Protein AF-0000000072567453 (afdb_homodimer)

Structure (mmCIF, N/CA/C/O backbone):
data_AF-0000000072567453-model_v1
#
loop_
_entity.id
_entity.type
_entity.pdbx_description
1 polymer 'Alcohol dehydrogenase, iron-containing'
#
loop_
_atom_site.group_PDB
_atom_site.id
_atom_site.type_symbol
_atom_site.label_atom_id
_atom_site.label_alt_id
_atom_site.label_comp_id
_atom_site.label_asym_id
_atom_site.label_entity_id
_atom_site.label_seq_id
_atom_site.pdbx_PDB_ins_code
_atom_site.Cartn_x
_atom_site.Cartn_y
_atom_site.Cartn_z
_atom_site.occupancy
_atom_site.B_iso_or_equiv
_atom_site.auth_seq_id
_atom_site.auth_comp_id
_atom_site.auth_asym_id
_atom_site.auth_atom_id
_atom_site.pdbx_PDB_model_num
ATOM 1 N N . MET A 1 1 ? -6.734 9.438 -13.266 1 93 1 MET A N 1
ATOM 2 C CA . MET A 1 1 ? -7.594 8.953 -12.195 1 93 1 MET A CA 1
ATOM 3 C C . MET A 1 1 ? -7.246 7.512 -11.836 1 93 1 MET A C 1
ATOM 5 O O . MET A 1 1 ? -6.965 6.695 -12.711 1 93 1 MET A O 1
ATOM 9 N N . TRP A 1 2 ? -7.156 7.246 -10.586 1 96.62 2 TRP A N 1
ATOM 10 C CA . TRP A 1 2 ? -6.906 5.883 -10.133 1 96.62 2 TRP A CA 1
ATOM 11 C C . TRP A 1 2 ? -7.551 5.637 -8.773 1 96.62 2 TRP A C 1
ATOM 13 O O . TRP A 1 2 ? -7.887 6.582 -8.055 1 96.62 2 TRP A O 1
ATOM 23 N N . ASN A 1 3 ? -7.84 4.457 -8.469 1 97.06 3 ASN A N 1
ATOM 24 C CA . ASN A 1 3 ? -8.367 3.992 -7.188 1 97.06 3 ASN A CA 1
ATOM 25 C C . ASN A 1 3 ? -7.418 2.996 -6.523 1 97.06 3 ASN A C 1
ATOM 27 O O . ASN A 1 3 ? -6.613 2.355 -7.199 1 97.06 3 ASN A O 1
ATOM 31 N N . TYR A 1 4 ? -7.492 2.971 -5.246 1 97.81 4 TYR A N 1
ATOM 32 C CA . TYR A 1 4 ? -6.688 2.006 -4.504 1 97.81 4 TYR A CA 1
ATOM 33 C C . TYR A 1 4 ? -7.457 1.465 -3.305 1 97.81 4 TYR A C 1
ATOM 35 O O . TYR A 1 4 ? -8.094 2.227 -2.572 1 97.81 4 TYR A O 1
ATOM 43 N N . GLU A 1 5 ? -7.379 0.162 -3.135 1 96.12 5 GLU A N 1
ATOM 44 C CA . GLU A 1 5 ? -7.93 -0.556 -1.988 1 96.12 5 GLU A CA 1
ATOM 45 C C . GLU A 1 5 ? -7.156 -1.843 -1.72 1 96.12 5 GLU A C 1
ATOM 47 O O . GLU A 1 5 ? -6.812 -2.572 -2.652 1 96.12 5 GLU A O 1
ATOM 52 N N . GLN A 1 6 ? -6.816 -2.102 -0.538 1 95.62 6 GLN A N 1
ATOM 53 C CA . GLN A 1 6 ? -6.145 -3.309 -0.068 1 95.62 6 GLN A CA 1
ATOM 54 C C . GLN A 1 6 ? -6.719 -3.773 1.267 1 95.62 6 GLN A C 1
ATOM 56 O O . GLN A 1 6 ? -6.258 -3.352 2.328 1 95.62 6 GLN A O 1
ATOM 61 N N . PRO A 1 7 ? -7.656 -4.699 1.242 1 95.94 7 PRO A N 1
ATOM 62 C CA . PRO A 1 7 ? -8.445 -5.008 2.436 1 95.94 7 PRO A CA 1
ATOM 63 C C . PRO A 1 7 ? -7.82 -6.113 3.287 1 95.94 7 PRO A C 1
ATOM 65 O O . PRO A 1 7 ? -8.359 -6.469 4.336 1 95.94 7 PRO A O 1
ATOM 68 N N . VAL A 1 8 ? -6.707 -6.684 2.879 1 98.19 8 VAL A N 1
ATOM 69 C CA . VAL A 1 8 ? -6.117 -7.824 3.564 1 98.19 8 VAL A CA 1
ATOM 70 C C . VAL A 1 8 ? -5.125 -7.34 4.617 1 98.19 8 VAL A C 1
ATOM 72 O O . VAL A 1 8 ? -4.227 -6.547 4.32 1 98.19 8 VAL A O 1
ATOM 75 N N . LYS A 1 9 ? -5.312 -7.781 5.883 1 97.94 9 LYS A N 1
ATOM 76 C CA . LYS A 1 9 ? -4.297 -7.555 6.906 1 97.94 9 LYS A CA 1
ATOM 77 C C . LYS A 1 9 ? -3.102 -8.484 6.711 1 97.94 9 LYS A C 1
ATOM 79 O O . LYS A 1 9 ? -3.27 -9.688 6.496 1 97.94 9 LYS A O 1
ATOM 84 N N . ILE A 1 10 ? -1.904 -7.953 6.777 1 98.62 10 ILE A N 1
ATOM 85 C CA . ILE A 1 10 ? -0.703 -8.727 6.492 1 98.62 10 ILE A CA 1
ATOM 86 C C . ILE A 1 10 ? 0.146 -8.852 7.754 1 98.62 10 ILE A C 1
ATOM 88 O O . ILE A 1 10 ? 0.409 -7.855 8.43 1 98.62 10 ILE A O 1
ATOM 92 N N . ILE A 1 11 ? 0.521 -9.992 8.117 1 98.62 11 ILE A N 1
ATOM 93 C CA . ILE A 1 11 ? 1.49 -10.305 9.156 1 98.62 11 ILE A CA 1
ATOM 94 C C . ILE A 1 11 ? 2.699 -11.016 8.547 1 98.62 11 ILE A C 1
ATOM 96 O O . ILE A 1 11 ? 2.564 -12.086 7.949 1 98.62 11 ILE A O 1
ATOM 100 N N . PHE A 1 12 ? 3.867 -10.43 8.68 1 98.56 12 PHE A N 1
ATOM 101 C CA . PHE A 1 12 ? 5.062 -10.938 8.016 1 98.56 12 PHE A CA 1
ATOM 102 C C . PHE A 1 12 ? 6.176 -11.188 9.016 1 98.56 12 PHE A C 1
ATOM 104 O O . PHE A 1 12 ? 6.465 -10.336 9.859 1 98.56 12 PHE A O 1
ATOM 111 N N . GLY A 1 13 ? 6.758 -12.359 8.914 1 97.75 13 GLY A N 1
ATOM 112 C CA . GLY A 1 13 ? 7.961 -12.609 9.688 1 97.75 13 GLY A CA 1
ATOM 113 C C . GLY A 1 13 ? 8.227 -14.086 9.93 1 97.75 13 GLY A C 1
ATOM 114 O O . GLY A 1 13 ? 7.328 -14.914 9.766 1 97.75 13 GLY A O 1
ATOM 115 N N . ASN A 1 14 ? 9.461 -14.398 10.328 1 95.75 14 ASN A N 1
ATOM 116 C CA . ASN A 1 14 ? 9.797 -15.773 10.695 1 95.75 14 ASN A CA 1
ATOM 117 C C . ASN A 1 14 ? 8.945 -16.266 11.859 1 95.75 14 ASN A C 1
ATOM 119 O O . ASN A 1 14 ? 8.734 -15.539 12.836 1 95.75 14 ASN A O 1
ATOM 123 N N . LYS A 1 15 ? 8.328 -17.422 11.688 1 95.81 15 LYS A N 1
ATOM 124 C CA . LYS A 1 15 ? 7.508 -18.094 12.695 1 95.81 15 LYS A CA 1
ATOM 125 C C . LYS A 1 15 ? 6.156 -17.391 12.859 1 95.81 15 LYS A C 1
ATOM 127 O O . LYS A 1 15 ? 5.473 -17.594 13.867 1 95.81 15 LYS A O 1
ATOM 132 N N . SER A 1 16 ? 5.848 -16.594 11.852 1 97.12 16 SER A N 1
ATOM 133 C CA . SER A 1 16 ? 4.586 -15.867 11.945 1 97.12 16 SER A CA 1
ATOM 134 C C . SER A 1 16 ? 3.395 -16.812 11.945 1 97.12 16 SER A C 1
ATOM 136 O O . SER A 1 16 ? 2.287 -16.422 12.32 1 97.12 16 SER A O 1
ATOM 138 N N . ILE A 1 17 ? 3.535 -18.047 11.531 1 96.56 17 ILE A N 1
ATOM 139 C CA . ILE A 1 17 ? 2.461 -19.031 11.562 1 96.56 17 ILE A CA 1
ATOM 140 C C . ILE A 1 17 ? 1.95 -19.203 12.984 1 96.56 17 ILE A C 1
ATOM 142 O O . ILE A 1 17 ? 0.783 -19.531 13.203 1 96.56 17 ILE A O 1
ATOM 146 N N . GLU A 1 18 ? 2.754 -18.984 13.938 1 94.69 18 GLU A N 1
ATOM 147 C CA . GLU A 1 18 ? 2.395 -19.094 15.344 1 94.69 18 GLU A CA 1
ATOM 148 C C . GLU A 1 18 ? 1.365 -18.047 15.742 1 94.69 18 GLU A C 1
ATOM 150 O O . GLU A 1 18 ? 0.733 -18.141 16.797 1 94.69 18 GLU A O 1
ATOM 155 N N . ASN A 1 19 ? 1.173 -17.016 14.914 1 94.62 19 ASN A N 1
ATOM 156 C CA . ASN A 1 19 ? 0.22 -15.945 15.188 1 94.62 19 ASN A CA 1
ATOM 157 C C . ASN A 1 19 ? -1.211 -16.375 14.875 1 94.62 19 ASN A C 1
ATOM 159 O O . ASN A 1 19 ? -2.158 -15.633 15.141 1 94.62 19 ASN A O 1
ATOM 163 N N . ILE A 1 20 ? -1.42 -17.562 14.367 1 97.44 20 ILE A N 1
ATOM 164 C CA . ILE A 1 20 ? -2.75 -18.031 14.008 1 97.44 20 ILE A CA 1
ATOM 165 C C . ILE A 1 20 ? -3.674 -17.969 15.219 1 97.44 20 ILE A C 1
ATOM 167 O O . ILE A 1 20 ? -4.797 -17.469 15.125 1 97.44 20 ILE A O 1
ATOM 171 N N . ARG A 1 21 ? -3.203 -18.438 16.359 1 95.75 21 ARG A N 1
ATOM 172 C CA . ARG A 1 21 ? -4 -18.453 17.594 1 95.75 21 ARG A CA 1
ATOM 173 C C . ARG A 1 21 ? -4.512 -17.047 17.922 1 95.75 21 ARG A C 1
ATOM 175 O O . ARG A 1 21 ? -5.691 -16.875 18.234 1 95.75 21 ARG A O 1
ATOM 182 N N . GLU A 1 22 ? -3.607 -16.125 17.875 1 96.56 22 GLU A N 1
ATOM 183 C CA . GLU A 1 22 ? -3.967 -14.742 18.188 1 96.56 22 GLU A CA 1
ATOM 184 C C . GLU A 1 22 ? -4.984 -14.203 17.188 1 96.56 22 GLU A C 1
ATOM 186 O O . GLU A 1 22 ? -5.93 -13.516 17.562 1 96.56 22 GLU A O 1
ATOM 191 N N . VAL A 1 23 ? -4.754 -14.461 15.906 1 97.25 23 VAL A N 1
ATOM 192 C CA . VAL A 1 23 ? -5.652 -14.008 14.852 1 97.25 23 VAL A CA 1
ATOM 193 C C . VAL A 1 23 ? -7.047 -14.586 15.07 1 97.25 23 VAL A C 1
ATOM 195 O O . VAL A 1 23 ? -8.047 -13.867 15 1 97.25 23 VAL A O 1
ATOM 198 N N . VAL A 1 24 ? -7.109 -15.867 15.359 1 97.94 24 VAL A N 1
ATOM 199 C CA . VAL A 1 24 ? -8.375 -16.562 15.562 1 97.94 24 VAL A CA 1
ATOM 200 C C . VAL A 1 24 ? -9.086 -15.984 16.781 1 97.94 24 VAL A C 1
ATOM 202 O O . VAL A 1 24 ? -10.273 -15.664 16.734 1 97.94 24 VAL A O 1
ATOM 205 N N . THR A 1 25 ? -8.359 -15.789 17.875 1 96.75 25 THR A N 1
ATOM 206 C CA . THR A 1 25 ? -8.914 -15.281 19.125 1 96.75 25 THR A CA 1
ATOM 207 C C . THR A 1 25 ? -9.391 -13.844 18.953 1 96.75 25 THR A C 1
ATOM 209 O O . THR A 1 25 ? -10.516 -13.508 19.328 1 96.75 25 THR A O 1
ATOM 212 N N . ASN A 1 26 ? -8.57 -12.992 18.344 1 94.94 26 ASN A N 1
ATOM 213 C CA . ASN A 1 26 ? -8.867 -11.57 18.203 1 94.94 26 ASN A CA 1
ATOM 214 C C . ASN A 1 26 ? -10.086 -11.336 17.312 1 94.94 26 ASN A C 1
ATOM 216 O O . ASN A 1 26 ? -10.758 -10.312 17.438 1 94.94 26 ASN A O 1
ATOM 220 N N . ASN A 1 27 ? -10.398 -12.297 16.453 1 96.5 27 ASN A N 1
ATOM 221 C CA . ASN A 1 27 ? -11.531 -12.133 15.555 1 96.5 27 ASN A CA 1
ATOM 222 C C . ASN A 1 27 ? -12.711 -12.992 15.977 1 96.5 27 ASN A C 1
ATOM 224 O O . ASN A 1 27 ? -13.727 -13.055 15.281 1 96.5 27 ASN A O 1
ATOM 228 N N . SER A 1 28 ? -12.578 -13.742 17.016 1 97.31 28 SER A N 1
ATOM 229 C CA . SER A 1 28 ? -13.617 -14.609 17.578 1 97.31 28 SER A CA 1
ATOM 230 C C . SER A 1 28 ? -14.078 -15.641 16.547 1 97.31 28 SER A C 1
ATOM 232 O O . SER A 1 28 ? -15.273 -15.875 16.391 1 97.31 28 SER A O 1
ATOM 234 N N . TYR A 1 29 ? -13.148 -16.188 15.797 1 97.62 29 TYR A N 1
ATOM 235 C CA . TYR A 1 29 ? -13.461 -17.219 14.812 1 97.62 29 TYR A CA 1
ATOM 236 C C . TYR A 1 29 ? -13.711 -18.562 15.477 1 97.62 29 TYR A C 1
ATOM 238 O O . TYR A 1 29 ? -13.008 -18.922 16.422 1 97.62 29 TYR A O 1
ATOM 246 N N . VAL A 1 30 ? -14.727 -19.234 15 1 97.44 30 VAL A N 1
ATOM 247 C CA . VAL A 1 30 ? -15.047 -20.578 15.5 1 97.44 30 VAL A CA 1
ATOM 248 C C . VAL A 1 30 ? -15.336 -21.516 14.336 1 97.44 30 VAL A C 1
ATOM 250 O O . VAL A 1 30 ? -15.695 -21.062 13.242 1 97.44 30 VAL A O 1
ATOM 253 N N . ASN A 1 31 ? -15.094 -22.859 14.508 1 98.19 31 ASN A N 1
ATOM 254 C CA . ASN A 1 31 ? -15.43 -23.891 13.523 1 98.19 31 ASN A CA 1
ATOM 255 C C . ASN A 1 31 ? -14.648 -23.703 12.227 1 98.19 31 ASN A C 1
ATOM 257 O O . ASN A 1 31 ? -15.242 -23.531 11.164 1 98.19 31 ASN A O 1
ATOM 261 N N . GLY A 1 32 ? -13.336 -23.891 12.359 1 98.56 32 GLY A N 1
ATOM 262 C CA . GLY A 1 32 ? -12.453 -23.625 11.234 1 98.56 32 GLY A CA 1
ATOM 263 C C . GLY A 1 32 ? -12.141 -24.859 10.414 1 98.56 32 GLY A C 1
ATOM 264 O O . GLY A 1 32 ? -12.188 -25.984 10.93 1 98.56 32 GLY A O 1
ATOM 265 N N . LEU A 1 33 ? -11.883 -24.641 9.164 1 98.81 33 LEU A N 1
ATOM 266 C CA . LEU A 1 33 ? -11.367 -25.656 8.25 1 98.81 33 LEU A CA 1
ATOM 267 C C . LEU A 1 33 ? -9.945 -25.328 7.809 1 98.81 33 LEU A C 1
ATOM 269 O O . LEU A 1 33 ? -9.664 -24.203 7.41 1 98.81 33 LEU A O 1
ATOM 273 N N . LEU A 1 34 ? -9.094 -26.297 7.977 1 98.75 34 LEU A N 1
ATOM 274 C CA . LEU A 1 34 ? -7.762 -26.156 7.398 1 98.75 34 LEU A CA 1
ATOM 275 C C . LEU A 1 34 ? -7.723 -26.75 5.988 1 98.75 34 LEU A C 1
ATOM 277 O O . LEU A 1 34 ? -7.988 -27.938 5.801 1 98.75 34 LEU A O 1
ATOM 281 N N . VAL A 1 35 ? -7.527 -25.906 5.039 1 98.56 35 VAL A N 1
ATOM 282 C CA . VAL A 1 35 ? -7.328 -26.344 3.662 1 98.56 35 VAL A CA 1
ATOM 283 C C . VAL A 1 35 ? -5.836 -26.375 3.336 1 98.56 35 VAL A C 1
ATOM 285 O O . VAL A 1 35 ? -5.137 -25.375 3.506 1 98.56 35 VAL A O 1
ATOM 288 N N . THR A 1 36 ? -5.348 -27.5 2.891 1 97.62 36 THR A N 1
ATOM 289 C CA . THR A 1 36 ? -3.912 -27.641 2.682 1 97.62 36 THR A CA 1
ATOM 290 C C . THR A 1 36 ? -3.615 -28.734 1.658 1 97.62 36 THR A C 1
ATOM 292 O O . THR A 1 36 ? -4.523 -29.219 0.985 1 97.62 36 THR A O 1
ATOM 295 N N . SER A 1 37 ? -2.383 -28.984 1.399 1 93.38 37 SER A N 1
ATOM 296 C CA . SER A 1 37 ? -1.933 -30.047 0.506 1 93.38 37 SER A CA 1
ATOM 297 C C . SER A 1 37 ? -1.51 -31.281 1.29 1 93.38 37 SER A C 1
ATOM 299 O O . SER A 1 37 ? -1.281 -31.203 2.5 1 93.38 37 SER A O 1
ATOM 301 N N . PRO A 1 38 ? -1.403 -32.406 0.598 1 92.38 38 PRO A N 1
ATOM 302 C CA . PRO A 1 38 ? -0.974 -33.625 1.277 1 92.38 38 PRO A CA 1
ATOM 303 C C . PRO A 1 38 ? 0.405 -33.5 1.92 1 92.38 38 PRO A C 1
ATOM 305 O O . PRO A 1 38 ? 0.687 -34.156 2.926 1 92.38 38 PRO A O 1
ATOM 308 N N . PHE A 1 39 ? 1.157 -32.656 1.417 1 88.44 39 PHE A N 1
ATOM 309 C CA . PHE A 1 39 ? 2.514 -32.469 1.917 1 88.44 39 PHE A CA 1
ATOM 310 C C . PHE A 1 39 ? 2.498 -32.094 3.395 1 88.44 39 PHE A C 1
ATOM 312 O O . PHE A 1 39 ? 3.305 -32.594 4.176 1 88.44 39 PHE A O 1
ATOM 319 N N . PHE A 1 40 ? 1.616 -31.25 3.809 1 92.31 40 PHE A N 1
ATOM 320 C CA . PHE A 1 40 ? 1.645 -30.719 5.168 1 92.31 40 PHE A CA 1
ATOM 321 C C . PHE A 1 40 ? 0.935 -31.656 6.133 1 92.31 40 PHE A C 1
ATOM 323 O O . PHE A 1 40 ? 1.016 -31.484 7.348 1 92.31 40 PHE A O 1
ATOM 330 N N . ILE A 1 41 ? 0.257 -32.625 5.57 1 92.88 41 ILE A N 1
ATOM 331 C CA . ILE A 1 41 ? -0.203 -33.719 6.395 1 92.88 41 ILE A CA 1
ATOM 332 C C . ILE A 1 41 ? 0.976 -34.625 6.746 1 92.88 41 ILE A C 1
ATOM 334 O O . ILE A 1 41 ? 1.175 -34.969 7.914 1 92.88 41 ILE A O 1
ATOM 338 N N . LYS A 1 42 ? 1.711 -34.906 5.723 1 92.19 42 LYS A N 1
ATOM 339 C CA . LYS A 1 42 ? 2.852 -35.812 5.875 1 92.19 42 LYS A CA 1
ATOM 340 C C . LYS A 1 42 ? 3.91 -35.219 6.793 1 92.19 42 LYS A C 1
ATOM 342 O O . LYS A 1 42 ? 4.531 -35.906 7.582 1 92.19 42 LYS A O 1
ATOM 347 N N . SER A 1 43 ? 4.148 -33.969 6.746 1 91.75 43 SER A N 1
ATOM 348 C CA . SER A 1 43 ? 5.176 -33.312 7.547 1 91.75 43 SER A CA 1
ATOM 349 C C . SER A 1 43 ? 4.723 -33.156 8.992 1 91.75 43 SER A C 1
ATOM 351 O O . SER A 1 43 ? 5.531 -32.844 9.867 1 91.75 43 SER A O 1
ATOM 353 N N . GLY A 1 44 ? 3.379 -33.25 9.227 1 94.25 44 GLY A N 1
ATOM 354 C CA . GLY A 1 44 ? 2.859 -33.156 10.586 1 94.25 44 GLY A CA 1
ATOM 355 C C . GLY A 1 44 ? 2.385 -31.75 10.945 1 94.25 44 GLY A C 1
ATOM 356 O O . GLY A 1 44 ? 1.742 -31.562 11.984 1 94.25 44 GLY A O 1
ATOM 357 N N . LEU A 1 45 ? 2.668 -30.797 10.109 1 93.81 45 LEU A N 1
ATOM 358 C CA . LEU A 1 45 ? 2.32 -29.422 10.43 1 93.81 45 LEU A CA 1
ATOM 359 C C . LEU A 1 45 ? 0.809 -29.234 10.508 1 93.81 45 LEU A C 1
ATOM 361 O O . LEU A 1 45 ? 0.301 -28.562 11.398 1 93.81 45 LEU A O 1
ATOM 365 N N . ALA A 1 46 ? 0.073 -29.812 9.578 1 95.88 46 ALA A N 1
ATOM 366 C CA . ALA A 1 46 ? -1.384 -29.703 9.562 1 95.88 46 ALA A CA 1
ATOM 367 C C . ALA A 1 46 ? -1.991 -30.266 10.844 1 95.88 46 ALA A C 1
ATOM 369 O O . ALA A 1 46 ? -2.85 -29.625 11.461 1 95.88 46 ALA A O 1
ATOM 370 N N . GLU A 1 47 ? -1.527 -31.391 11.242 1 95.88 47 GLU A N 1
ATOM 371 C CA . GLU A 1 47 ? -2.029 -32.031 12.453 1 95.88 47 GLU A CA 1
ATOM 372 C C . GLU A 1 47 ? -1.684 -31.203 13.695 1 95.88 47 GLU A C 1
ATOM 374 O O . GLU A 1 47 ? -2.506 -31.062 14.602 1 95.88 47 GLU A O 1
ATOM 379 N N . LYS A 1 48 ? -0.519 -30.734 13.664 1 95.81 48 LYS A N 1
ATOM 380 C CA . LYS A 1 48 ? -0.09 -29.891 14.781 1 95.81 48 LYS A CA 1
ATOM 381 C C . LYS A 1 48 ? -0.993 -28.672 14.938 1 95.81 48 LYS A C 1
ATOM 383 O O . LYS A 1 48 ? -1.374 -28.312 16.047 1 95.81 48 LYS A O 1
ATOM 388 N N . LEU A 1 49 ? -1.3 -28.047 13.828 1 96.19 49 LEU A N 1
ATOM 389 C CA . LEU A 1 49 ? -2.17 -26.875 13.852 1 96.19 49 LEU A CA 1
ATOM 390 C C . LEU A 1 49 ? -3.562 -27.234 14.352 1 96.19 49 LEU A C 1
ATOM 392 O O . LEU A 1 49 ? -4.168 -26.484 15.117 1 96.19 49 LEU A O 1
ATOM 396 N N . LYS A 1 50 ? -4.031 -28.344 13.891 1 96.12 50 LYS A N 1
ATOM 397 C CA . LYS A 1 50 ? -5.367 -28.781 14.297 1 96.12 50 LYS A CA 1
ATOM 398 C C . LYS A 1 50 ? -5.398 -29.172 15.773 1 96.12 50 LYS A C 1
ATOM 400 O O . LYS A 1 50 ? -6.391 -28.922 16.469 1 96.12 50 LYS A O 1
ATOM 405 N N . GLU A 1 51 ? -4.379 -29.75 16.297 1 95.69 51 GLU A N 1
ATOM 406 C CA . GLU A 1 51 ? -4.309 -30.234 17.672 1 95.69 51 GLU A CA 1
ATOM 407 C C . GLU A 1 51 ? -4.316 -29.062 18.656 1 95.69 51 GLU A C 1
ATOM 409 O O . GLU A 1 51 ? -4.758 -29.219 19.812 1 95.69 51 GLU A O 1
ATOM 414 N N . ASP A 1 52 ? -3.779 -28.016 18.234 1 95.56 52 ASP A N 1
ATOM 415 C CA . ASP A 1 52 ? -3.859 -26.828 19.062 1 95.56 52 ASP A CA 1
ATOM 416 C C . ASP A 1 52 ? -5.281 -26.281 19.109 1 95.56 52 ASP A C 1
ATOM 418 O O . ASP A 1 52 ? -5.703 -25.562 18.188 1 95.56 52 ASP A O 1
ATOM 422 N N . LYS A 1 53 ? -5.973 -26.406 20.156 1 95.25 53 LYS A N 1
ATOM 423 C CA . LYS A 1 53 ? -7.391 -26.094 20.281 1 95.25 53 LYS A CA 1
ATOM 424 C C . LYS A 1 53 ? -7.633 -24.594 20.156 1 95.25 53 LYS A C 1
ATOM 426 O O . LYS A 1 53 ? -8.734 -24.156 19.812 1 95.25 53 LYS A O 1
ATOM 431 N N . SER A 1 54 ? -6.621 -23.891 20.438 1 94 54 SER A N 1
ATOM 432 C CA . SER A 1 54 ? -6.742 -22.438 20.344 1 94 54 SER A CA 1
ATOM 433 C C . SER A 1 54 ? -6.949 -22 18.906 1 94 54 SER A C 1
ATOM 435 O O . SER A 1 54 ? -7.402 -20.875 18.641 1 94 54 SER A O 1
ATOM 437 N N . ASN A 1 55 ? -6.676 -22.844 17.953 1 96.56 55 ASN A N 1
ATOM 438 C CA . ASN A 1 55 ? -6.824 -22.516 16.531 1 96.56 55 ASN A CA 1
ATOM 439 C C . ASN A 1 55 ? -8.25 -22.766 16.047 1 96.56 55 ASN A C 1
ATOM 441 O O . ASN A 1 55 ? -8.609 -22.344 14.945 1 96.56 55 ASN A O 1
ATOM 445 N N . ASN A 1 56 ? -9.047 -23.484 16.812 1 97.81 56 ASN A N 1
ATOM 446 C CA . ASN A 1 56 ? -10.461 -23.719 16.547 1 97.81 56 ASN A CA 1
ATOM 447 C C . ASN A 1 56 ? -10.68 -24.406 15.203 1 97.81 56 ASN A C 1
ATOM 449 O O . ASN A 1 56 ? -11.625 -24.062 14.484 1 97.81 56 ASN A O 1
ATOM 453 N N . ILE A 1 57 ? -9.711 -25.234 14.766 1 97.94 57 ILE A N 1
ATOM 454 C CA . ILE A 1 57 ? -9.844 -26.047 13.562 1 97.94 57 ILE A CA 1
ATOM 455 C C . ILE A 1 57 ? -10.594 -27.328 13.883 1 97.94 57 ILE A C 1
ATOM 457 O O . ILE A 1 57 ? -10.195 -28.078 14.781 1 97.94 57 ILE A O 1
ATOM 461 N N . ILE A 1 58 ? -11.617 -27.641 13.133 1 97.62 58 ILE A N 1
ATOM 462 C CA . ILE A 1 58 ? -12.398 -28.828 13.484 1 97.62 58 ILE A CA 1
ATOM 463 C C . ILE A 1 58 ? -12.242 -29.891 12.391 1 97.62 58 ILE A C 1
ATOM 465 O O . ILE A 1 58 ? -12.594 -31.047 12.602 1 97.62 58 ILE A O 1
ATOM 469 N N . ASN A 1 59 ? -11.766 -29.5 11.211 1 97.31 59 ASN A N 1
ATOM 470 C CA . ASN A 1 59 ? -11.578 -30.422 10.094 1 97.31 59 ASN A CA 1
ATOM 471 C C . ASN A 1 59 ? -10.43 -29.984 9.188 1 97.31 59 ASN A C 1
ATOM 473 O O . ASN A 1 59 ? -9.969 -28.844 9.281 1 97.31 59 ASN A O 1
ATOM 477 N N . ILE A 1 60 ? -9.93 -30.938 8.391 1 97.81 60 ILE A N 1
ATOM 478 C CA . ILE A 1 60 ? -8.852 -30.688 7.438 1 97.81 60 ILE A CA 1
ATOM 479 C C . ILE A 1 60 ? -9.266 -31.172 6.051 1 97.81 60 ILE A C 1
ATOM 481 O O . ILE A 1 60 ? -9.797 -32.281 5.91 1 97.81 60 ILE A O 1
ATOM 485 N N . PHE A 1 61 ? -9.188 -30.344 5.094 1 98 61 PHE A N 1
ATOM 486 C CA . PHE A 1 61 ? -9.258 -30.719 3.689 1 98 61 PHE A CA 1
ATOM 487 C C . PHE A 1 61 ? -7.879 -30.688 3.045 1 98 61 PHE A C 1
ATOM 489 O O . PHE A 1 61 ? -7.332 -29.594 2.811 1 98 61 PHE A O 1
ATOM 496 N N . SER A 1 62 ? -7.297 -31.812 2.668 1 95.88 62 SER A N 1
ATOM 497 C CA . SER A 1 62 ? -5.906 -31.859 2.232 1 95.88 62 SER A CA 1
ATOM 498 C C . SER A 1 62 ? -5.785 -32.469 0.844 1 95.88 62 SER A C 1
ATOM 500 O O . SER A 1 62 ? -4.746 -33.031 0.494 1 95.88 62 SER A O 1
ATOM 502 N N . GLU A 1 63 ? -6.812 -32.344 0.036 1 92.12 63 GLU A N 1
ATOM 503 C CA . GLU A 1 63 ? -6.832 -33.031 -1.255 1 92.12 63 GLU A CA 1
ATOM 504 C C . GLU A 1 63 ? -6.527 -32.062 -2.395 1 92.12 63 GLU A C 1
ATOM 506 O O . GLU A 1 63 ? -6.77 -32.375 -3.562 1 92.12 63 GLU A O 1
ATOM 511 N N . VAL A 1 64 ? -6.059 -30.953 -2.016 1 90.56 64 VAL A N 1
ATOM 512 C CA . VAL A 1 64 ? -5.824 -29.953 -3.057 1 90.56 64 VAL A CA 1
ATOM 513 C C . VAL A 1 64 ? -4.559 -30.297 -3.832 1 90.56 64 VAL A C 1
ATOM 515 O O . VAL A 1 64 ? -3.494 -30.5 -3.238 1 90.56 64 VAL A O 1
ATOM 518 N N . GLU A 1 65 ? -4.703 -30.438 -5.102 1 80.75 65 GLU A N 1
ATOM 519 C CA . GLU A 1 65 ? -3.59 -30.672 -6.016 1 80.75 65 GLU A CA 1
ATOM 520 C C . GLU A 1 65 ? -3.143 -29.391 -6.688 1 80.75 65 GLU A C 1
ATOM 522 O O . GLU A 1 65 ? -3.844 -28.375 -6.625 1 80.75 65 GLU A O 1
ATOM 527 N N . PRO A 1 66 ? -1.833 -29.469 -7.27 1 82.75 66 PRO A N 1
ATOM 528 C CA . PRO A 1 66 ? -1.434 -28.312 -8.062 1 82.75 66 PRO A CA 1
ATOM 529 C C . PRO A 1 66 ? -2.426 -27.984 -9.172 1 82.75 66 PRO A C 1
ATOM 531 O O . PRO A 1 66 ? -2.975 -28.891 -9.805 1 82.75 66 PRO A O 1
ATOM 534 N N . ASN A 1 67 ? -2.764 -26.812 -9.359 1 85.69 67 ASN A N 1
ATOM 535 C CA . ASN A 1 67 ? -3.76 -26.359 -10.32 1 85.69 67 ASN A CA 1
ATOM 536 C C . ASN A 1 67 ? -5.172 -26.734 -9.883 1 85.69 67 ASN A C 1
ATOM 538 O O . ASN A 1 67 ? -5.758 -27.688 -10.406 1 85.69 67 ASN A O 1
ATOM 542 N N . THR A 1 68 ? -5.781 -25.938 -9.117 1 91.88 68 THR A N 1
ATOM 543 C CA . THR A 1 68 ? -7.098 -26.141 -8.523 1 91.88 68 THR A CA 1
ATOM 544 C C . THR A 1 68 ? -8.141 -26.406 -9.609 1 91.88 68 THR A C 1
ATOM 546 O O . THR A 1 68 ? -8.172 -25.719 -10.633 1 91.88 68 THR A O 1
ATOM 549 N N . THR A 1 69 ? -8.953 -27.406 -9.383 1 94 69 THR A N 1
ATOM 550 C CA . THR A 1 69 ? -9.992 -27.75 -10.344 1 94 69 THR A CA 1
ATOM 551 C C . THR A 1 69 ? -11.375 -27.422 -9.789 1 94 69 THR A C 1
ATOM 553 O O . THR A 1 69 ? -11.523 -27.172 -8.594 1 94 69 THR A O 1
ATOM 556 N N . VAL A 1 70 ? -12.305 -27.469 -10.68 1 95.88 70 VAL A N 1
ATOM 557 C CA . VAL A 1 70 ? -13.703 -27.297 -10.281 1 95.88 70 VAL A CA 1
ATOM 558 C C . VAL A 1 70 ? -14.094 -28.391 -9.281 1 95.88 70 VAL A C 1
ATOM 560 O O . VAL A 1 70 ? -14.734 -28.094 -8.266 1 95.88 70 VAL A O 1
ATOM 563 N N . SER A 1 71 ? -13.633 -29.547 -9.531 1 95.62 71 SER A N 1
ATOM 564 C CA . SER A 1 71 ? -13.953 -30.672 -8.648 1 95.62 71 SER A CA 1
ATOM 565 C C . SER A 1 71 ? -13.367 -30.469 -7.258 1 95.62 71 SER A C 1
ATOM 567 O O . SER A 1 71 ? -14.016 -30.781 -6.254 1 95.62 71 SER A O 1
ATOM 569 N N . ASN A 1 72 ? -12.148 -30 -7.188 1 95.81 72 ASN A N 1
ATOM 570 C CA . ASN A 1 72 ? -11.531 -29.688 -5.902 1 95.81 72 ASN A CA 1
ATOM 571 C C . ASN A 1 72 ? -12.367 -28.688 -5.105 1 95.81 72 ASN A C 1
ATOM 573 O O . ASN A 1 72 ? -12.609 -28.891 -3.916 1 95.81 72 ASN A O 1
ATOM 577 N N . VAL A 1 73 ? -12.789 -27.656 -5.766 1 97.31 73 VAL A N 1
ATOM 578 C CA . VAL A 1 73 ? -13.57 -26.594 -5.137 1 97.31 73 VAL A CA 1
ATOM 579 C C . VAL A 1 73 ? -14.906 -27.141 -4.656 1 97.31 73 VAL A C 1
ATOM 581 O O . VAL A 1 73 ? -15.344 -26.844 -3.543 1 97.31 73 VAL A O 1
ATOM 584 N N . ASP A 1 74 ? -15.516 -27.938 -5.5 1 96.62 74 ASP A N 1
ATOM 585 C CA . ASP A 1 74 ? -16.812 -28.5 -5.152 1 96.62 74 ASP A CA 1
ATOM 586 C C . ASP A 1 74 ? -16.719 -29.422 -3.938 1 96.62 74 ASP A C 1
ATOM 588 O O . ASP A 1 74 ? -17.562 -29.375 -3.043 1 96.62 74 ASP A O 1
ATOM 592 N N . ARG A 1 75 ? -15.727 -30.234 -3.906 1 97.06 75 ARG A N 1
ATOM 593 C CA . ARG A 1 75 ? -15.523 -31.141 -2.771 1 97.06 75 ARG A CA 1
ATOM 594 C C . ARG A 1 75 ? -15.266 -30.344 -1.492 1 97.06 75 ARG A C 1
ATOM 596 O O . ARG A 1 75 ? -15.828 -30.672 -0.439 1 97.06 75 ARG A O 1
ATOM 603 N N . CYS A 1 76 ? -14.391 -29.375 -1.57 1 97.94 76 CYS A N 1
ATOM 604 C CA . CYS A 1 76 ? -14.102 -28.531 -0.416 1 97.94 76 CYS A CA 1
ATOM 605 C C . CYS A 1 76 ? -15.359 -27.812 0.056 1 97.94 76 CYS A C 1
ATOM 607 O O . CYS A 1 76 ? -15.609 -27.719 1.258 1 97.94 76 CYS A O 1
ATOM 609 N N . SER A 1 77 ? -16.156 -27.312 -0.873 1 98 77 SER A N 1
ATOM 610 C CA . SER A 1 77 ? -17.406 -26.625 -0.555 1 98 77 SER A CA 1
ATOM 611 C C . SER A 1 77 ? -18.375 -27.547 0.186 1 98 77 SER A C 1
ATOM 613 O O . SER A 1 77 ? -19.062 -27.109 1.106 1 98 77 SER A O 1
ATOM 615 N N . GLU A 1 78 ? -18.422 -28.734 -0.261 1 97.31 78 GLU A N 1
ATOM 616 C CA . GLU A 1 78 ? -19.281 -29.719 0.385 1 97.31 78 GLU A CA 1
ATOM 617 C C . GLU A 1 78 ? -18.891 -29.922 1.844 1 97.31 78 GLU A C 1
ATOM 619 O O . GLU A 1 78 ? -19.766 -30 2.721 1 97.31 78 GLU A O 1
ATOM 624 N N . ILE A 1 79 ? -17.641 -30.031 2.086 1 97.5 79 ILE A N 1
ATOM 625 C CA . ILE A 1 79 ? -17.141 -30.188 3.445 1 97.5 79 ILE A CA 1
ATOM 626 C C . ILE A 1 79 ? -17.516 -28.969 4.285 1 97.5 79 ILE A C 1
ATOM 628 O O . ILE A 1 79 ? -17.906 -29.109 5.445 1 97.5 79 ILE A O 1
ATOM 632 N N . ILE A 1 80 ? -17.375 -27.812 3.721 1 98.25 80 ILE A N 1
ATOM 633 C CA . ILE A 1 80 ? -17.703 -26.562 4.402 1 98.25 80 ILE A CA 1
ATOM 634 C C . ILE A 1 80 ? -19.172 -26.578 4.809 1 98.25 80 ILE A C 1
ATOM 636 O O . ILE A 1 80 ? -19.516 -26.281 5.961 1 98.25 80 ILE A O 1
ATOM 640 N N . ARG A 1 81 ? -20.031 -27.016 3.906 1 97.5 81 ARG A N 1
ATOM 641 C CA . ARG A 1 81 ? -21.469 -27.062 4.156 1 97.5 81 ARG A CA 1
ATOM 642 C C . ARG A 1 81 ? -21.812 -28.109 5.211 1 97.5 81 ARG A C 1
ATOM 644 O O . ARG A 1 81 ? -22.531 -27.828 6.168 1 97.5 81 ARG A O 1
ATOM 651 N N . ARG A 1 82 ? -21.297 -29.234 4.992 1 97.06 82 ARG A N 1
ATOM 652 C CA . ARG A 1 82 ? -21.625 -30.375 5.84 1 97.06 82 ARG A CA 1
ATOM 653 C C . ARG A 1 82 ? -21.219 -30.109 7.289 1 97.06 82 ARG A C 1
ATOM 655 O O . ARG A 1 82 ? -21.891 -30.562 8.219 1 97.06 82 ARG A O 1
ATOM 662 N N . ASN A 1 83 ? -20.156 -29.391 7.484 1 97.88 83 ASN A N 1
ATOM 663 C CA . ASN A 1 83 ? -19.609 -29.219 8.828 1 97.88 83 ASN A CA 1
ATOM 664 C C . ASN A 1 83 ? -19.875 -27.828 9.367 1 97.88 83 ASN A C 1
ATOM 666 O O . ASN A 1 83 ? -19.359 -27.453 10.422 1 97.88 83 ASN A O 1
ATOM 670 N N . ASN A 1 84 ? -20.562 -27.016 8.641 1 97.75 84 ASN A N 1
ATOM 671 C CA . ASN A 1 84 ? -20.906 -25.656 9.039 1 97.75 84 ASN A CA 1
ATOM 672 C C . ASN A 1 84 ? -19.656 -24.828 9.359 1 97.75 84 ASN A C 1
ATOM 674 O O . ASN A 1 84 ? -19.562 -24.25 10.438 1 97.75 84 ASN A O 1
ATOM 678 N N . ILE A 1 85 ? -18.719 -24.875 8.516 1 98.5 85 ILE A N 1
ATOM 679 C CA . ILE A 1 85 ? -17.469 -24.156 8.664 1 98.5 85 ILE A CA 1
ATOM 680 C C . ILE A 1 85 ? -17.719 -22.656 8.617 1 98.5 85 ILE A C 1
ATOM 682 O O . ILE A 1 85 ? -18.5 -22.172 7.793 1 98.5 85 ILE A O 1
ATOM 686 N N . LYS A 1 86 ? -16.984 -21.906 9.508 1 98.5 86 LYS A N 1
ATOM 687 C CA . LYS A 1 86 ? -17.234 -20.469 9.625 1 98.5 86 LYS A CA 1
ATOM 688 C C . LYS A 1 86 ? -15.984 -19.672 9.258 1 98.5 86 LYS A C 1
ATOM 690 O O . LYS A 1 86 ? -16.078 -18.453 9.016 1 98.5 86 LYS A O 1
ATOM 695 N N . PHE A 1 87 ? -14.852 -20.234 9.234 1 98.75 87 PHE A N 1
ATOM 696 C CA . PHE A 1 87 ? -13.648 -19.609 8.711 1 98.75 87 PHE A CA 1
ATOM 697 C C . PHE A 1 87 ? -12.688 -20.656 8.164 1 98.75 87 PHE A C 1
ATOM 699 O O . PHE A 1 87 ? -12.789 -21.828 8.5 1 98.75 87 PHE A O 1
ATOM 706 N N . ILE A 1 88 ? -11.766 -20.25 7.285 1 98.88 88 ILE A N 1
ATOM 707 C CA . ILE A 1 88 ? -10.836 -21.156 6.617 1 98.88 88 ILE A CA 1
ATOM 708 C C . ILE A 1 88 ? -9.398 -20.703 6.848 1 98.88 88 ILE A C 1
ATOM 710 O O . ILE A 1 88 ? -9.109 -19.5 6.777 1 98.88 88 ILE A O 1
ATOM 714 N N . ILE A 1 89 ? -8.539 -21.562 7.242 1 98.81 89 ILE A N 1
ATOM 715 C CA . ILE A 1 89 ? -7.098 -21.375 7.152 1 98.81 89 ILE A CA 1
ATOM 716 C C . ILE A 1 89 ? -6.559 -22.078 5.91 1 98.81 89 ILE A C 1
ATOM 718 O O . ILE A 1 89 ? -6.691 -23.297 5.777 1 98.81 89 ILE A O 1
ATOM 722 N N . ALA A 1 90 ? -6.066 -21.312 4.98 1 98.69 90 ALA A N 1
ATOM 723 C CA . ALA A 1 90 ? -5.48 -21.875 3.762 1 98.69 90 ALA A CA 1
ATOM 724 C C . ALA A 1 90 ? -3.959 -21.922 3.855 1 98.69 90 ALA A C 1
ATOM 726 O O . ALA A 1 90 ? -3.285 -20.906 3.66 1 98.69 90 ALA A O 1
ATOM 727 N N . LEU A 1 91 ? -3.439 -23.078 4.105 1 97.88 91 LEU A N 1
ATOM 728 C CA . LEU A 1 91 ? -2.01 -23.312 4.266 1 97.88 91 LEU A CA 1
ATOM 729 C C . LEU A 1 91 ? -1.435 -24.031 3.043 1 97.88 91 LEU A C 1
ATOM 731 O O . LEU A 1 91 ? -1.623 -25.234 2.875 1 97.88 91 LEU A O 1
ATOM 735 N N . GLY A 1 92 ? -0.789 -23.328 2.191 1 96 92 GLY A N 1
ATOM 736 C CA . GLY A 1 92 ? -0.236 -23.922 0.985 1 96 92 GLY A CA 1
ATOM 737 C C . GLY A 1 92 ? 0.127 -22.891 -0.073 1 96 92 GLY A C 1
ATOM 738 O O . GLY A 1 92 ? 0.256 -21.703 0.225 1 96 92 GLY A O 1
ATOM 739 N N . GLY A 1 93 ? 0.396 -23.359 -1.259 1 93.94 93 GLY A N 1
ATOM 740 C CA . GLY A 1 93 ? 0.696 -22.469 -2.367 1 93.94 93 GLY A CA 1
ATOM 741 C C . GLY A 1 93 ? -0.542 -21.844 -2.982 1 93.94 93 GLY A C 1
ATOM 742 O O . GLY A 1 93 ? -1.6 -21.797 -2.35 1 93.94 93 GLY A O 1
ATOM 743 N N . GLY A 1 94 ? -0.402 -21.359 -4.148 1 94.62 94 GLY A N 1
ATOM 744 C CA . GLY A 1 94 ? -1.476 -20.672 -4.852 1 94.62 94 GLY A CA 1
ATOM 745 C C . GLY A 1 94 ? -2.691 -21.547 -5.082 1 94.62 94 GLY A C 1
ATOM 746 O O . GLY A 1 94 ? -3.828 -21.094 -4.953 1 94.62 94 GLY A O 1
ATOM 747 N N . SER A 1 95 ? -2.457 -22.797 -5.426 1 94.69 95 SER A N 1
ATOM 748 C CA . SER A 1 95 ? -3.559 -23.703 -5.707 1 94.69 95 SER A CA 1
ATOM 749 C C . SER A 1 95 ? -4.43 -23.922 -4.477 1 94.69 95 SER A C 1
ATOM 751 O O . SER A 1 95 ? -5.66 -23.953 -4.578 1 94.69 95 SER A O 1
ATOM 753 N N . VAL A 1 96 ? -3.785 -24.078 -3.35 1 97.25 96 VAL A N 1
ATOM 754 C CA . VAL A 1 96 ? -4.5 -24.281 -2.094 1 97.25 96 VAL A CA 1
ATOM 755 C C . VAL A 1 96 ? -5.309 -23.031 -1.753 1 97.25 96 VAL A C 1
ATOM 757 O O . VAL A 1 96 ? -6.492 -23.125 -1.413 1 97.25 96 VAL A O 1
ATOM 760 N N . ILE A 1 97 ? -4.703 -21.875 -1.872 1 98.19 97 ILE A N 1
ATOM 761 C CA . ILE A 1 97 ? -5.355 -20.625 -1.523 1 98.19 97 ILE A CA 1
ATOM 762 C C . ILE A 1 97 ? -6.492 -20.344 -2.506 1 98.19 97 ILE A C 1
ATOM 764 O O . ILE A 1 97 ? -7.578 -19.922 -2.105 1 98.19 97 ILE A O 1
ATOM 768 N N . ASP A 1 98 ? -6.297 -20.625 -3.758 1 97.25 98 ASP A N 1
ATOM 769 C CA . ASP A 1 98 ? -7.348 -20.438 -4.754 1 97.25 98 ASP A CA 1
ATOM 770 C C . ASP A 1 98 ? -8.539 -21.344 -4.461 1 97.25 98 ASP A C 1
ATOM 772 O O . ASP A 1 98 ? -9.695 -20.938 -4.594 1 97.25 98 ASP A O 1
ATOM 776 N N . CYS A 1 99 ? -8.211 -22.578 -4.117 1 97.88 99 CYS A N 1
ATOM 777 C CA . CYS A 1 99 ? -9.273 -23.5 -3.748 1 97.88 99 CYS A CA 1
ATOM 778 C C . CYS A 1 99 ? -10.078 -22.969 -2.566 1 97.88 99 CYS A C 1
ATOM 780 O O . CYS A 1 99 ? -11.312 -23 -2.584 1 97.88 99 CYS A O 1
ATOM 782 N N . ALA A 1 100 ? -9.375 -22.516 -1.578 1 98.56 100 ALA A N 1
ATOM 783 C CA . ALA A 1 100 ? -10.023 -21.953 -0.39 1 98.56 100 ALA A CA 1
ATOM 784 C C . ALA A 1 100 ? -10.898 -20.766 -0.75 1 98.56 100 ALA A C 1
ATOM 786 O O . ALA A 1 100 ? -12.039 -20.656 -0.29 1 98.56 100 ALA A O 1
ATOM 787 N N . LYS A 1 101 ? -10.391 -19.875 -1.568 1 98.31 101 LYS A N 1
ATOM 788 C CA . LYS A 1 101 ? -11.133 -18.688 -1.986 1 98.31 101 LYS A CA 1
ATOM 789 C C . LYS A 1 101 ? -12.43 -19.062 -2.707 1 98.31 101 LYS A C 1
ATOM 791 O O . LYS A 1 101 ? -13.516 -18.625 -2.324 1 98.31 101 LYS A O 1
ATOM 796 N N . ALA A 1 102 ? -12.297 -19.859 -3.691 1 97.62 102 ALA A N 1
ATOM 797 C CA . ALA A 1 102 ? -13.453 -20.25 -4.492 1 97.62 102 ALA A CA 1
ATOM 798 C C . ALA A 1 102 ? -14.477 -21.016 -3.646 1 97.62 102 ALA A C 1
ATOM 800 O O . ALA A 1 102 ? -15.68 -20.766 -3.754 1 97.62 102 ALA A O 1
ATOM 801 N N . SER A 1 103 ? -14.008 -21.875 -2.801 1 98.12 103 SER A N 1
ATOM 802 C CA . SER A 1 103 ? -14.906 -22.672 -1.978 1 98.12 103 SER A CA 1
ATOM 803 C C . SER A 1 103 ? -15.602 -21.828 -0.921 1 98.12 103 SER A C 1
ATOM 805 O O . SER A 1 103 ? -16.75 -22.094 -0.554 1 98.12 103 SER A O 1
ATOM 807 N N . SER A 1 104 ? -14.891 -20.797 -0.432 1 98.31 104 SER A N 1
ATOM 808 C CA . SER A 1 104 ? -15.438 -19.922 0.6 1 98.31 104 SER A CA 1
ATOM 809 C C . SER A 1 104 ? -16.703 -19.219 0.114 1 98.31 104 SER A C 1
ATOM 811 O O . SER A 1 104 ? -17.562 -18.844 0.917 1 98.31 104 SER A O 1
ATOM 813 N N . VAL A 1 105 ? -16.812 -19 -1.179 1 97.62 105 VAL A N 1
ATOM 814 C CA . VAL A 1 105 ? -17.953 -18.328 -1.774 1 97.62 105 VAL A CA 1
ATOM 815 C C . VAL A 1 105 ? -18.969 -19.375 -2.25 1 97.62 105 VAL A C 1
ATOM 817 O O . VAL A 1 105 ? -20.156 -19.281 -1.926 1 97.62 105 VAL A O 1
ATOM 820 N N . ALA A 1 106 ? -18.469 -20.375 -2.957 1 97.06 106 ALA A N 1
ATOM 821 C CA . ALA A 1 106 ? -19.344 -21.391 -3.535 1 97.06 106 ALA A CA 1
ATOM 822 C C . ALA A 1 106 ? -20.141 -22.109 -2.453 1 97.06 106 ALA A C 1
ATOM 824 O O . ALA A 1 106 ? -21.297 -22.484 -2.668 1 97.06 106 ALA A O 1
ATOM 825 N N . ALA A 1 107 ? -19.578 -22.297 -1.336 1 97.5 107 ALA A N 1
ATOM 826 C CA . ALA A 1 107 ? -20.219 -23.031 -0.244 1 97.5 107 ALA A CA 1
ATOM 827 C C . ALA A 1 107 ? -21.469 -22.297 0.25 1 97.5 107 ALA A C 1
ATOM 829 O O . ALA A 1 107 ? -22.344 -22.906 0.869 1 97.5 107 ALA A O 1
ATOM 830 N N . LEU A 1 108 ? -21.5 -21.031 0.059 1 96.56 108 LEU A N 1
ATOM 831 C CA . LEU A 1 108 ? -22.625 -20.234 0.528 1 96.56 108 LEU A CA 1
ATOM 832 C C . LEU A 1 108 ? -23.719 -20.172 -0.52 1 96.56 108 LEU A C 1
ATOM 834 O O . LEU A 1 108 ? -24.781 -19.594 -0.279 1 96.56 108 LEU A O 1
ATOM 838 N N . THR A 1 109 ? -23.406 -20.781 -1.596 1 93.19 109 THR A N 1
ATOM 839 C CA . THR A 1 109 ? -24.391 -20.859 -2.662 1 93.19 109 THR A CA 1
ATOM 840 C C . THR A 1 109 ? -24.844 -22.312 -2.871 1 93.19 109 THR A C 1
ATOM 842 O O . THR A 1 109 ? -24.344 -23.219 -2.203 1 93.19 109 THR A O 1
ATOM 845 N N . ASN A 1 110 ? -25.812 -22.578 -3.705 1 88.62 110 ASN A N 1
ATOM 846 C CA . ASN A 1 110 ? -26.234 -23.922 -4.094 1 88.62 110 ASN A CA 1
ATOM 847 C C . ASN A 1 110 ? -25.656 -24.312 -5.453 1 88.62 110 ASN A C 1
ATOM 849 O O . ASN A 1 110 ? -26.141 -25.25 -6.082 1 88.62 110 ASN A O 1
ATOM 853 N N . ASN A 1 111 ? -24.578 -23.609 -5.766 1 93.38 111 ASN A N 1
ATOM 854 C CA . ASN A 1 111 ? -24.047 -23.828 -7.105 1 93.38 111 ASN A CA 1
ATOM 855 C C . ASN A 1 111 ? -22.578 -24.266 -7.07 1 93.38 111 ASN A C 1
ATOM 857 O O . ASN A 1 111 ? -21.875 -23.984 -6.102 1 93.38 111 ASN A O 1
ATOM 861 N N . SER A 1 112 ? -22.25 -25 -8.141 1 96.25 112 SER A N 1
ATOM 862 C CA . SER A 1 112 ? -20.844 -25.234 -8.43 1 96.25 112 SER A CA 1
ATOM 863 C C . SER A 1 112 ? -20.141 -23.953 -8.852 1 96.25 112 SER A C 1
ATOM 865 O O . SER A 1 112 ? -20.766 -23.062 -9.445 1 96.25 112 SER A O 1
ATOM 867 N N . ILE A 1 113 ? -18.859 -23.875 -8.562 1 96 113 ILE A N 1
ATOM 868 C CA . ILE A 1 113 ? -18.062 -22.719 -8.977 1 96 113 ILE A CA 1
ATOM 869 C C . ILE A 1 113 ? -18.078 -22.594 -10.5 1 96 113 ILE A C 1
ATOM 871 O O . ILE A 1 113 ? -17.812 -21.531 -11.047 1 96 113 ILE A O 1
ATOM 875 N N . LYS A 1 114 ? -18.391 -23.641 -11.172 1 95.25 114 LYS A N 1
ATOM 876 C CA . LYS A 1 114 ? -18.453 -23.688 -12.625 1 95.25 114 LYS A CA 1
ATOM 877 C C . LYS A 1 114 ? -19.438 -22.656 -13.172 1 95.25 114 LYS A C 1
ATOM 879 O O . LYS A 1 114 ? -19.219 -22.109 -14.258 1 95.25 114 LYS A O 1
ATOM 884 N N . LYS A 1 115 ? -20.406 -22.406 -12.414 1 94.62 115 LYS A N 1
ATOM 885 C CA . LYS A 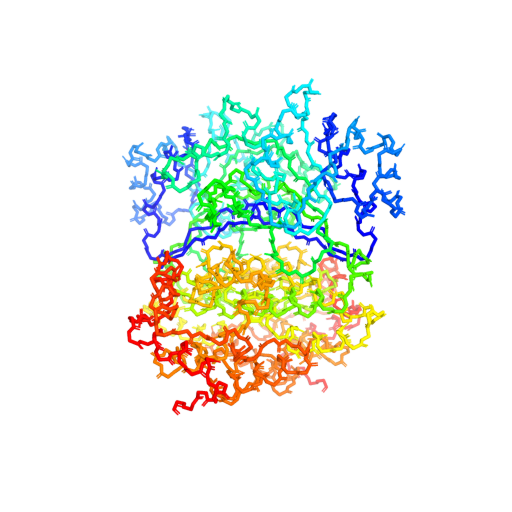1 115 ? -21.406 -21.422 -12.82 1 94.62 115 LYS A CA 1
ATOM 886 C C . LYS A 1 115 ? -20.781 -20.062 -13.094 1 94.62 115 LYS A C 1
ATOM 888 O O . LYS A 1 115 ? -21.297 -19.297 -13.914 1 94.62 115 LYS A O 1
ATOM 893 N N . TYR A 1 116 ? -19.719 -19.812 -12.484 1 92.31 116 TYR A N 1
ATOM 894 C CA . TYR A 1 116 ? -19.125 -18.484 -12.523 1 92.31 116 TYR A CA 1
ATOM 895 C C . TYR A 1 116 ? -17.828 -18.5 -13.328 1 92.31 116 TYR A C 1
ATOM 897 O O . TYR A 1 116 ? -17.156 -17.469 -13.461 1 92.31 116 TYR A O 1
ATOM 905 N N . HIS A 1 11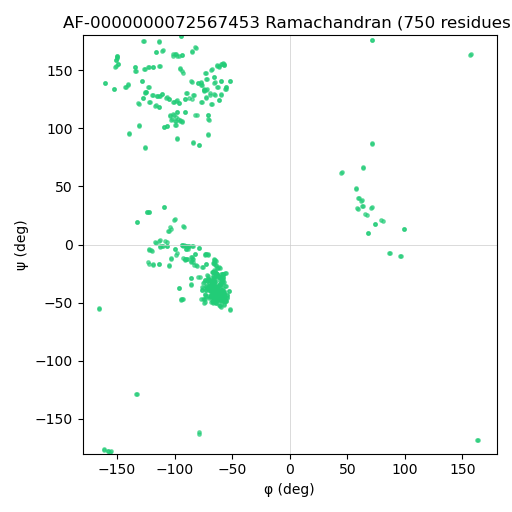7 ? -17.438 -19.578 -13.812 1 91.5 117 HIS A N 1
ATOM 906 C CA . HIS A 1 117 ? -16.172 -19.812 -14.492 1 91.5 117 HIS A CA 1
ATOM 907 C C . HIS A 1 117 ? -16.266 -19.422 -15.961 1 91.5 117 HIS A C 1
ATOM 909 O O . HIS A 1 117 ? -16.453 -20.281 -16.828 1 91.5 117 HIS A O 1
ATOM 915 N N . GLY A 1 118 ? -15.992 -18.156 -16.25 1 84.75 118 GLY A N 1
ATOM 916 C CA . GLY A 1 118 ? -15.992 -17.688 -17.641 1 84.75 118 GLY A CA 1
ATOM 917 C C . GLY A 1 118 ? -17.375 -17.422 -18.172 1 84.75 118 GLY A C 1
ATOM 918 O O . GLY A 1 118 ? -17.609 -17.469 -19.391 1 84.75 118 GLY A O 1
ATOM 919 N N . THR A 1 119 ? -18.312 -17.219 -17.375 1 87.12 119 THR A N 1
ATOM 920 C CA . THR A 1 119 ? -19.688 -17.078 -17.797 1 87.12 119 THR A CA 1
ATOM 921 C C . THR A 1 119 ? -20.125 -15.609 -17.75 1 87.12 119 THR A C 1
ATOM 923 O O . THR A 1 119 ? -21.156 -15.242 -18.312 1 87.12 119 THR A O 1
ATOM 926 N N . GLY A 1 120 ? -19.359 -14.828 -17 1 85.81 120 GLY A N 1
ATOM 927 C CA . GLY A 1 120 ? -19.734 -13.43 -16.844 1 85.81 120 GLY A CA 1
ATOM 928 C C . GLY A 1 120 ? -20.703 -13.203 -15.695 1 85.81 120 GLY A C 1
ATOM 929 O O . GLY A 1 120 ? -21 -12.062 -15.344 1 85.81 120 GLY A O 1
ATOM 930 N N . ILE A 1 121 ? -21.141 -14.305 -15.156 1 90.12 121 ILE A N 1
ATOM 931 C CA . ILE A 1 121 ? -22.016 -14.188 -13.992 1 90.12 121 ILE A CA 1
ATOM 932 C C . ILE A 1 121 ? -21.203 -13.758 -12.781 1 90.12 121 ILE A C 1
ATOM 934 O O . ILE A 1 121 ? -20.141 -14.32 -12.508 1 90.12 121 ILE A O 1
ATOM 938 N N . ASN A 1 122 ? -21.703 -12.789 -12.062 1 89.44 122 ASN A N 1
ATOM 939 C CA . ASN A 1 122 ? -20.984 -12.273 -10.898 1 89.44 122 ASN A CA 1
ATOM 940 C C . ASN A 1 122 ? -21.125 -13.211 -9.703 1 89.44 122 ASN A C 1
ATOM 942 O O . ASN A 1 122 ? -22.203 -13.773 -9.469 1 89.44 122 ASN A O 1
ATOM 946 N N . LEU A 1 123 ? -20.031 -13.383 -8.992 1 92.25 123 LEU A N 1
ATOM 947 C CA . LEU A 1 123 ? -20.047 -14.102 -7.727 1 92.25 123 LEU A CA 1
ATOM 948 C C . LEU A 1 123 ? -20.719 -13.273 -6.637 1 92.25 123 LEU A C 1
ATOM 950 O O . LEU A 1 123 ? -20.672 -12.039 -6.672 1 92.25 123 LEU A O 1
ATOM 954 N N . PRO A 1 124 ? -21.375 -13.969 -5.738 1 90.19 124 PRO A N 1
ATOM 955 C CA . PRO A 1 124 ? -21.891 -13.242 -4.574 1 90.19 124 PRO A CA 1
ATOM 956 C C . PRO A 1 124 ? -20.781 -12.523 -3.805 1 90.19 124 PRO A C 1
ATOM 958 O O . PRO A 1 124 ? -19.625 -12.961 -3.83 1 90.19 124 PRO A O 1
ATOM 961 N N . ASN A 1 125 ? -21.125 -11.492 -3.068 1 90.25 125 ASN A N 1
ATOM 962 C CA . ASN A 1 125 ? -20.156 -10.688 -2.324 1 90.25 125 ASN A CA 1
ATOM 963 C C . ASN A 1 125 ? -19.828 -11.32 -0.973 1 90.25 125 ASN A C 1
ATOM 965 O O . ASN A 1 125 ? -18.828 -10.977 -0.352 1 90.25 125 ASN A O 1
ATOM 969 N N . GLU A 1 126 ? -20.641 -12.234 -0.576 1 94.31 126 GLU A N 1
ATOM 970 C CA . GLU A 1 126 ? -20.438 -12.867 0.724 1 94.31 126 GLU A CA 1
ATOM 971 C C . GLU A 1 126 ? -19.469 -14.039 0.623 1 94.31 126 GLU A C 1
ATOM 973 O O . GLU A 1 126 ? -19.484 -14.781 -0.364 1 94.31 126 GLU A O 1
ATOM 978 N N . SER A 1 127 ? -18.609 -14.219 1.587 1 97.56 127 SER A N 1
ATOM 979 C CA . SER A 1 127 ? -17.656 -15.32 1.656 1 97.56 127 SER A CA 1
ATOM 980 C C . SER A 1 127 ? -17.312 -15.664 3.102 1 97.56 127 SER A C 1
ATOM 982 O O . SER A 1 127 ? -17.531 -14.859 4.008 1 97.56 127 SER A O 1
ATOM 984 N N . ILE A 1 128 ? -16.938 -16.891 3.35 1 98.12 128 ILE A N 1
ATOM 985 C CA . ILE A 1 128 ? -16.344 -17.297 4.617 1 98.12 128 ILE A CA 1
ATOM 986 C C . ILE A 1 128 ? -14.945 -16.688 4.758 1 98.12 128 ILE A C 1
ATOM 988 O O . ILE A 1 128 ? -14.141 -16.75 3.822 1 98.12 128 ILE A O 1
ATOM 992 N N . PRO A 1 129 ? -14.656 -16.031 5.926 1 98.62 129 PRO A N 1
ATOM 993 C CA . PRO A 1 129 ? -13.344 -15.391 6.07 1 98.62 129 PRO A CA 1
ATOM 994 C C . PRO A 1 129 ? -12.195 -16.391 5.941 1 98.62 129 PRO A C 1
ATOM 996 O O . PRO A 1 129 ? -12.289 -17.516 6.438 1 98.62 129 PRO A O 1
ATOM 999 N N . ILE A 1 130 ? -11.125 -15.977 5.273 1 98.81 130 ILE A N 1
ATOM 1000 C CA . ILE A 1 130 ? -9.961 -16.828 5.012 1 98.81 130 ILE A CA 1
ATOM 1001 C C . ILE A 1 130 ? -8.719 -16.203 5.656 1 98.81 130 ILE A C 1
ATOM 1003 O O . ILE A 1 130 ? -8.484 -15.008 5.539 1 98.81 130 ILE A O 1
ATOM 1007 N N . ILE A 1 131 ? -8 -16.953 6.418 1 98.81 131 ILE A N 1
ATOM 1008 C CA . ILE A 1 131 ? -6.621 -16.688 6.812 1 98.81 131 ILE A CA 1
ATOM 1009 C C . ILE A 1 131 ? -5.664 -17.422 5.871 1 98.81 131 ILE A C 1
ATOM 1011 O O . ILE A 1 131 ? -5.547 -18.641 5.922 1 98.81 131 ILE A O 1
ATOM 1015 N N . ALA A 1 132 ? -5.023 -16.672 5.02 1 98.81 132 ALA A N 1
ATOM 1016 C CA . ALA A 1 132 ? -4.117 -17.281 4.047 1 98.81 132 ALA A CA 1
ATOM 1017 C C . ALA A 1 132 ? -2.701 -17.375 4.609 1 98.81 132 ALA A C 1
ATOM 1019 O O . ALA A 1 132 ? -2.174 -16.422 5.164 1 98.81 132 ALA A O 1
ATOM 1020 N N . VAL A 1 133 ? -2.1 -18.531 4.516 1 98.56 133 VAL A N 1
ATOM 1021 C CA . VAL A 1 133 ? -0.734 -18.812 4.949 1 98.56 133 VAL A CA 1
ATOM 1022 C C . VAL A 1 133 ? 0.061 -19.422 3.791 1 98.56 133 VAL A C 1
ATOM 1024 O O . VAL A 1 133 ? 0.236 -20.641 3.719 1 98.56 133 VAL A O 1
ATOM 1027 N N . PRO A 1 134 ? 0.569 -18.547 2.957 1 98.12 134 PRO A N 1
ATOM 1028 C CA . PRO A 1 134 ? 1.284 -19.078 1.79 1 98.12 134 PRO A CA 1
ATOM 1029 C C . PRO A 1 134 ? 2.557 -19.828 2.168 1 98.12 134 PRO A C 1
ATOM 1031 O O . PRO A 1 134 ? 3.26 -19.438 3.1 1 98.12 134 PRO A O 1
ATOM 1034 N N . THR A 1 135 ? 2.805 -20.859 1.413 1 96.38 135 THR A N 1
ATOM 1035 C CA . THR A 1 135 ? 3.979 -21.672 1.69 1 96.38 135 THR A CA 1
ATOM 1036 C C . THR A 1 135 ? 4.965 -21.625 0.529 1 96.38 135 THR A C 1
ATOM 1038 O O . THR A 1 135 ? 5.969 -22.328 0.523 1 96.38 135 THR A O 1
ATOM 1041 N N . THR A 1 136 ? 4.648 -20.859 -0.474 1 95.25 136 THR A N 1
ATOM 1042 C CA . THR A 1 136 ? 5.559 -20.484 -1.551 1 95.25 136 THR A CA 1
ATOM 1043 C C . THR A 1 136 ? 5.613 -18.969 -1.712 1 95.25 136 THR A C 1
ATOM 1045 O O . THR A 1 136 ? 4.695 -18.25 -1.294 1 95.25 136 THR A O 1
ATOM 1048 N N . SER A 1 137 ? 6.727 -18.484 -2.164 1 96.06 137 SER A N 1
ATOM 1049 C CA . SER A 1 137 ? 6.863 -17.078 -2.539 1 96.06 137 SER A CA 1
ATOM 1050 C C . SER A 1 137 ? 6.699 -16.891 -4.043 1 96.06 137 SER A C 1
ATOM 1052 O O . SER A 1 137 ? 7.672 -16.984 -4.797 1 96.06 137 SER A O 1
ATOM 1054 N N . GLY A 1 138 ? 5.391 -16.625 -4.461 1 95.56 138 GLY A N 1
ATOM 1055 C CA . GLY A 1 138 ? 5.258 -16.562 -5.91 1 95.56 138 GLY A CA 1
ATOM 1056 C C . GLY A 1 138 ? 3.953 -15.938 -6.363 1 95.56 138 GLY A C 1
ATOM 1057 O O . GLY A 1 138 ? 3.947 -14.859 -6.957 1 95.56 138 GLY A O 1
ATOM 1058 N N . THR A 1 139 ? 2.842 -16.422 -5.934 1 92.38 139 THR A N 1
ATOM 1059 C CA . THR A 1 139 ? 1.562 -16.141 -6.574 1 92.38 139 THR A CA 1
ATOM 1060 C C . THR A 1 139 ? 0.958 -14.844 -6.051 1 92.38 139 THR A C 1
ATOM 1062 O O . THR A 1 139 ? 0.17 -14.195 -6.746 1 92.38 139 THR A O 1
ATOM 1065 N N . GLY A 1 140 ? 1.271 -14.531 -4.836 1 96.75 140 GLY A N 1
ATOM 1066 C CA . GLY A 1 140 ? 0.615 -13.383 -4.238 1 96.75 140 GLY A CA 1
ATOM 1067 C C . GLY A 1 140 ? -0.866 -13.602 -3.99 1 96.75 140 GLY A C 1
ATOM 1068 O O . GLY A 1 140 ? -1.586 -12.664 -3.63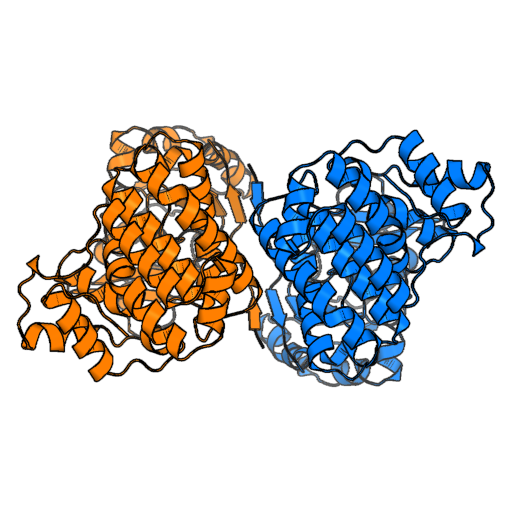7 1 96.75 140 GLY A O 1
ATOM 1069 N N . SER A 1 141 ? -1.352 -14.773 -4.125 1 97.19 141 SER A N 1
ATOM 1070 C CA . SER A 1 141 ? -2.771 -15.094 -4.035 1 97.19 141 SER A CA 1
ATOM 1071 C C . SER A 1 141 ? -3.35 -14.68 -2.688 1 97.19 141 SER A C 1
ATOM 1073 O O . SER A 1 141 ? -4.539 -14.367 -2.586 1 97.19 141 SER A O 1
ATOM 1075 N N . GLU A 1 142 ? -2.547 -14.594 -1.688 1 98.5 142 GLU A N 1
ATOM 1076 C CA . GLU A 1 142 ? -2.965 -14.289 -0.324 1 98.5 142 GLU A CA 1
ATOM 1077 C C . GLU A 1 142 ? -3.395 -12.828 -0.199 1 98.5 142 GLU A C 1
ATOM 1079 O O . GLU A 1 142 ? -3.992 -12.438 0.807 1 98.5 142 GLU A O 1
ATOM 1084 N N . VAL A 1 143 ? -3.168 -12 -1.278 1 98.31 143 VAL A N 1
ATOM 1085 C CA . VAL A 1 143 ? -3.602 -10.609 -1.188 1 98.31 143 VAL A CA 1
ATOM 1086 C C . VAL A 1 143 ? -4.352 -10.219 -2.457 1 98.31 143 VAL A C 1
ATOM 1088 O O . VAL A 1 143 ? -4.441 -9.031 -2.795 1 98.31 143 VAL A O 1
ATOM 1091 N N . THR A 1 144 ? -4.832 -11.141 -3.217 1 97.31 144 THR A N 1
ATOM 1092 C CA . THR A 1 144 ? -5.543 -10.828 -4.453 1 97.31 144 THR A CA 1
ATOM 1093 C C . THR A 1 144 ? -6.996 -11.289 -4.371 1 97.31 144 THR A C 1
ATOM 1095 O O . THR A 1 144 ? -7.355 -12.07 -3.486 1 97.31 144 THR A O 1
ATOM 1098 N N . CYS A 1 145 ? -7.801 -10.812 -5.285 1 96.62 145 CYS A N 1
ATOM 1099 C CA . CYS A 1 145 ? -9.211 -11.172 -5.371 1 96.62 145 CYS A CA 1
ATOM 1100 C C . CYS A 1 145 ? -9.477 -12.062 -6.582 1 96.62 145 CYS A C 1
ATOM 1102 O O . CYS A 1 145 ? -10.516 -11.938 -7.227 1 96.62 145 CYS A O 1
ATOM 1104 N N . VAL A 1 146 ? -8.484 -12.859 -6.906 1 94.44 146 VAL A N 1
ATOM 1105 C CA . VAL A 1 146 ? -8.562 -13.719 -8.086 1 94.44 146 VAL A CA 1
ATOM 1106 C C . VAL A 1 146 ? -8.375 -15.18 -7.672 1 94.44 146 VAL A C 1
ATOM 1108 O O . VAL A 1 146 ? -7.539 -15.484 -6.816 1 94.44 146 VAL A O 1
ATOM 1111 N N . SER A 1 147 ? -9.141 -16.016 -8.156 1 94.94 147 SER A N 1
ATOM 1112 C CA . SER A 1 147 ? -8.953 -17.469 -8.062 1 94.94 147 SER A CA 1
ATOM 1113 C C . SER A 1 147 ? -8.875 -18.094 -9.445 1 94.94 147 SER A C 1
ATOM 1115 O O . SER A 1 147 ? -9.773 -17.938 -10.266 1 94.94 147 SER A O 1
ATOM 1117 N N . VAL A 1 148 ? -7.781 -18.781 -9.695 1 91.38 148 VAL A N 1
ATOM 1118 C CA . VAL A 1 148 ? -7.613 -19.453 -10.977 1 91.38 148 VAL A CA 1
ATOM 1119 C C . VAL A 1 148 ? -8.031 -20.922 -10.844 1 91.38 148 VAL A C 1
ATOM 1121 O O . VAL A 1 148 ? -7.469 -21.672 -10.039 1 91.38 148 VAL A O 1
ATOM 1124 N N . VAL A 1 149 ? -8.984 -21.312 -11.641 1 92.75 149 VAL A N 1
ATOM 1125 C CA . VAL A 1 149 ? -9.57 -22.641 -11.539 1 92.75 149 VAL A CA 1
ATOM 1126 C C . VAL A 1 149 ? -9.555 -23.312 -12.914 1 92.75 149 VAL A C 1
ATOM 1128 O O . VAL A 1 149 ? -9.758 -22.656 -13.938 1 92.75 149 VAL A O 1
ATOM 1131 N N . THR A 1 150 ? -9.273 -24.531 -12.898 1 90.88 150 THR A N 1
ATOM 1132 C CA . THR A 1 150 ? -9.305 -25.344 -14.117 1 90.88 150 THR A CA 1
ATOM 1133 C C . THR A 1 150 ? -10.594 -26.156 -14.195 1 90.88 150 THR A C 1
ATOM 1135 O O . THR A 1 150 ? -10.938 -26.891 -13.258 1 90.88 150 THR A O 1
ATOM 1138 N N . ASP A 1 151 ? -11.305 -25.953 -15.266 1 92.25 151 ASP A N 1
ATOM 1139 C CA . ASP A 1 151 ? -12.422 -26.844 -15.555 1 92.25 151 ASP A CA 1
ATOM 1140 C C . ASP A 1 151 ? -11.938 -28.125 -16.234 1 92.25 151 ASP A C 1
ATOM 1142 O O . ASP A 1 151 ? -11.57 -28.109 -17.406 1 92.25 151 ASP A O 1
ATOM 1146 N N . GLU A 1 152 ? -12.023 -29.188 -15.586 1 89.69 152 GLU A N 1
ATOM 1147 C CA . GLU A 1 152 ? -11.469 -30.453 -16.062 1 89.69 152 GLU A CA 1
ATOM 1148 C C . GLU A 1 152 ? -12.172 -30.922 -17.328 1 89.69 152 GLU A C 1
ATOM 1150 O O . GLU A 1 152 ? -11.555 -31.562 -18.172 1 89.69 152 GLU A O 1
ATOM 1155 N N . LYS A 1 153 ? -13.422 -30.609 -17.547 1 90.56 153 LYS A N 1
ATOM 1156 C CA . LYS A 1 153 ? -14.203 -31.047 -18.703 1 90.56 153 LYS A CA 1
ATOM 1157 C C . LYS A 1 153 ? -13.805 -30.281 -19.953 1 90.56 153 LYS A C 1
ATOM 1159 O O . LYS A 1 153 ? -13.531 -30.891 -21 1 90.56 153 LYS A O 1
ATOM 1164 N N . SER A 1 154 ? -13.695 -28.984 -19.844 1 86.81 154 SER A N 1
ATOM 1165 C CA . SER A 1 154 ? -13.367 -28.172 -21 1 86.81 154 SER A CA 1
ATOM 1166 C C . SER A 1 154 ? -11.867 -27.938 -21.109 1 86.81 154 SER A C 1
ATOM 1168 O O . SER A 1 154 ? -11.383 -27.453 -22.141 1 86.81 154 SER A O 1
ATOM 1170 N N . LYS A 1 155 ? -11.125 -28.266 -20.094 1 83.56 155 LYS A N 1
ATOM 1171 C CA . LYS A 1 155 ? -9.68 -28.109 -20.016 1 83.56 155 LYS A CA 1
ATOM 1172 C C . LYS A 1 155 ? -9.289 -26.641 -20.094 1 83.56 155 LYS A C 1
ATOM 1174 O O . LYS A 1 155 ? -8.242 -26.297 -20.656 1 83.56 155 LYS A O 1
ATOM 1179 N N . LYS A 1 156 ? -10.062 -25.797 -19.594 1 84.88 156 LYS A N 1
ATOM 1180 C CA . LYS A 1 156 ? -9.781 -24.375 -19.562 1 84.88 156 LYS A CA 1
ATOM 1181 C C . LYS A 1 156 ? -9.367 -23.906 -18.172 1 84.88 156 LYS A C 1
ATOM 1183 O O . LYS A 1 156 ? -10.039 -24.219 -17.188 1 84.88 156 LYS A O 1
ATOM 1188 N N . LYS A 1 157 ? -8.297 -23.312 -18.078 1 86.94 157 LYS A N 1
ATOM 1189 C CA . LYS A 1 157 ? -7.832 -22.656 -16.859 1 86.94 157 LYS A CA 1
ATOM 1190 C C . LYS A 1 157 ? -8.055 -21.141 -16.938 1 86.94 157 LYS A C 1
ATOM 1192 O O . LYS A 1 157 ? -7.453 -20.469 -17.766 1 86.94 157 LYS A O 1
ATOM 1197 N N . LEU A 1 158 ? -8.938 -20.625 -16.141 1 86.12 158 LEU A N 1
ATOM 1198 C CA . LEU A 1 158 ? -9.312 -19.219 -16.219 1 86.12 158 LEU A CA 1
ATOM 1199 C C . LEU A 1 158 ? -9.359 -18.609 -14.82 1 86.12 158 LEU A C 1
ATOM 1201 O O . LEU A 1 158 ? -9.68 -19.281 -13.844 1 86.12 158 LEU A O 1
ATOM 1205 N N . PRO A 1 159 ? -9.07 -17.375 -14.812 1 89.19 159 PRO A N 1
ATOM 1206 C CA . PRO A 1 159 ? -9.25 -16.656 -13.547 1 89.19 159 PRO A CA 1
ATOM 1207 C C . PRO A 1 159 ? -10.703 -16.266 -13.297 1 89.19 159 PRO A C 1
ATOM 1209 O O . PRO A 1 159 ? -11.43 -15.938 -14.234 1 89.19 159 PRO A O 1
ATOM 1212 N N . ILE A 1 160 ? -11.156 -16.406 -12.102 1 92.25 160 ILE A N 1
ATOM 1213 C CA . ILE A 1 160 ? -12.406 -15.836 -11.602 1 92.25 160 ILE A CA 1
ATOM 1214 C C . ILE A 1 160 ? -12.102 -14.672 -10.664 1 92.25 160 ILE A C 1
ATOM 1216 O O . ILE A 1 160 ? -11.297 -14.812 -9.734 1 92.25 160 ILE A O 1
ATOM 1220 N N . VAL A 1 161 ? -12.695 -13.516 -10.93 1 92.81 161 VAL A N 1
ATOM 1221 C CA . VAL A 1 161 ? -12.391 -12.32 -10.148 1 92.81 161 VAL A CA 1
ATOM 1222 C C . VAL A 1 161 ? -13.594 -11.93 -9.305 1 92.81 161 VAL A C 1
ATOM 1224 O O . VAL A 1 161 ? -14.727 -11.875 -9.797 1 92.81 161 VAL A O 1
ATOM 1227 N N . SER A 1 162 ? -13.375 -11.719 -8.039 1 95.06 162 SER A N 1
ATOM 1228 C CA . SER A 1 162 ? -14.414 -11.25 -7.133 1 95.06 162 SER A CA 1
ATOM 1229 C C . SER A 1 162 ? -13.812 -10.641 -5.867 1 95.06 162 SER A C 1
ATOM 1231 O O . SER A 1 162 ? -12.852 -11.172 -5.316 1 95.06 162 SER A O 1
ATOM 1233 N N . ASP A 1 163 ? -14.391 -9.562 -5.434 1 94.25 163 ASP A N 1
ATOM 1234 C CA . ASP A 1 163 ? -13.914 -8.945 -4.195 1 94.25 163 ASP A CA 1
ATOM 1235 C C . ASP A 1 163 ? -14.102 -9.883 -3.008 1 94.25 163 ASP A C 1
ATOM 1237 O O . ASP A 1 163 ? -13.422 -9.742 -1.988 1 94.25 163 ASP A O 1
ATOM 1241 N N . SER A 1 164 ? -14.969 -10.844 -3.131 1 96.5 164 SER A N 1
ATOM 1242 C CA . SER A 1 164 ? -15.227 -11.797 -2.057 1 96.5 164 SER A CA 1
ATOM 1243 C C . SER A 1 164 ? -14.062 -12.773 -1.895 1 96.5 164 SER A C 1
ATOM 1245 O O . SER A 1 164 ? -14 -13.508 -0.907 1 96.5 164 SER A O 1
ATOM 1247 N N . PHE A 1 165 ? -13.125 -12.703 -2.824 1 97.56 165 PHE A N 1
ATOM 1248 C CA . PHE A 1 165 ? -12.016 -13.648 -2.799 1 97.56 165 PHE A CA 1
ATOM 1249 C C . PHE A 1 165 ? -10.867 -13.117 -1.95 1 97.56 165 PHE A C 1
ATOM 1251 O O . PHE A 1 165 ? -9.938 -13.859 -1.616 1 97.56 165 PHE A O 1
ATOM 1258 N N . TYR A 1 166 ? -10.898 -11.828 -1.574 1 98 166 TYR A N 1
ATOM 1259 C CA . TYR A 1 166 ? -9.828 -11.328 -0.716 1 98 166 TYR A CA 1
ATOM 1260 C C . TYR A 1 166 ? -9.805 -12.078 0.612 1 98 166 TYR A C 1
ATOM 1262 O O . TYR A 1 166 ? -10.805 -12.125 1.327 1 98 166 TYR A O 1
ATOM 1270 N N . PRO A 1 167 ? -8.648 -12.68 0.994 1 98.56 167 PRO A N 1
ATOM 1271 C CA . PRO A 1 167 ? -8.531 -13.141 2.379 1 98.56 167 PRO A CA 1
ATOM 1272 C C . PRO A 1 167 ? -8.688 -12.008 3.393 1 98.56 167 PRO A C 1
ATOM 1274 O O . PRO A 1 167 ? -8.547 -10.836 3.039 1 98.56 167 PRO A O 1
ATOM 1277 N N . LYS A 1 168 ? -9.094 -12.406 4.578 1 98.12 168 LYS A N 1
ATOM 1278 C CA . LYS A 1 168 ? -9.148 -11.406 5.641 1 98.12 168 LYS A CA 1
ATOM 1279 C C . LYS A 1 168 ? -7.758 -11.094 6.18 1 98.12 168 LYS A C 1
ATOM 1281 O O . LYS A 1 168 ? -7.469 -9.945 6.523 1 98.12 168 LYS A O 1
ATOM 1286 N N . ILE A 1 169 ? -6.945 -12.094 6.301 1 98.56 169 ILE A N 1
ATOM 1287 C CA . ILE A 1 169 ? -5.602 -11.969 6.855 1 98.56 169 ILE A CA 1
ATOM 1288 C C . ILE A 1 169 ? -4.629 -12.836 6.059 1 98.56 169 ILE A C 1
ATOM 1290 O O . ILE A 1 169 ? -4.973 -13.945 5.652 1 98.56 169 ILE A O 1
ATOM 1294 N N . ALA A 1 170 ? -3.51 -12.336 5.789 1 98.81 170 ALA A N 1
ATOM 1295 C CA . ALA A 1 170 ? -2.393 -13.094 5.227 1 98.81 170 ALA A CA 1
ATOM 1296 C C . ALA A 1 170 ? -1.236 -13.18 6.219 1 98.81 170 ALA A C 1
ATOM 1298 O O . ALA A 1 170 ? -0.725 -12.156 6.676 1 98.81 170 ALA A O 1
ATOM 1299 N N . ILE A 1 171 ? -0.878 -14.344 6.625 1 98.75 171 ILE A N 1
ATOM 1300 C CA . ILE A 1 171 ? 0.273 -14.594 7.484 1 98.75 171 ILE A CA 1
ATOM 1301 C C . ILE A 1 171 ? 1.432 -15.141 6.656 1 98.75 171 ILE A C 1
ATOM 1303 O O . ILE A 1 171 ? 1.39 -16.281 6.195 1 98.75 171 ILE A O 1
ATOM 1307 N N . ILE A 1 172 ? 2.424 -14.344 6.445 1 98.69 172 ILE A N 1
ATOM 1308 C CA . ILE A 1 172 ? 3.58 -14.719 5.641 1 98.69 172 ILE A CA 1
ATOM 1309 C C . ILE A 1 172 ? 4.727 -15.148 6.555 1 98.69 172 ILE A C 1
ATOM 1311 O O . ILE A 1 172 ? 5.348 -14.305 7.211 1 98.69 172 ILE A O 1
ATOM 1315 N N . ASP A 1 173 ? 4.977 -16.406 6.602 1 98.06 173 ASP A N 1
ATOM 1316 C CA . ASP A 1 173 ? 6.09 -16.984 7.344 1 98.06 173 ASP A CA 1
ATOM 1317 C C . ASP A 1 173 ? 7.164 -17.516 6.391 1 98.06 173 ASP A C 1
ATOM 1319 O O . ASP A 1 173 ? 7.066 -18.641 5.906 1 98.06 173 ASP A O 1
ATOM 1323 N N . PRO A 1 174 ? 8.258 -16.75 6.211 1 96.62 174 PRO A N 1
ATOM 1324 C CA . PRO A 1 174 ? 9.305 -17.172 5.273 1 96.62 174 PRO A CA 1
ATOM 1325 C C . PRO A 1 174 ? 9.852 -18.562 5.582 1 96.62 174 PRO A C 1
ATOM 1327 O O . PRO A 1 174 ? 10.289 -19.266 4.676 1 96.62 174 PRO A O 1
ATOM 1330 N N . GLU A 1 175 ? 9.773 -19.016 6.777 1 94.69 175 GLU A N 1
ATOM 1331 C CA . GLU A 1 175 ? 10.32 -20.328 7.156 1 94.69 175 GLU A CA 1
ATOM 1332 C C . GLU A 1 175 ? 9.562 -21.453 6.48 1 94.69 175 GLU A C 1
ATOM 1334 O O . GLU A 1 175 ? 10.094 -22.547 6.301 1 94.69 175 GLU A O 1
ATOM 1339 N N . LEU A 1 176 ? 8.367 -21.203 6.109 1 94.56 176 LEU A N 1
ATOM 1340 C CA . LEU A 1 176 ? 7.555 -22.219 5.449 1 94.56 176 LEU A CA 1
ATOM 1341 C C . LEU A 1 176 ? 8.023 -22.438 4.016 1 94.56 176 LEU A C 1
ATOM 1343 O O . LEU A 1 176 ? 7.621 -23.406 3.375 1 94.56 176 LEU A O 1
ATOM 1347 N N . THR A 1 177 ? 8.945 -21.594 3.516 1 93.25 177 THR A N 1
ATOM 1348 C CA . THR A 1 177 ? 9.422 -21.703 2.143 1 93.25 177 THR A CA 1
ATOM 1349 C C . THR A 1 177 ? 10.766 -22.422 2.096 1 93.25 177 THR A C 1
ATOM 1351 O O . THR A 1 177 ? 11.273 -22.734 1.015 1 93.25 177 THR A O 1
ATOM 1354 N N . TYR A 1 178 ? 11.328 -22.75 3.227 1 88.38 178 TYR A N 1
ATOM 1355 C CA . TYR A 1 178 ? 12.688 -23.266 3.289 1 88.38 178 TYR A CA 1
ATOM 1356 C C . TYR A 1 178 ? 12.758 -24.656 2.684 1 88.38 178 TYR A C 1
ATOM 1358 O O . TYR A 1 178 ? 13.789 -25.047 2.119 1 88.38 178 TYR A O 1
ATOM 1366 N N . SER A 1 179 ? 11.688 -25.391 2.779 1 85.19 179 SER A N 1
ATOM 1367 C CA . SER A 1 179 ? 11.695 -26.781 2.303 1 85.19 179 SER A CA 1
ATOM 1368 C C . SER A 1 179 ? 11.281 -26.859 0.838 1 85.19 179 SER A C 1
ATOM 1370 O O . SER A 1 179 ? 11.289 -27.938 0.244 1 85.19 179 SER A O 1
ATOM 1372 N N . VAL A 1 180 ? 10.93 -25.766 0.296 1 91.25 180 VAL A N 1
ATOM 1373 C CA . VAL A 1 180 ? 10.469 -25.75 -1.088 1 91.25 180 VAL A CA 1
ATOM 1374 C C . VAL A 1 180 ? 11.609 -26.156 -2.016 1 91.25 180 VAL A C 1
ATOM 1376 O O . VAL A 1 180 ? 12.727 -25.656 -1.904 1 91.25 180 VAL A O 1
ATOM 1379 N N . PRO A 1 181 ? 11.352 -27.125 -2.9 1 92.62 181 PRO A N 1
ATOM 1380 C CA . PRO A 1 181 ? 12.383 -27.531 -3.852 1 92.62 181 PRO A CA 1
ATOM 1381 C C . PRO A 1 181 ? 12.898 -26.375 -4.711 1 92.62 181 PRO A C 1
ATOM 1383 O O . PRO A 1 181 ? 12.164 -25.422 -4.953 1 92.62 181 PRO A O 1
ATOM 1386 N N . LYS A 1 182 ? 14.102 -26.547 -5.16 1 94.81 182 LYS A N 1
ATOM 1387 C CA . LYS A 1 182 ? 14.797 -25.5 -5.895 1 94.81 182 LYS A CA 1
ATOM 1388 C C . LYS A 1 182 ? 14.016 -25.094 -7.141 1 94.81 182 LYS A C 1
ATOM 1390 O O . LYS A 1 182 ? 13.945 -23.906 -7.473 1 94.81 182 LYS A O 1
ATOM 1395 N N . HIS A 1 183 ? 13.492 -26.094 -7.836 1 94.81 183 HIS A N 1
ATOM 1396 C CA . HIS A 1 183 ? 12.789 -25.797 -9.078 1 94.81 183 HIS A CA 1
ATOM 1397 C C . HIS A 1 183 ? 11.523 -25 -8.812 1 94.81 183 HIS A C 1
ATOM 1399 O O . HIS A 1 183 ? 11.125 -24.156 -9.625 1 94.81 183 HIS A O 1
ATOM 1405 N N . ILE A 1 184 ? 10.883 -25.203 -7.715 1 94.38 184 ILE A N 1
ATOM 1406 C CA . ILE A 1 184 ? 9.688 -24.453 -7.344 1 94.38 184 ILE A CA 1
ATOM 1407 C C . ILE A 1 184 ? 10.078 -23.031 -6.945 1 94.38 184 ILE A C 1
ATOM 1409 O O . ILE A 1 184 ? 9.391 -22.062 -7.305 1 94.38 184 ILE A O 1
ATOM 1413 N N . THR A 1 185 ? 11.234 -22.906 -6.215 1 96.69 185 THR A N 1
ATOM 1414 C CA . THR A 1 185 ? 11.758 -21.594 -5.875 1 96.69 185 THR A CA 1
ATOM 1415 C C . THR A 1 185 ? 12.023 -20.781 -7.137 1 96.69 185 THR A C 1
ATOM 1417 O O . THR A 1 185 ? 11.656 -19.594 -7.207 1 96.69 185 THR A O 1
ATOM 1420 N N . ALA A 1 186 ? 12.562 -21.438 -8.117 1 97.81 186 ALA A N 1
ATOM 1421 C CA . ALA A 1 186 ? 12.867 -20.781 -9.383 1 97.81 186 ALA A CA 1
ATOM 1422 C C . ALA A 1 186 ? 11.586 -20.359 -10.102 1 97.81 186 ALA A C 1
ATOM 1424 O O . ALA A 1 186 ? 11.453 -19.203 -10.523 1 97.81 186 ALA A O 1
ATOM 1425 N N . SER A 1 187 ? 10.656 -21.281 -10.188 1 97.12 187 SER A N 1
ATOM 1426 C CA . SER A 1 187 ? 9.414 -21.047 -10.914 1 97.12 187 SER A CA 1
ATOM 1427 C C . SER A 1 187 ? 8.578 -19.969 -10.242 1 97.12 187 SER A C 1
ATOM 1429 O O . SER A 1 187 ? 8.094 -19.047 -10.898 1 97.12 187 SER A O 1
ATOM 1431 N N . THR A 1 188 ? 8.422 -20.047 -8.961 1 97.06 188 THR A N 1
ATOM 1432 C CA . THR A 1 188 ? 7.605 -19.062 -8.25 1 97.06 188 THR A CA 1
ATOM 1433 C C . THR A 1 188 ? 8.32 -17.719 -8.164 1 97.06 188 THR A C 1
ATOM 1435 O O . THR A 1 188 ? 7.68 -16.672 -8.242 1 97.06 188 THR A O 1
ATOM 1438 N N . GLY A 1 189 ? 9.672 -17.75 -8.016 1 98.38 189 GLY A N 1
ATOM 1439 C CA . GLY A 1 189 ? 10.445 -16.516 -7.965 1 98.38 189 GLY A CA 1
ATOM 1440 C C . GLY A 1 189 ? 10.367 -15.711 -9.242 1 98.38 189 GLY A C 1
ATOM 1441 O O . GLY A 1 189 ? 10.188 -14.492 -9.203 1 98.38 189 GLY A O 1
ATOM 1442 N N . ILE A 1 190 ? 10.477 -16.391 -10.398 1 98.69 190 ILE A N 1
ATOM 1443 C CA . ILE A 1 190 ? 10.383 -15.688 -11.672 1 98.69 190 ILE A CA 1
ATOM 1444 C C . ILE A 1 190 ? 8.969 -15.148 -11.859 1 98.69 190 ILE A C 1
ATOM 1446 O O . ILE A 1 190 ? 8.773 -14.086 -12.461 1 98.69 190 ILE A O 1
ATOM 1450 N N . ASP A 1 191 ? 7.988 -15.836 -11.32 1 98.5 191 ASP A N 1
ATOM 1451 C CA . ASP A 1 191 ? 6.605 -15.375 -11.367 1 98.5 191 ASP A CA 1
ATOM 1452 C C . ASP A 1 191 ? 6.441 -14.047 -10.633 1 98.5 191 ASP A C 1
ATOM 1454 O O . ASP A 1 191 ? 5.691 -13.172 -11.07 1 98.5 191 ASP A O 1
ATOM 1458 N N . VAL A 1 192 ? 7.129 -13.93 -9.492 1 98.81 192 VAL A N 1
ATOM 1459 C CA . VAL A 1 192 ? 7.117 -12.672 -8.75 1 98.81 192 VAL A CA 1
ATOM 1460 C C . VAL A 1 192 ? 7.621 -11.539 -9.641 1 98.81 192 VAL A C 1
ATOM 1462 O O . VAL A 1 192 ? 7.035 -10.453 -9.664 1 98.81 192 VAL A O 1
ATOM 1465 N N . LEU A 1 193 ? 8.672 -11.789 -10.344 1 98.94 193 LEU A N 1
ATOM 1466 C CA . LEU A 1 193 ? 9.219 -10.789 -11.25 1 98.94 193 LEU A CA 1
ATOM 1467 C C . LEU A 1 193 ? 8.203 -10.414 -12.328 1 98.94 193 LEU A C 1
ATOM 1469 O O . LEU A 1 193 ? 8.031 -9.242 -12.648 1 98.94 193 LEU A O 1
ATOM 1473 N N . CYS A 1 194 ? 7.555 -11.43 -12.891 1 98.81 194 CYS A N 1
ATOM 1474 C CA . CYS A 1 194 ? 6.527 -11.188 -13.898 1 98.81 194 CYS A CA 1
ATOM 1475 C C . CYS A 1 194 ? 5.414 -10.305 -13.336 1 98.81 194 CYS A C 1
ATOM 1477 O O . CYS A 1 194 ? 5.004 -9.336 -13.977 1 98.81 194 CYS A O 1
ATOM 1479 N N . HIS A 1 195 ? 4.961 -10.656 -12.141 1 98.81 195 HIS A N 1
ATOM 1480 C CA . HIS A 1 195 ? 3.922 -9.867 -11.492 1 98.81 195 HIS A CA 1
ATOM 1481 C C . HIS A 1 195 ? 4.344 -8.414 -11.344 1 98.81 195 HIS A C 1
ATOM 1483 O O . HIS A 1 195 ? 3.588 -7.504 -11.695 1 98.81 195 HIS A O 1
ATOM 1489 N N . ALA A 1 196 ? 5.523 -8.18 -10.852 1 98.88 196 ALA A N 1
ATOM 1490 C CA . ALA A 1 196 ? 6.02 -6.836 -10.578 1 98.88 196 ALA A CA 1
ATOM 1491 C C . ALA A 1 196 ? 6.18 -6.035 -11.867 1 98.88 196 ALA A C 1
ATOM 1493 O O . ALA A 1 196 ? 5.664 -4.922 -11.984 1 98.88 196 ALA A O 1
ATOM 1494 N N . VAL A 1 197 ? 6.82 -6.617 -12.859 1 98.88 197 VAL A N 1
ATOM 1495 C CA . VAL A 1 197 ? 7.133 -5.938 -14.117 1 98.88 197 VAL A CA 1
ATOM 1496 C C . VAL A 1 197 ? 5.848 -5.66 -14.891 1 98.88 197 VAL A C 1
ATOM 1498 O O . VAL A 1 197 ? 5.645 -4.551 -15.391 1 98.88 197 VAL A O 1
ATOM 1501 N N . GLU A 1 198 ? 4.984 -6.637 -14.953 1 98.81 198 GLU A N 1
ATOM 1502 C CA . GLU A 1 198 ? 3.738 -6.473 -15.695 1 98.81 198 GLU A CA 1
ATOM 1503 C C . GLU A 1 198 ? 2.812 -5.473 -15 1 98.81 198 GLU A C 1
ATOM 1505 O O . GLU A 1 198 ? 2.104 -4.715 -15.664 1 98.81 198 GLU A O 1
ATOM 1510 N N . ALA A 1 199 ? 2.801 -5.508 -13.703 1 98.69 199 ALA A N 1
ATOM 1511 C CA . ALA A 1 199 ? 1.996 -4.527 -12.977 1 98.69 199 ALA A CA 1
ATOM 1512 C C . ALA A 1 199 ? 2.43 -3.104 -13.312 1 98.69 199 ALA A C 1
ATOM 1514 O O . ALA A 1 199 ? 1.59 -2.217 -13.484 1 98.69 199 ALA A O 1
ATOM 1515 N N . TYR A 1 200 ? 3.68 -2.887 -13.414 1 98.81 200 TYR A N 1
ATOM 1516 C CA . TYR A 1 200 ? 4.234 -1.562 -13.664 1 98.81 200 TYR A CA 1
ATOM 1517 C C . TYR A 1 200 ? 3.855 -1.064 -15.055 1 98.81 200 TYR A C 1
ATOM 1519 O O . TYR A 1 200 ? 3.451 0.089 -15.219 1 98.81 200 TYR A O 1
ATOM 1527 N N . TRP A 1 201 ? 3.986 -1.951 -16.078 1 98.69 201 TRP A N 1
ATOM 1528 C CA . TRP A 1 201 ? 3.812 -1.44 -17.438 1 98.69 201 TRP A CA 1
ATOM 1529 C C . TRP A 1 201 ? 2.373 -1.621 -17.906 1 98.69 201 TRP A C 1
ATOM 1531 O O . TRP A 1 201 ? 2.01 -1.179 -19 1 98.69 201 TRP A O 1
ATOM 1541 N N . SER A 1 202 ? 1.468 -2.197 -17.078 1 98.12 202 SER A N 1
ATOM 1542 C CA . SER A 1 202 ? 0.075 -2.439 -17.453 1 98.12 202 SER A CA 1
ATOM 1543 C C . SER A 1 202 ? -0.651 -1.137 -17.766 1 98.12 202 SER A C 1
ATOM 1545 O O . SER A 1 202 ? -0.294 -0.079 -17.234 1 98.12 202 SER A O 1
ATOM 1547 N N . ASN A 1 203 ? -1.666 -1.239 -18.594 1 97.38 203 ASN A N 1
ATOM 1548 C CA . ASN A 1 203 ? -2.52 -0.087 -18.859 1 97.38 203 ASN A CA 1
ATOM 1549 C C . ASN A 1 203 ? -3.271 0.358 -17.609 1 97.38 203 ASN A C 1
ATOM 1551 O O . ASN A 1 203 ? -3.629 1.53 -17.484 1 97.38 203 ASN A O 1
ATOM 1555 N N . GLY A 1 204 ? -3.469 -0.531 -16.672 1 97 204 GLY A N 1
ATOM 1556 C CA . GLY A 1 204 ? -4.199 -0.236 -15.453 1 97 204 GLY A CA 1
ATOM 1557 C C . GLY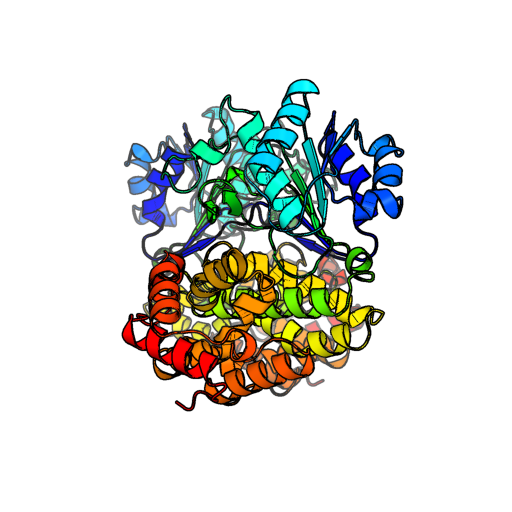 A 1 204 ? -3.301 0.215 -14.312 1 97 204 GLY A C 1
ATOM 1558 O O . GLY A 1 204 ? -3.734 0.279 -13.164 1 97 204 GLY A O 1
ATOM 1559 N N . HIS A 1 205 ? -2.072 0.586 -14.648 1 97.81 205 HIS A N 1
ATOM 1560 C CA . HIS A 1 205 ? -1.098 0.941 -13.625 1 97.81 205 HIS A CA 1
ATOM 1561 C C . HIS A 1 205 ? -1.55 2.166 -12.836 1 97.81 205 HIS A C 1
ATOM 1563 O O . HIS A 1 205 ? -2.354 2.963 -13.32 1 97.81 205 HIS A O 1
ATOM 1569 N N . GLN A 1 206 ? -1.106 2.299 -11.617 1 98.25 206 GLN A N 1
ATOM 1570 C CA . GLN A 1 206 ? -1.286 3.467 -10.766 1 98.25 206 GLN A CA 1
ATOM 1571 C C . GLN A 1 206 ? -0.116 3.627 -9.797 1 98.25 206 GLN A C 1
ATOM 1573 O O . GLN A 1 206 ? 0.642 2.682 -9.57 1 98.25 206 GLN A O 1
ATOM 1578 N N . PRO A 1 207 ? 0.093 4.746 -9.211 1 98.44 207 PRO A N 1
ATOM 1579 C CA . PRO A 1 207 ? 1.359 5.129 -8.586 1 98.44 207 PRO A CA 1
ATOM 1580 C C . PRO A 1 207 ? 1.697 4.27 -7.367 1 98.44 207 PRO A C 1
ATOM 1582 O O . PRO A 1 207 ? 2.867 3.957 -7.133 1 98.44 207 PRO A O 1
ATOM 1585 N N . ILE A 1 208 ? 0.744 3.943 -6.527 1 98.75 208 ILE A N 1
ATOM 1586 C CA . ILE A 1 208 ? 1.011 3.117 -5.355 1 98.75 208 ILE A CA 1
ATOM 1587 C C . ILE A 1 208 ? 1.531 1.751 -5.793 1 98.75 208 ILE A C 1
ATOM 1589 O O . ILE A 1 208 ? 2.574 1.295 -5.316 1 98.75 208 ILE A O 1
ATOM 1593 N N . CYS A 1 209 ? 0.843 1.155 -6.75 1 98.69 209 CYS A N 1
ATOM 1594 C CA . CYS A 1 209 ? 1.234 -0.144 -7.285 1 98.69 209 CYS A CA 1
ATOM 1595 C C . CYS A 1 209 ? 2.58 -0.059 -7.996 1 98.69 209 CYS A C 1
ATOM 1597 O O . CYS A 1 209 ? 3.387 -0.987 -7.918 1 98.69 209 CYS A O 1
ATOM 1599 N N . ASP A 1 210 ? 2.812 1.068 -8.695 1 98.75 210 ASP A N 1
ATOM 1600 C CA . ASP A 1 210 ? 4.094 1.27 -9.367 1 98.75 210 ASP A CA 1
ATOM 1601 C C . ASP A 1 210 ? 5.246 1.224 -8.367 1 98.75 210 ASP A C 1
ATOM 1603 O O . ASP A 1 210 ? 6.262 0.565 -8.617 1 98.75 210 ASP A O 1
ATOM 1607 N N . ALA A 1 211 ? 5.094 1.931 -7.25 1 98.75 211 ALA A N 1
ATOM 1608 C CA . ALA A 1 211 ? 6.141 1.976 -6.234 1 98.75 211 ALA A CA 1
ATOM 1609 C C . ALA A 1 211 ? 6.418 0.585 -5.672 1 98.75 211 ALA A C 1
ATOM 1611 O O . ALA A 1 211 ? 7.578 0.205 -5.48 1 98.75 211 ALA A O 1
ATOM 1612 N N . LEU A 1 212 ? 5.406 -0.144 -5.449 1 98.88 212 LEU A N 1
ATOM 1613 C CA . LEU A 1 212 ? 5.523 -1.489 -4.898 1 98.88 212 LEU A CA 1
ATOM 1614 C C . LEU A 1 212 ? 6.148 -2.439 -5.914 1 98.88 212 LEU A C 1
ATOM 1616 O O . LEU A 1 212 ? 6.957 -3.297 -5.555 1 98.88 212 LEU A O 1
ATOM 1620 N N . ALA A 1 213 ? 5.758 -2.287 -7.176 1 98.88 213 ALA A N 1
ATOM 1621 C CA . ALA A 1 213 ? 6.305 -3.107 -8.258 1 98.88 213 ALA A CA 1
ATOM 1622 C C . ALA A 1 213 ? 7.82 -2.947 -8.352 1 98.88 213 ALA A C 1
ATOM 1624 O O . ALA A 1 213 ? 8.547 -3.936 -8.469 1 98.88 213 ALA A O 1
ATOM 1625 N N . VAL A 1 214 ? 8.289 -1.727 -8.281 1 98.81 214 VAL A N 1
ATOM 1626 C CA . VAL A 1 214 ? 9.719 -1.44 -8.383 1 98.81 214 VAL A CA 1
ATOM 1627 C C . VAL A 1 214 ? 10.461 -2.098 -7.219 1 98.81 214 VAL A C 1
ATOM 1629 O O . VAL A 1 214 ? 11.492 -2.738 -7.418 1 98.81 214 VAL A O 1
ATOM 1632 N N . HIS A 1 215 ? 9.914 -1.954 -6.02 1 98.69 215 HIS A N 1
ATOM 1633 C CA . HIS A 1 215 ? 10.523 -2.555 -4.836 1 98.69 215 HIS A CA 1
ATOM 1634 C C . HIS A 1 215 ? 10.641 -4.066 -4.988 1 98.69 215 HIS A C 1
ATOM 1636 O O . HIS A 1 215 ? 11.711 -4.637 -4.758 1 98.69 215 HIS A O 1
ATOM 1642 N N . SER A 1 216 ? 9.609 -4.684 -5.379 1 98.81 216 SER A N 1
ATOM 1643 C CA . SER A 1 216 ? 9.555 -6.137 -5.508 1 98.81 216 SER A CA 1
ATOM 1644 C C . SER A 1 216 ? 10.523 -6.637 -6.57 1 98.81 216 SER A C 1
ATOM 1646 O O . SER A 1 216 ? 11.297 -7.566 -6.328 1 98.81 216 SER A O 1
ATOM 1648 N N . ALA A 1 217 ? 10.508 -6.004 -7.75 1 98.88 217 ALA A N 1
ATOM 1649 C CA . ALA A 1 217 ? 11.375 -6.426 -8.852 1 98.88 217 ALA A CA 1
ATOM 1650 C C . ALA A 1 217 ? 12.844 -6.344 -8.453 1 98.88 217 ALA A C 1
ATOM 1652 O O . ALA A 1 217 ? 13.633 -7.238 -8.773 1 98.88 217 ALA A O 1
ATOM 1653 N N . LYS A 1 218 ? 13.211 -5.305 -7.742 1 98.69 218 LYS A N 1
ATOM 1654 C CA . LYS A 1 218 ? 14.594 -5.152 -7.289 1 98.69 218 LYS A CA 1
ATOM 1655 C C . LYS A 1 218 ? 15.016 -6.328 -6.414 1 98.69 218 LYS A C 1
ATOM 1657 O O . LYS A 1 218 ? 16.125 -6.859 -6.566 1 98.69 218 LYS A O 1
ATOM 1662 N N . LEU A 1 219 ? 14.156 -6.695 -5.484 1 98.75 219 LEU A N 1
ATOM 1663 C CA . LEU A 1 219 ? 14.469 -7.789 -4.57 1 98.75 219 LEU A CA 1
ATOM 1664 C C . LEU A 1 219 ? 14.656 -9.102 -5.336 1 98.75 219 LEU A C 1
ATOM 1666 O O . LEU A 1 219 ? 15.531 -9.891 -5.004 1 98.75 219 LEU A O 1
ATOM 1670 N N . VAL A 1 220 ? 13.828 -9.336 -6.363 1 98.88 220 VAL A N 1
ATOM 1671 C CA . VAL A 1 220 ? 13.93 -10.578 -7.117 1 98.88 220 VAL A CA 1
ATOM 1672 C C . VAL A 1 220 ? 15.281 -10.633 -7.836 1 98.88 220 VAL A C 1
ATOM 1674 O O . VAL A 1 220 ? 15.992 -11.641 -7.758 1 98.88 220 VAL A O 1
ATOM 1677 N N . PHE A 1 221 ? 15.641 -9.578 -8.531 1 98.81 221 PHE A N 1
ATOM 1678 C CA . PHE A 1 221 ? 16.906 -9.547 -9.242 1 98.81 221 PHE A CA 1
ATOM 1679 C C . PHE A 1 221 ? 18.078 -9.75 -8.273 1 98.81 221 PHE A C 1
ATOM 1681 O O . PHE A 1 221 ? 19.094 -10.359 -8.633 1 98.81 221 PHE A O 1
ATOM 1688 N N . GLN A 1 222 ? 17.906 -9.328 -7.07 1 98.38 222 GLN A N 1
ATOM 1689 C CA . GLN A 1 222 ? 19 -9.344 -6.102 1 98.38 222 GLN A CA 1
ATOM 1690 C C . GLN A 1 222 ? 19.094 -10.703 -5.402 1 98.38 222 GLN A C 1
ATOM 1692 O O . GLN A 1 222 ? 20.188 -11.18 -5.098 1 98.38 222 GLN A O 1
ATOM 1697 N N . TYR A 1 223 ? 17.938 -11.367 -5.176 1 98.31 223 TYR A N 1
ATOM 1698 C CA . TYR A 1 223 ? 18 -12.43 -4.176 1 98.31 223 TYR A CA 1
ATOM 1699 C C . TYR A 1 223 ? 17.547 -13.758 -4.773 1 98.31 223 TYR A C 1
ATOM 1701 O O . TYR A 1 223 ? 17.781 -14.82 -4.18 1 98.31 223 TYR A O 1
ATOM 1709 N N . LEU A 1 224 ? 16.906 -13.789 -5.895 1 98.56 224 LEU A N 1
ATOM 1710 C CA . LEU A 1 224 ? 16.328 -15.031 -6.395 1 98.56 224 LEU A CA 1
ATOM 1711 C C . LEU A 1 224 ? 17.406 -16.047 -6.707 1 98.56 224 LEU A C 1
ATOM 1713 O O . LEU A 1 224 ? 17.297 -17.219 -6.344 1 98.56 224 LEU A O 1
ATOM 1717 N N . GLU A 1 225 ? 18.484 -15.617 -7.402 1 97.88 225 GLU A N 1
ATOM 1718 C CA . GLU A 1 225 ? 19.562 -16.547 -7.734 1 97.88 225 GLU A CA 1
ATOM 1719 C C . GLU A 1 225 ? 20.156 -17.172 -6.48 1 97.88 225 GLU A C 1
ATOM 1721 O O . GLU A 1 225 ? 20.391 -18.375 -6.434 1 97.88 225 GLU A O 1
ATOM 1726 N N . GLY A 1 226 ? 20.375 -16.328 -5.453 1 96.75 226 GLY A N 1
ATOM 1727 C CA . GLY A 1 226 ? 20.906 -16.828 -4.199 1 96.75 226 GLY A CA 1
ATOM 1728 C C . GLY A 1 226 ? 20 -17.844 -3.531 1 96.75 226 GLY A C 1
ATOM 1729 O O . GLY A 1 226 ? 20.469 -18.875 -3.037 1 96.75 226 GLY A O 1
ATOM 1730 N N . ALA A 1 227 ? 18.703 -17.594 -3.502 1 96.62 227 ALA A N 1
ATOM 1731 C CA . ALA A 1 227 ? 17.734 -18.5 -2.9 1 96.62 227 ALA A CA 1
ATOM 1732 C C . ALA A 1 227 ? 17.672 -19.828 -3.662 1 96.62 227 ALA A C 1
ATOM 1734 O O . ALA A 1 227 ? 17.469 -20.891 -3.064 1 96.62 227 ALA A O 1
ATOM 1735 N N . TYR A 1 228 ? 17.812 -19.766 -4.941 1 96.56 228 TYR A N 1
ATOM 1736 C CA . TYR A 1 228 ? 17.812 -20.953 -5.797 1 96.56 228 TYR A CA 1
ATOM 1737 C C . TYR A 1 228 ? 19.047 -21.797 -5.551 1 96.56 228 TYR A C 1
ATOM 1739 O O . TYR A 1 228 ? 18.969 -23.016 -5.453 1 96.56 228 TYR A O 1
ATOM 1747 N N . MET A 1 229 ? 20.141 -21.156 -5.379 1 95.06 229 MET A N 1
ATOM 1748 C CA . MET A 1 229 ? 21.422 -21.844 -5.223 1 95.06 229 MET A CA 1
ATOM 1749 C C . MET A 1 229 ? 21.547 -22.453 -3.826 1 95.06 229 MET A C 1
ATOM 1751 O O . MET A 1 229 ? 22.156 -23.5 -3.65 1 95.06 229 MET A O 1
ATOM 1755 N N . ASN A 1 230 ? 21.047 -21.766 -2.854 1 91.81 230 ASN A N 1
ATOM 1756 C CA . ASN A 1 230 ? 21.094 -22.219 -1.469 1 91.81 230 ASN A CA 1
ATOM 1757 C C . ASN A 1 230 ? 19.719 -22.125 -0.799 1 91.81 230 ASN A C 1
ATOM 1759 O O . ASN A 1 230 ? 19.375 -21.078 -0.235 1 91.81 230 ASN A O 1
ATOM 1763 N N . PRO A 1 231 ? 19.078 -23.219 -0.674 1 80.56 231 PRO A N 1
ATOM 1764 C CA . PRO A 1 231 ? 17.734 -23.188 -0.107 1 80.56 231 PRO A CA 1
ATOM 1765 C C . PRO A 1 231 ? 17.719 -22.766 1.363 1 80.56 231 PRO A C 1
ATOM 1767 O O . PRO A 1 231 ? 16.672 -22.406 1.897 1 80.56 231 PRO A O 1
ATOM 1770 N N . TYR A 1 232 ? 18.891 -22.766 1.937 1 85.94 232 TYR A N 1
ATOM 1771 C CA . TYR A 1 232 ? 18.906 -22.453 3.359 1 85.94 232 TYR A CA 1
ATOM 1772 C C . TYR A 1 232 ? 19.438 -21.031 3.586 1 85.94 232 TYR A C 1
ATOM 1774 O O . TYR A 1 232 ? 19.719 -20.641 4.723 1 85.94 232 TYR A O 1
ATOM 1782 N N . ASP A 1 233 ? 19.516 -20.344 2.486 1 93.38 233 ASP A N 1
ATOM 1783 C CA . ASP A 1 233 ? 19.812 -18.922 2.629 1 93.38 233 ASP A CA 1
ATOM 1784 C C . ASP A 1 233 ? 18.625 -18.156 3.215 1 93.38 233 ASP A C 1
ATOM 1786 O O . ASP A 1 233 ? 17.766 -17.672 2.475 1 93.38 233 ASP A O 1
ATOM 1790 N N . LYS A 1 234 ? 18.656 -18 4.488 1 94.31 234 LYS A N 1
ATOM 1791 C CA . LYS A 1 234 ? 17.516 -17.453 5.223 1 94.31 234 LYS A CA 1
ATOM 1792 C C . LYS A 1 234 ? 17.203 -16.031 4.75 1 94.31 234 LYS A C 1
ATOM 1794 O O . LYS A 1 234 ? 16.031 -15.672 4.586 1 94.31 234 LYS A O 1
ATOM 1799 N N . THR A 1 235 ? 18.234 -15.242 4.523 1 96.31 235 THR A N 1
ATOM 1800 C CA . THR A 1 235 ? 18.047 -13.867 4.09 1 96.31 235 THR A CA 1
ATOM 1801 C C . THR A 1 235 ? 17.391 -13.812 2.713 1 96.31 235 THR A C 1
ATOM 1803 O O . THR A 1 235 ? 16.438 -13.07 2.506 1 96.31 235 THR A O 1
ATOM 1806 N N . ALA A 1 236 ? 17.875 -14.586 1.793 1 97.19 236 ALA A N 1
ATOM 1807 C CA . ALA A 1 236 ? 17.328 -14.594 0.439 1 97.19 236 ALA A CA 1
ATOM 1808 C C . ALA A 1 236 ? 15.875 -15.055 0.441 1 97.19 236 ALA A C 1
ATOM 1810 O O . ALA A 1 236 ? 15.039 -14.469 -0.246 1 97.19 236 ALA A O 1
ATOM 1811 N N . LYS A 1 237 ? 15.625 -16.078 1.248 1 96.38 237 LYS A N 1
ATOM 1812 C CA . LYS A 1 237 ? 14.266 -16.594 1.307 1 96.38 237 LYS A CA 1
ATOM 1813 C C . LYS A 1 237 ? 13.312 -15.586 1.92 1 96.38 237 LYS A C 1
ATOM 1815 O O . LYS A 1 237 ? 12.188 -15.414 1.443 1 96.38 237 LYS A O 1
ATOM 1820 N N . GLU A 1 238 ? 13.75 -14.961 2.93 1 97.25 238 GLU A N 1
ATOM 1821 C CA . GLU A 1 238 ? 12.938 -13.922 3.551 1 97.25 238 GLU A CA 1
ATOM 1822 C C . GLU A 1 238 ? 12.664 -12.773 2.578 1 97.25 238 GLU A C 1
ATOM 1824 O O . GLU A 1 238 ? 11.531 -12.289 2.486 1 97.25 238 GLU A O 1
ATOM 1829 N N . LYS A 1 239 ? 13.664 -12.359 1.877 1 98.12 239 LYS A N 1
ATOM 1830 C CA . LYS A 1 239 ? 13.531 -11.25 0.938 1 98.12 239 LYS A CA 1
ATOM 1831 C C . LYS A 1 239 ? 12.656 -11.641 -0.25 1 98.12 239 LYS A C 1
ATOM 1833 O O . LYS A 1 239 ? 11.93 -10.805 -0.795 1 98.12 239 LYS A O 1
ATOM 1838 N N . LEU A 1 240 ? 12.703 -12.883 -0.624 1 98.19 240 LEU A N 1
ATOM 1839 C CA . LEU A 1 240 ? 11.828 -13.328 -1.701 1 98.19 240 LEU A CA 1
ATOM 1840 C C . LEU A 1 240 ? 10.375 -13.398 -1.23 1 98.19 240 LEU A C 1
ATOM 1842 O O . LEU A 1 240 ? 9.453 -13.117 -2 1 98.19 240 LEU A O 1
ATOM 1846 N N . ALA A 1 241 ? 10.172 -13.828 0.024 1 98.38 241 ALA A N 1
ATOM 1847 C CA . ALA A 1 241 ? 8.828 -13.781 0.584 1 98.38 241 ALA A CA 1
ATOM 1848 C C . ALA A 1 241 ? 8.289 -12.352 0.61 1 98.38 241 ALA A C 1
ATOM 1850 O O . ALA A 1 241 ? 7.129 -12.117 0.259 1 98.38 241 ALA A O 1
ATOM 1851 N N . GLU A 1 242 ? 9.141 -11.43 0.985 1 98.69 242 GLU A N 1
ATOM 1852 C CA . GLU A 1 242 ? 8.805 -10.008 0.955 1 98.69 242 GLU A CA 1
ATOM 1853 C C . GLU A 1 242 ? 8.461 -9.547 -0.461 1 98.69 242 GLU A C 1
ATOM 1855 O O . GLU A 1 242 ? 7.449 -8.883 -0.674 1 98.69 242 GLU A O 1
ATOM 1860 N N . ALA A 1 243 ? 9.305 -9.953 -1.399 1 98.88 243 ALA A N 1
ATOM 1861 C CA . ALA A 1 243 ? 9.07 -9.602 -2.797 1 98.88 243 ALA A CA 1
ATOM 1862 C C . ALA A 1 243 ? 7.723 -10.133 -3.275 1 98.88 243 ALA A C 1
ATOM 1864 O O . ALA A 1 243 ? 6.98 -9.43 -3.965 1 98.88 243 ALA A O 1
ATOM 1865 N N . SER A 1 244 ? 7.438 -11.328 -2.891 1 98.75 244 SER A N 1
ATOM 1866 C CA . SER A 1 244 ? 6.23 -12 -3.35 1 98.75 244 SER A CA 1
ATOM 1867 C C . SER A 1 244 ? 4.973 -11.289 -2.855 1 98.75 244 SER A C 1
ATOM 1869 O O . SER A 1 244 ? 4.082 -10.969 -3.645 1 98.75 244 SER A O 1
ATOM 1871 N N . ILE A 1 245 ? 4.895 -11.008 -1.579 1 98.75 245 ILE A N 1
ATOM 1872 C CA . ILE A 1 245 ? 3.703 -10.383 -1.017 1 98.75 245 ILE A CA 1
ATOM 1873 C C . ILE A 1 245 ? 3.543 -8.969 -1.581 1 98.75 245 ILE A C 1
ATOM 1875 O O . ILE A 1 245 ? 2.428 -8.539 -1.883 1 98.75 245 ILE A O 1
ATOM 1879 N N . ILE A 1 246 ? 4.621 -8.266 -1.762 1 98.81 246 ILE A N 1
ATOM 1880 C CA . ILE A 1 246 ? 4.562 -6.887 -2.24 1 98.81 246 ILE A CA 1
ATOM 1881 C C . ILE A 1 246 ? 4.242 -6.871 -3.732 1 98.81 246 ILE A C 1
ATOM 1883 O O . ILE A 1 246 ? 3.529 -5.988 -4.211 1 98.81 246 ILE A O 1
ATOM 1887 N N . ALA A 1 247 ? 4.699 -7.879 -4.496 1 98.81 247 ALA A N 1
ATOM 1888 C CA . ALA A 1 247 ? 4.266 -8.031 -5.883 1 98.81 247 ALA A CA 1
ATOM 1889 C C . ALA A 1 247 ? 2.762 -8.273 -5.961 1 98.81 247 ALA A C 1
ATOM 1891 O O . ALA A 1 247 ? 2.098 -7.793 -6.883 1 98.81 247 ALA A O 1
ATOM 1892 N N . GLY A 1 248 ? 2.271 -9.094 -5.043 1 98.5 248 GLY A N 1
ATOM 1893 C CA . GLY A 1 248 ? 0.833 -9.297 -4.977 1 98.5 248 GLY A CA 1
ATOM 1894 C C . GLY A 1 248 ? 0.057 -8 -4.836 1 98.5 248 GLY A C 1
ATOM 1895 O O . GLY A 1 248 ? -0.949 -7.797 -5.52 1 98.5 248 GLY A O 1
ATOM 1896 N N . LEU A 1 249 ? 0.546 -7.133 -3.992 1 98.62 249 LEU A N 1
ATOM 1897 C CA . LEU A 1 249 ? -0.066 -5.82 -3.809 1 98.62 249 LEU A CA 1
ATOM 1898 C C . LEU A 1 249 ? 0.077 -4.973 -5.07 1 98.62 249 LEU A C 1
ATOM 1900 O O . LEU A 1 249 ? -0.799 -4.164 -5.379 1 98.62 249 LEU A O 1
ATOM 1904 N N . ALA A 1 250 ? 1.153 -5.148 -5.758 1 98.62 250 ALA A N 1
ATOM 1905 C CA . ALA A 1 250 ? 1.465 -4.336 -6.934 1 98.62 250 ALA A CA 1
ATOM 1906 C C . ALA A 1 250 ? 0.557 -4.699 -8.109 1 98.62 250 ALA A C 1
ATOM 1908 O O . ALA A 1 250 ? 0.123 -3.82 -8.859 1 98.62 250 ALA A O 1
ATOM 1909 N N . PHE A 1 251 ? 0.241 -5.969 -8.258 1 97.88 251 PHE A N 1
ATOM 1910 C CA . PHE A 1 251 ? -0.394 -6.344 -9.516 1 97.88 251 PHE A CA 1
ATOM 1911 C C . PHE A 1 251 ? -1.891 -6.555 -9.328 1 97.88 251 PHE A C 1
ATOM 1913 O O . PHE A 1 251 ? -2.643 -6.629 -10.297 1 97.88 251 PHE A O 1
ATOM 1920 N N . THR A 1 252 ? -2.393 -6.637 -8.078 1 96.62 252 THR A N 1
ATOM 1921 C CA . THR A 1 252 ? -3.779 -7.02 -7.828 1 96.62 252 THR A CA 1
ATOM 1922 C C . THR A 1 252 ? -4.738 -6.066 -8.539 1 96.62 252 THR A C 1
ATOM 1924 O O . THR A 1 252 ? -5.742 -6.5 -9.109 1 96.62 252 THR A O 1
ATOM 1927 N N . LEU A 1 253 ? -4.414 -4.809 -8.57 1 96.5 253 LEU A N 1
ATOM 1928 C CA . LEU A 1 253 ? -5.312 -3.816 -9.156 1 96.5 253 LEU A CA 1
ATOM 1929 C C . LEU A 1 253 ? -4.98 -3.576 -10.625 1 96.5 253 LEU A C 1
ATOM 1931 O O . LEU A 1 253 ? -5.848 -3.705 -11.484 1 96.5 253 LEU A O 1
ATOM 1935 N N . PRO A 1 254 ? -3.713 -3.393 -10.945 1 97.38 254 PRO A N 1
ATOM 1936 C CA . PRO A 1 254 ? -3.371 -3.184 -12.359 1 97.38 254 PRO A CA 1
ATOM 1937 C C . PRO A 1 254 ? -3.516 -4.453 -13.195 1 97.38 254 PRO A C 1
ATOM 1939 O O . PRO A 1 254 ? -3.611 -4.379 -14.422 1 97.38 254 PRO A O 1
ATOM 1942 N N . LYS A 1 255 ? -3.385 -5.609 -12.555 1 96 255 LYS A N 1
ATOM 1943 C CA . LYS A 1 255 ? -3.463 -6.918 -13.195 1 96 255 LYS A CA 1
ATOM 1944 C C . LYS A 1 255 ? -2.236 -7.176 -14.062 1 96 255 LYS A C 1
ATOM 1946 O O . LYS A 1 255 ? -1.323 -6.352 -14.125 1 96 255 LYS A O 1
ATOM 1951 N N . THR A 1 256 ? -2.201 -8.336 -14.586 1 96.81 256 THR A N 1
ATOM 1952 C CA . THR A 1 256 ? -1.07 -8.734 -15.414 1 96.81 256 THR A CA 1
ATOM 1953 C C . THR A 1 256 ? -1.368 -8.484 -16.891 1 96.81 256 THR A C 1
ATOM 1955 O O . THR A 1 256 ? -2.426 -7.953 -17.234 1 96.81 256 THR A O 1
ATOM 1958 N N . THR A 1 257 ? -0.405 -8.797 -17.781 1 98.06 257 THR A N 1
ATOM 1959 C CA . THR A 1 257 ? -0.506 -8.414 -19.188 1 98.06 257 THR A CA 1
ATOM 1960 C C . THR A 1 257 ? -0.169 -9.594 -20.094 1 98.06 257 THR A C 1
ATOM 1962 O O . THR A 1 257 ? -0.746 -10.672 -19.953 1 98.06 257 THR A O 1
ATOM 1965 N N . ALA A 1 258 ? 0.736 -9.391 -21.031 1 98.19 258 ALA A N 1
ATOM 1966 C CA . ALA A 1 258 ? 0.929 -10.297 -22.156 1 98.19 258 ALA A CA 1
ATOM 1967 C C . ALA A 1 258 ? 1.618 -11.586 -21.703 1 98.19 258 ALA A C 1
ATOM 1969 O O . ALA A 1 258 ? 1.271 -12.68 -22.172 1 98.19 258 ALA A O 1
ATOM 1970 N N . SER A 1 259 ? 2.66 -11.516 -20.844 1 98.19 259 SER A N 1
ATOM 1971 C CA . SER A 1 259 ? 3.367 -12.727 -20.422 1 98.19 259 SER A CA 1
ATOM 1972 C C . SER A 1 259 ? 2.426 -13.711 -19.734 1 98.19 259 SER A C 1
ATOM 1974 O O . SER A 1 259 ? 2.443 -14.906 -20.031 1 98.19 259 SER A O 1
ATOM 1976 N N . HIS A 1 260 ? 1.604 -13.203 -18.859 1 96.56 260 HIS A N 1
ATOM 1977 C CA . HIS A 1 260 ? 0.636 -14.062 -18.188 1 96.56 260 HIS A CA 1
ATOM 1978 C C . HIS A 1 260 ? -0.409 -14.586 -19.172 1 96.56 260 HIS A C 1
ATOM 1980 O O . HIS A 1 260 ? -0.785 -15.758 -19.125 1 96.56 260 HIS A O 1
ATOM 1986 N N . ALA A 1 261 ? -0.886 -13.695 -20.031 1 95.81 261 ALA A N 1
ATOM 1987 C CA . ALA A 1 261 ? -1.87 -14.117 -21.031 1 95.81 261 ALA A CA 1
ATOM 1988 C C . ALA A 1 261 ? -1.372 -15.32 -21.812 1 95.81 261 ALA A C 1
ATOM 1990 O O . ALA A 1 261 ? -2.127 -16.266 -22.062 1 95.81 261 ALA A O 1
ATOM 1991 N N . CYS A 1 262 ? -0.118 -15.352 -22.156 1 96.94 262 CYS A N 1
ATOM 1992 C CA . CYS A 1 262 ? 0.471 -16.391 -22.984 1 96.94 262 CYS A CA 1
ATOM 1993 C C . CYS A 1 262 ? 0.796 -17.625 -22.172 1 96.94 262 CYS A C 1
ATOM 1995 O O . CYS A 1 262 ? 1.018 -18.703 -22.719 1 96.94 262 CYS A O 1
ATOM 1997 N N . SER A 1 263 ? 0.854 -17.484 -20.859 1 95.56 263 SER A N 1
ATOM 1998 C CA . SER A 1 263 ? 1.323 -18.562 -20 1 95.56 263 SER A CA 1
ATOM 1999 C C . SER A 1 263 ? 0.229 -19.609 -19.766 1 95.56 263 SER A C 1
ATOM 2001 O O . SER A 1 263 ? 0.52 -20.781 -19.547 1 95.56 263 SER A O 1
ATOM 2003 N N . PHE A 1 264 ? -1.058 -19.203 -19.828 1 90.56 264 PHE A N 1
ATOM 2004 C CA . PHE A 1 264 ? -2.152 -20.078 -19.422 1 90.56 264 PHE A CA 1
ATOM 2005 C C . PHE A 1 264 ? -2.209 -21.328 -20.312 1 90.56 264 PHE A C 1
ATOM 2007 O O . PHE A 1 264 ? -2.281 -22.438 -19.797 1 90.56 264 PHE A O 1
ATOM 2014 N N . ILE A 1 265 ? -2.088 -21.141 -21.609 1 92.44 265 ILE A N 1
ATOM 2015 C CA . ILE A 1 265 ? -2.188 -22.25 -22.531 1 92.44 265 ILE A CA 1
ATOM 2016 C C . ILE A 1 265 ? -0.938 -23.125 -22.422 1 92.44 265 ILE A C 1
ATOM 2018 O O . ILE A 1 265 ? -1.011 -24.344 -22.578 1 92.44 265 ILE A O 1
ATOM 2022 N N . LEU A 1 266 ? 0.203 -22.578 -22.109 1 94.62 266 LEU A N 1
ATOM 2023 C CA . LEU A 1 266 ? 1.437 -23.344 -21.922 1 94.62 266 LEU A CA 1
ATOM 2024 C C . LEU A 1 266 ? 1.342 -24.266 -20.719 1 94.62 266 LEU A C 1
ATOM 2026 O O . LEU A 1 266 ? 1.838 -25.391 -20.734 1 94.62 266 LEU A O 1
ATOM 2030 N N . THR A 1 267 ? 0.711 -23.75 -19.703 1 91 267 THR A N 1
ATOM 2031 C CA . THR A 1 267 ? 0.534 -24.531 -18.484 1 91 267 THR A CA 1
ATOM 2032 C C . THR A 1 267 ? -0.533 -25.609 -18.688 1 91 267 THR A C 1
ATOM 2034 O O . THR A 1 267 ? -0.292 -26.781 -18.438 1 91 267 THR A O 1
ATOM 2037 N N . SER A 1 268 ? -1.692 -25.234 -19.203 1 88.06 268 SER A N 1
ATOM 2038 C CA . SER A 1 268 ? -2.832 -26.141 -19.281 1 88.06 268 SER A CA 1
ATOM 2039 C C . SER A 1 268 ? -2.59 -27.25 -20.297 1 88.06 268 SER A C 1
ATOM 2041 O O . SER A 1 268 ? -2.965 -28.406 -20.062 1 88.06 268 SER A O 1
ATOM 2043 N N . LYS A 1 269 ? -1.91 -26.984 -21.406 1 91.06 269 LYS A N 1
ATOM 2044 C CA . LYS A 1 269 ? -1.755 -27.953 -22.484 1 91.06 269 LYS A CA 1
ATOM 2045 C C . LYS A 1 269 ? -0.43 -28.703 -22.375 1 91.06 269 LYS A C 1
ATOM 2047 O O . LYS A 1 269 ? -0.361 -29.906 -22.656 1 91.06 269 LYS A O 1
ATOM 2052 N N . TYR A 1 270 ? 0.603 -28.031 -21.969 1 93.94 270 TYR A N 1
ATOM 2053 C CA . TYR A 1 270 ? 1.927 -28.641 -22.031 1 93.94 270 TYR A CA 1
ATOM 2054 C C . TYR A 1 270 ? 2.475 -28.891 -20.625 1 93.94 270 TYR A C 1
ATOM 2056 O O . TYR A 1 270 ? 3.627 -29.297 -20.469 1 93.94 270 TYR A O 1
ATOM 2064 N N . ASN A 1 271 ? 1.754 -28.531 -19.625 1 90.81 271 ASN A N 1
ATOM 2065 C CA . ASN A 1 271 ? 2.066 -28.812 -18.219 1 90.81 271 ASN A CA 1
ATOM 2066 C C . ASN A 1 271 ? 3.324 -28.094 -17.766 1 90.81 271 ASN A C 1
ATOM 2068 O O . ASN A 1 271 ? 4.086 -28.594 -16.953 1 90.81 271 ASN A O 1
ATOM 2072 N N . ILE A 1 272 ? 3.615 -27 -18.406 1 94.25 272 ILE A N 1
ATOM 2073 C CA . ILE A 1 272 ? 4.695 -26.125 -17.938 1 94.25 272 ILE A CA 1
ATOM 2074 C C . ILE A 1 272 ? 4.25 -25.391 -16.672 1 94.25 272 ILE A C 1
ATOM 2076 O O . ILE A 1 272 ? 3.182 -24.781 -16.656 1 94.25 272 ILE A O 1
ATOM 2080 N N . PRO A 1 273 ? 5.055 -25.484 -15.586 1 93.06 273 PRO A N 1
ATOM 2081 C CA . PRO A 1 273 ? 4.652 -24.781 -14.367 1 93.06 273 PRO A CA 1
ATOM 2082 C C . PRO A 1 273 ? 4.344 -23.312 -14.617 1 93.06 273 PRO A C 1
ATOM 2084 O O . PRO A 1 273 ? 5.027 -22.656 -15.406 1 93.06 273 PRO A O 1
ATOM 2087 N N . HIS A 1 274 ? 3.361 -22.828 -13.992 1 91.69 274 HIS A N 1
ATOM 2088 C CA . HIS A 1 274 ? 2.781 -21.516 -14.266 1 91.69 274 HIS A CA 1
ATOM 2089 C C . HIS A 1 274 ? 3.854 -20.438 -14.273 1 91.69 274 HIS A C 1
ATOM 2091 O O . HIS A 1 274 ? 3.98 -19.688 -15.242 1 91.69 274 HIS A O 1
ATOM 2097 N N . GLY A 1 275 ? 4.633 -20.328 -13.133 1 95.56 275 GLY A N 1
ATOM 2098 C CA . GLY A 1 275 ? 5.664 -19.312 -13.055 1 95.56 275 GLY A CA 1
ATOM 2099 C C . GLY A 1 275 ? 6.688 -19.406 -14.172 1 95.56 275 GLY A C 1
ATOM 2100 O O . GLY A 1 275 ? 7.113 -18.375 -14.711 1 95.56 275 GLY A O 1
ATOM 2101 N N . GLU A 1 276 ? 7.062 -20.625 -14.484 1 97 276 GLU A N 1
ATOM 2102 C CA . GLU A 1 276 ? 7.996 -20.859 -15.578 1 97 276 GLU A CA 1
ATOM 2103 C C . GLU A 1 276 ? 7.395 -20.469 -16.922 1 97 276 GLU A C 1
ATOM 2105 O O . GLU A 1 276 ? 8.078 -19.875 -17.766 1 97 276 GLU A O 1
ATOM 2110 N N . ALA A 1 277 ? 6.156 -20.734 -17.094 1 97 277 ALA A N 1
ATOM 2111 C CA . ALA A 1 277 ? 5.445 -20.344 -18.312 1 97 277 ALA A CA 1
ATOM 2112 C C . ALA A 1 277 ? 5.375 -18.828 -18.438 1 97 277 ALA A C 1
ATOM 2114 O O . ALA A 1 277 ? 5.559 -18.281 -19.531 1 97 277 ALA A O 1
ATOM 2115 N N . CYS A 1 278 ? 5.117 -18.125 -17.406 1 97.44 278 CYS A N 1
ATOM 2116 C CA . CYS A 1 278 ? 5.07 -16.656 -17.422 1 97.44 278 CYS A CA 1
ATOM 2117 C C . CYS A 1 278 ? 6.441 -16.078 -17.734 1 97.44 278 CYS A C 1
ATOM 2119 O O . CYS A 1 278 ? 6.559 -15.188 -18.594 1 97.44 278 CYS A O 1
ATOM 2121 N N . GLY A 1 279 ? 7.434 -16.594 -17.047 1 98.25 279 GLY A N 1
ATOM 2122 C CA . GLY A 1 279 ? 8.789 -16.094 -17.219 1 98.25 279 GLY A CA 1
ATOM 2123 C C . GLY A 1 279 ? 9.328 -16.312 -18.625 1 98.25 279 GLY A C 1
ATOM 2124 O O . GLY A 1 279 ? 10.188 -15.555 -19.078 1 98.25 279 GLY A O 1
ATOM 2125 N N . LEU A 1 280 ? 8.797 -17.312 -19.297 1 98.06 280 LEU A N 1
ATOM 2126 C CA . LEU A 1 280 ? 9.312 -17.734 -20.594 1 98.06 280 LEU A CA 1
ATOM 2127 C C . LEU A 1 280 ? 9.344 -16.578 -21.578 1 98.06 280 LEU A C 1
ATOM 2129 O O . LEU A 1 280 ? 10.273 -16.453 -22.375 1 98.06 280 LEU A O 1
ATOM 2133 N N . THR A 1 281 ? 8.359 -15.695 -21.5 1 98 281 THR A N 1
ATOM 2134 C CA . THR A 1 281 ? 8.219 -14.672 -22.531 1 98 281 THR A CA 1
ATOM 2135 C C . THR A 1 281 ? 8.492 -13.289 -21.969 1 98 281 THR A C 1
ATOM 2137 O O . THR A 1 281 ? 8.359 -12.281 -22.656 1 98 281 THR A O 1
ATOM 2140 N N . LEU A 1 282 ? 8.867 -13.18 -20.734 1 98.44 282 LEU A N 1
ATOM 2141 C CA . LEU A 1 282 ? 8.984 -11.883 -20.078 1 98.44 282 LEU A CA 1
ATOM 2142 C C . LEU A 1 282 ? 10.062 -11.031 -20.734 1 98.44 282 LEU A C 1
ATOM 2144 O O . LEU A 1 282 ? 9.875 -9.828 -20.922 1 98.44 282 LEU A O 1
ATOM 2148 N N . ASP A 1 283 ? 11.242 -11.625 -21.062 1 97.75 283 ASP A N 1
ATOM 2149 C CA . ASP A 1 283 ? 12.305 -10.867 -21.703 1 97.75 283 ASP A CA 1
ATOM 2150 C C . ASP A 1 283 ? 11.883 -10.383 -23.078 1 97.75 283 ASP A C 1
ATOM 2152 O O . ASP A 1 283 ? 12.195 -9.258 -23.484 1 97.75 283 ASP A O 1
ATOM 2156 N N . TYR A 1 284 ? 11.117 -11.227 -23.812 1 96.81 284 TYR A N 1
ATOM 2157 C CA . TYR A 1 284 ? 10.609 -10.836 -25.125 1 96.81 284 TYR A CA 1
ATOM 2158 C C . TYR A 1 284 ? 9.711 -9.609 -25.016 1 96.81 284 TYR A C 1
ATOM 2160 O O . TYR A 1 284 ? 9.914 -8.617 -25.719 1 96.81 284 TYR A O 1
ATOM 2168 N N . PHE A 1 285 ? 8.734 -9.656 -24.141 1 97.94 285 PHE A N 1
ATOM 2169 C CA . PHE A 1 285 ? 7.773 -8.57 -24.031 1 97.94 285 PHE A CA 1
ATOM 2170 C C . PHE A 1 285 ? 8.43 -7.332 -23.422 1 97.94 285 PHE A C 1
ATOM 2172 O O . PHE A 1 285 ? 8.023 -6.203 -23.719 1 97.94 285 PHE A O 1
ATOM 2179 N N . THR A 1 286 ? 9.461 -7.496 -22.578 1 98.25 286 THR A N 1
ATOM 2180 C CA . THR A 1 286 ? 10.219 -6.355 -22.078 1 98.25 286 THR A CA 1
ATOM 2181 C C . THR A 1 286 ? 10.844 -5.57 -23.234 1 98.25 286 THR A C 1
ATOM 2183 O O . THR A 1 286 ? 10.773 -4.34 -23.266 1 98.25 286 THR A O 1
ATOM 2186 N N . ARG A 1 287 ? 11.375 -6.305 -24.219 1 96.94 287 ARG A N 1
ATOM 2187 C CA . ARG A 1 287 ? 12 -5.66 -25.375 1 96.94 287 ARG A CA 1
ATOM 2188 C C . ARG A 1 287 ? 10.961 -4.934 -26.219 1 96.94 287 ARG A C 1
ATOM 2190 O O . ARG A 1 287 ? 11.133 -3.762 -26.562 1 96.94 287 ARG A O 1
ATOM 2197 N N . ILE A 1 288 ? 9.891 -5.609 -26.531 1 96.06 288 ILE A N 1
ATOM 2198 C CA . ILE A 1 288 ? 8.898 -5.078 -27.469 1 96.06 288 ILE A CA 1
ATOM 2199 C C . ILE A 1 288 ? 8.156 -3.914 -26.812 1 96.06 288 ILE A C 1
ATOM 2201 O O . ILE A 1 288 ? 7.902 -2.895 -27.469 1 96.06 288 ILE A O 1
ATOM 2205 N N . ASN A 1 289 ? 7.734 -4.066 -25.578 1 97.94 289 ASN A N 1
ATOM 2206 C CA . ASN A 1 289 ? 7.059 -2.988 -24.859 1 97.94 289 ASN A CA 1
ATOM 2207 C C . ASN A 1 289 ? 7.973 -1.78 -24.672 1 97.94 289 ASN A C 1
ATOM 2209 O O . ASN A 1 289 ? 7.543 -0.639 -24.844 1 97.94 289 ASN A O 1
ATOM 2213 N N . GLY A 1 290 ? 9.25 -2.047 -24.312 1 97.44 290 GLY A N 1
ATOM 2214 C CA . GLY A 1 290 ? 10.195 -0.976 -24.047 1 97.44 290 GLY A CA 1
ATOM 2215 C C . GLY A 1 290 ? 10.508 -0.129 -25.266 1 97.44 290 GLY A C 1
ATOM 2216 O O . GLY A 1 290 ? 10.773 1.068 -25.141 1 97.44 290 GLY A O 1
ATOM 2217 N N . LYS A 1 291 ? 10.492 -0.714 -26.406 1 95.56 291 LYS A N 1
ATOM 2218 C CA . LYS A 1 291 ? 10.734 0.003 -27.656 1 95.56 291 LYS A CA 1
ATOM 2219 C C . LYS A 1 291 ? 9.664 1.065 -27.891 1 95.56 291 LYS A C 1
ATOM 2221 O O . LYS A 1 291 ? 9.938 2.107 -28.5 1 95.56 291 LYS A O 1
ATOM 2226 N N . ASN A 1 292 ? 8.477 0.8 -27.328 1 95.19 292 ASN A N 1
ATOM 2227 C CA . ASN A 1 292 ? 7.359 1.646 -27.719 1 95.19 292 ASN A CA 1
ATOM 2228 C C . ASN A 1 292 ? 6.727 2.342 -26.516 1 95.19 292 ASN A C 1
ATOM 2230 O O . ASN A 1 292 ? 5.797 3.135 -26.672 1 95.19 292 ASN A O 1
ATOM 2234 N N . ASP A 1 293 ? 7.137 2.078 -25.359 1 97.06 293 ASP A N 1
ATOM 2235 C CA . ASP A 1 293 ? 6.523 2.656 -24.172 1 97.06 293 ASP A CA 1
ATOM 2236 C C . ASP A 1 293 ? 7.582 3.236 -23.234 1 97.06 293 ASP A C 1
ATOM 2238 O O . ASP A 1 293 ? 8.453 2.512 -22.75 1 97.06 293 ASP A O 1
ATOM 2242 N N . PHE A 1 294 ? 7.5 4.473 -22.953 1 97.38 294 PHE A N 1
ATOM 2243 C CA . PHE A 1 294 ? 8.492 5.18 -22.156 1 97.38 294 PHE A CA 1
ATOM 2244 C C . PHE A 1 294 ? 8.508 4.668 -20.719 1 97.38 294 PHE A C 1
ATOM 2246 O O . PHE A 1 294 ? 9.555 4.668 -20.062 1 97.38 294 PHE A O 1
ATOM 2253 N N . ARG A 1 295 ? 7.43 4.203 -20.203 1 97.69 295 ARG A N 1
ATOM 2254 C CA . ARG A 1 295 ? 7.367 3.73 -18.812 1 97.69 295 ARG A CA 1
ATOM 2255 C C . ARG A 1 295 ? 8.195 2.463 -18.641 1 97.69 295 ARG A C 1
ATOM 2257 O O . ARG A 1 295 ? 8.781 2.246 -17.578 1 97.69 295 ARG A O 1
ATOM 2264 N N . VAL A 1 296 ? 8.18 1.653 -19.656 1 98.56 296 VAL A N 1
ATOM 2265 C CA . VAL A 1 296 ? 8.984 0.437 -19.578 1 98.56 296 VAL A CA 1
ATOM 2266 C C . VAL A 1 296 ? 10.469 0.797 -19.562 1 98.56 296 VAL A C 1
ATOM 2268 O O . VAL A 1 296 ? 11.242 0.187 -18.812 1 98.56 296 VAL A O 1
ATOM 2271 N N . ARG A 1 297 ? 10.852 1.756 -20.328 1 98.44 297 ARG A N 1
ATOM 2272 C CA . ARG A 1 297 ? 12.227 2.238 -20.312 1 98.44 297 ARG A CA 1
ATOM 2273 C C . ARG A 1 297 ? 12.57 2.836 -18.953 1 98.44 297 ARG A C 1
ATOM 2275 O O . ARG A 1 297 ? 13.672 2.617 -18.422 1 98.44 297 ARG A O 1
ATOM 2282 N N . GLU A 1 298 ? 11.664 3.539 -18.406 1 97.69 298 GLU A N 1
ATOM 2283 C CA . GLU A 1 298 ? 11.852 4.113 -17.078 1 97.69 298 GLU A CA 1
ATOM 2284 C C . GLU A 1 298 ? 12.047 3.021 -16.016 1 97.69 298 GLU A C 1
ATOM 2286 O O . GLU A 1 298 ? 12.891 3.148 -15.133 1 97.69 298 GLU A O 1
ATOM 2291 N N . LEU A 1 299 ? 11.242 2.016 -16.109 1 98.5 299 LEU A N 1
ATOM 2292 C CA . LEU A 1 299 ? 11.367 0.899 -15.172 1 98.5 299 LEU A CA 1
ATOM 2293 C C . LEU A 1 299 ? 12.766 0.297 -15.227 1 98.5 299 LEU A C 1
ATOM 2295 O O . LEU A 1 299 ? 13.352 -0.016 -14.188 1 98.5 299 LEU A O 1
ATOM 2299 N N . ALA A 1 300 ? 13.242 0.102 -16.438 1 98.62 300 ALA A N 1
ATOM 2300 C CA . ALA A 1 300 ? 14.586 -0.453 -16.609 1 98.62 300 ALA A CA 1
ATOM 2301 C C . ALA A 1 300 ? 15.617 0.375 -15.844 1 98.62 300 ALA A C 1
ATOM 2303 O O . ALA A 1 300 ? 16.438 -0.173 -15.109 1 98.62 300 ALA A O 1
ATOM 2304 N N . VAL A 1 301 ? 15.539 1.642 -15.969 1 97.5 301 VAL A N 1
ATOM 2305 C CA . VAL A 1 301 ? 16.484 2.547 -15.32 1 97.5 301 VAL A CA 1
ATOM 2306 C C . VAL A 1 301 ? 16.297 2.492 -13.812 1 97.5 301 VAL A C 1
ATOM 2308 O O . VAL A 1 301 ? 17.281 2.439 -13.062 1 97.5 301 VAL A O 1
ATOM 2311 N N . LEU A 1 302 ? 15.102 2.514 -13.359 1 96.62 302 LEU A N 1
ATOM 2312 C CA . LEU A 1 302 ? 14.797 2.449 -11.93 1 96.62 302 LEU A CA 1
ATOM 2313 C C . LEU A 1 302 ? 15.375 1.178 -11.312 1 96.62 302 LEU A C 1
ATOM 2315 O O . LEU A 1 302 ? 15.766 1.175 -10.141 1 96.62 302 LEU A O 1
ATOM 2319 N N . LEU A 1 303 ? 15.414 0.133 -12.078 1 98.06 303 LEU A N 1
ATOM 2320 C CA . LEU A 1 303 ? 15.875 -1.154 -11.578 1 98.06 303 LEU A CA 1
ATOM 2321 C C . LEU A 1 303 ? 17.391 -1.281 -11.727 1 98.06 303 LEU A C 1
ATOM 2323 O O . LEU A 1 303 ? 17.969 -2.307 -11.359 1 98.06 303 LEU A O 1
ATOM 2327 N N . GLY A 1 304 ? 18 -0.3 -12.273 1 96.88 304 GLY A N 1
ATOM 2328 C CA . GLY A 1 304 ? 19.453 -0.252 -12.32 1 96.88 304 GLY A CA 1
ATOM 2329 C C . GLY A 1 304 ? 20.016 -0.69 -13.656 1 96.88 304 GLY A C 1
ATOM 2330 O O . GLY A 1 304 ? 21.219 -0.918 -13.781 1 96.88 304 GLY A O 1
ATOM 2331 N N . PHE A 1 305 ? 19.156 -0.783 -14.641 1 98.44 305 PHE A N 1
ATOM 2332 C CA . PHE A 1 305 ? 19.609 -1.199 -15.961 1 98.44 305 PHE A CA 1
ATOM 2333 C C . PHE A 1 305 ? 19.766 0.003 -16.891 1 98.44 305 PHE A C 1
ATOM 2335 O O . PHE A 1 305 ? 19.234 1.077 -16.609 1 98.44 305 PHE A O 1
ATOM 2342 N N . LYS A 1 306 ? 20.516 -0.203 -18 1 97.81 306 LYS A N 1
ATOM 2343 C CA . LYS A 1 306 ? 20.781 0.88 -18.953 1 97.81 306 LYS A CA 1
ATOM 2344 C C . LYS A 1 306 ? 19.516 1.235 -19.734 1 97.81 306 LYS A C 1
ATOM 2346 O O . LYS A 1 306 ? 19.266 2.41 -20.016 1 97.81 306 LYS A O 1
ATOM 2351 N N . ASN A 1 307 ? 18.812 0.302 -20.188 1 97.75 307 ASN A N 1
ATOM 2352 C CA . ASN A 1 307 ? 17.594 0.419 -20.969 1 97.75 307 ASN A CA 1
ATOM 2353 C C . ASN A 1 307 ? 16.781 -0.875 -20.953 1 97.75 307 ASN A C 1
ATOM 2355 O O . ASN A 1 307 ? 17.125 -1.813 -20.234 1 97.75 307 ASN A O 1
ATOM 2359 N N . GLU A 1 308 ? 15.688 -0.868 -21.719 1 97.75 308 GLU A N 1
ATOM 2360 C CA . GLU A 1 308 ? 14.781 -2.014 -21.734 1 97.75 308 GLU A CA 1
ATOM 2361 C C . GLU A 1 308 ? 15.484 -3.262 -22.266 1 97.75 308 GLU A C 1
ATOM 2363 O O . GLU A 1 308 ? 15.219 -4.375 -21.797 1 97.75 308 GLU A O 1
ATOM 2368 N N . ASN A 1 309 ? 16.375 -3.199 -23.219 1 97.62 309 ASN A N 1
ATOM 2369 C CA . ASN A 1 309 ? 17.109 -4.344 -23.75 1 97.62 309 ASN A CA 1
ATOM 2370 C C . ASN A 1 309 ? 18.047 -4.949 -22.719 1 97.62 309 ASN A C 1
ATOM 2372 O O . ASN A 1 309 ? 18.172 -6.172 -22.625 1 97.62 309 ASN A O 1
ATOM 2376 N N . ASP A 1 310 ? 18.719 -4.051 -22.016 1 98.38 310 ASP A N 1
ATOM 2377 C CA . ASP A 1 310 ? 19.594 -4.516 -20.938 1 98.38 310 ASP A CA 1
ATOM 2378 C C . ASP A 1 310 ? 18.797 -5.262 -19.859 1 98.38 310 ASP A C 1
ATOM 2380 O O . ASP A 1 310 ? 19.234 -6.305 -19.375 1 98.38 310 ASP A O 1
ATOM 2384 N N . MET A 1 311 ? 17.656 -4.727 -19.469 1 98.5 311 MET A N 1
ATOM 2385 C CA . MET A 1 311 ? 16.781 -5.406 -18.516 1 98.5 311 MET A CA 1
ATOM 2386 C C . MET A 1 311 ? 16.344 -6.766 -19.062 1 98.5 311 MET A C 1
ATOM 2388 O O . MET A 1 311 ? 16.391 -7.766 -18.344 1 98.5 311 MET A O 1
ATOM 2392 N N . ALA A 1 312 ? 15.953 -6.824 -20.312 1 98 312 ALA A N 1
ATOM 2393 C CA . ALA A 1 312 ? 15.516 -8.062 -20.953 1 98 312 ALA A CA 1
ATOM 2394 C C . ALA A 1 312 ? 16.641 -9.102 -20.953 1 98 312 ALA A C 1
ATOM 2396 O O . ALA A 1 312 ? 16.406 -10.273 -20.656 1 98 312 ALA A O 1
ATOM 2397 N N . ASP A 1 313 ? 17.844 -8.664 -21.266 1 97.94 313 ASP A N 1
ATOM 2398 C CA . ASP A 1 313 ? 19 -9.555 -21.266 1 97.94 313 ASP A CA 1
ATOM 2399 C C . ASP A 1 313 ? 19.234 -10.156 -19.875 1 97.94 313 ASP A C 1
ATOM 2401 O O . ASP A 1 313 ? 19.594 -11.328 -19.75 1 97.94 313 ASP A O 1
ATOM 2405 N N . ASN A 1 314 ? 19.078 -9.352 -18.922 1 98.5 314 ASN A N 1
ATOM 2406 C CA . ASN A 1 314 ? 19.312 -9.82 -17.562 1 98.5 314 ASN A CA 1
ATOM 2407 C C . ASN A 1 314 ? 18.188 -10.742 -17.078 1 98.5 314 ASN A C 1
ATOM 2409 O O . ASN A 1 314 ? 18.422 -11.648 -16.281 1 98.5 314 ASN A O 1
ATOM 2413 N N . ILE A 1 315 ? 16.969 -10.539 -17.562 1 98.5 315 ILE A N 1
ATOM 2414 C CA . ILE A 1 315 ? 15.898 -11.492 -17.297 1 98.5 315 ILE A CA 1
ATOM 2415 C C . ILE A 1 315 ? 16.234 -12.836 -17.938 1 98.5 315 ILE A C 1
ATOM 2417 O O . ILE A 1 315 ? 16.094 -13.883 -17.297 1 98.5 315 ILE A O 1
ATOM 2421 N N . TYR A 1 316 ? 16.688 -12.789 -19.141 1 97.62 316 TYR A N 1
ATOM 2422 C CA . 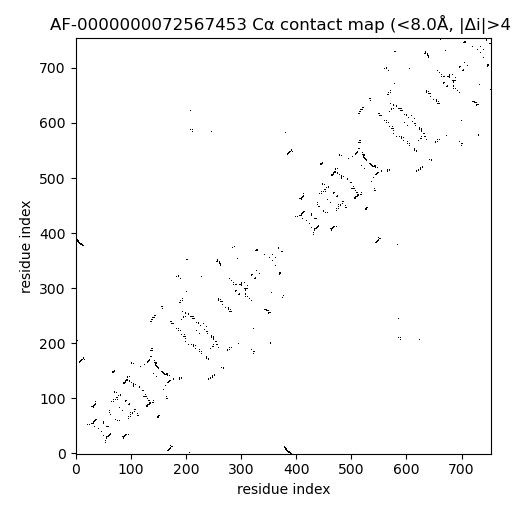TYR A 1 316 ? 17.078 -14 -19.859 1 97.62 316 TYR A CA 1
ATOM 2423 C C . TYR A 1 316 ? 18.188 -14.742 -19.125 1 97.62 316 TYR A C 1
ATOM 2425 O O . TYR A 1 316 ? 18.109 -15.953 -18.938 1 97.62 316 TYR A O 1
ATOM 2433 N N . LYS A 1 317 ? 19.203 -14.016 -18.734 1 98.12 317 LYS A N 1
ATOM 2434 C CA . LYS A 1 317 ? 20.328 -14.602 -18.016 1 98.12 317 LYS A CA 1
ATOM 2435 C C . LYS A 1 317 ? 19.859 -15.219 -16.688 1 98.12 317 LYS A C 1
ATOM 2437 O O . LYS A 1 317 ? 20.344 -16.281 -16.297 1 98.12 317 LYS A O 1
ATOM 2442 N N . LEU A 1 318 ? 19 -14.531 -16.047 1 98.5 318 LEU A N 1
ATOM 2443 C CA . LEU A 1 318 ? 18.469 -15.031 -14.789 1 98.5 318 LEU A CA 1
ATOM 2444 C C . LEU A 1 318 ? 17.75 -16.359 -14.992 1 98.5 318 LEU A C 1
ATOM 2446 O O . LEU A 1 318 ? 17.953 -17.312 -14.234 1 98.5 318 LEU A O 1
ATOM 2450 N N . LYS A 1 319 ? 16.906 -16.453 -16 1 98.12 319 LYS A N 1
ATOM 2451 C CA . LYS A 1 319 ? 16.203 -17.688 -16.312 1 98.12 319 LYS A CA 1
ATOM 2452 C C . LYS A 1 319 ? 17.172 -18.828 -16.547 1 98.12 319 LYS A C 1
ATOM 2454 O O . LYS A 1 319 ? 16.984 -19.938 -16.047 1 98.12 319 LYS A O 1
ATOM 2459 N N . LYS A 1 320 ? 18.188 -18.562 -17.234 1 97.38 320 LYS A N 1
ATOM 2460 C CA . LYS A 1 320 ? 19.203 -19.578 -17.516 1 97.38 320 LYS A CA 1
ATOM 2461 C C . LYS A 1 320 ? 19.891 -20.047 -16.234 1 97.38 320 LYS A C 1
ATOM 2463 O O . LYS A 1 320 ? 20.062 -21.25 -16.031 1 97.38 320 LYS A O 1
ATOM 2468 N N . LYS A 1 321 ? 20.234 -19.094 -15.469 1 97.62 321 LYS A N 1
ATOM 2469 C CA . LYS A 1 321 ? 20.906 -19.406 -14.211 1 97.62 321 LYS A CA 1
ATOM 2470 C C . LYS A 1 321 ? 20.016 -20.25 -13.305 1 97.62 321 LYS A C 1
ATOM 2472 O O . LYS A 1 321 ? 20.5 -21.062 -12.523 1 97.62 321 LYS A O 1
ATOM 2477 N N . LEU A 1 322 ? 18.75 -20.109 -13.445 1 98.06 322 LEU A N 1
ATOM 2478 C CA . LEU A 1 322 ? 17.781 -20.812 -12.609 1 98.06 322 LEU A CA 1
ATOM 2479 C C . LEU A 1 322 ? 17.359 -22.125 -13.25 1 98.06 322 LEU A C 1
ATOM 2481 O O . LEU A 1 322 ? 16.5 -22.828 -12.719 1 98.06 322 LEU A O 1
ATOM 2485 N N . ASN A 1 323 ? 17.859 -22.438 -14.398 1 97.62 323 ASN A N 1
ATOM 2486 C CA . ASN A 1 323 ? 17.547 -23.641 -15.164 1 97.62 323 ASN A CA 1
ATOM 2487 C C . ASN A 1 323 ? 16.062 -23.656 -15.562 1 97.62 323 ASN A C 1
ATOM 2489 O O . ASN A 1 323 ? 15.43 -24.719 -15.516 1 97.62 323 ASN A O 1
ATOM 2493 N N . LEU A 1 324 ? 15.586 -22.516 -15.891 1 98.06 324 LEU A N 1
ATOM 2494 C CA . LEU A 1 324 ? 14.219 -22.391 -16.406 1 98.06 324 LEU A CA 1
ATOM 2495 C C . LEU A 1 324 ? 14.211 -22.438 -17.938 1 98.06 324 LEU A C 1
ATOM 2497 O O . LEU A 1 324 ? 15.25 -22.25 -18.578 1 98.06 324 LEU A O 1
ATOM 2501 N N . LEU A 1 325 ? 13.047 -22.688 -18.453 1 97.12 325 LEU A N 1
ATOM 2502 C CA . LEU A 1 325 ? 12.891 -22.703 -19.891 1 97.12 325 LEU A CA 1
ATOM 2503 C C . LEU A 1 325 ? 13.188 -21.328 -20.484 1 97.12 325 LEU A C 1
ATOM 2505 O O . LEU A 1 325 ? 12.742 -20.312 -19.953 1 97.12 325 LEU A O 1
ATOM 2509 N N . VAL A 1 326 ? 13.953 -21.359 -21.594 1 96.94 326 VAL A N 1
ATOM 2510 C CA . VAL A 1 326 ? 14.219 -20.109 -22.281 1 96.94 326 VAL A CA 1
ATOM 2511 C C . VAL A 1 326 ? 13.695 -20.203 -23.719 1 96.94 326 VAL A C 1
ATOM 2513 O O . VAL A 1 326 ? 13.75 -19.219 -24.469 1 96.94 326 VAL A O 1
ATOM 2516 N N . ASN A 1 327 ? 13.211 -21.344 -24.109 1 96.62 327 ASN A N 1
ATOM 2517 C CA . ASN A 1 327 ? 12.57 -21.594 -25.406 1 96.62 327 ASN A CA 1
ATOM 2518 C C . ASN A 1 327 ? 11.664 -22.812 -25.359 1 96.62 327 ASN A C 1
ATOM 2520 O O . ASN A 1 327 ? 11.438 -23.391 -24.297 1 96.62 327 ASN A O 1
ATOM 2524 N N . LEU A 1 328 ? 11.055 -23.172 -26.484 1 97.62 328 LEU A N 1
ATOM 2525 C CA . LEU A 1 328 ? 10.086 -24.266 -26.531 1 97.62 328 LEU A CA 1
ATOM 2526 C C . LEU A 1 328 ? 10.531 -25.328 -27.531 1 97.62 328 LEU A C 1
ATOM 2528 O O . LEU A 1 328 ? 9.695 -26.031 -28.109 1 97.62 328 LEU A O 1
ATOM 2532 N N . LYS A 1 329 ? 11.82 -25.438 -27.734 1 96.31 329 LYS A N 1
ATOM 2533 C CA . LYS A 1 329 ? 12.344 -26.375 -28.734 1 96.31 329 LYS A CA 1
ATOM 2534 C C . LYS A 1 329 ? 11.922 -27.797 -28.422 1 96.31 329 LYS A C 1
ATOM 2536 O O . LYS A 1 329 ? 11.625 -28.578 -29.328 1 96.31 329 LYS A O 1
ATOM 2541 N N . HIS A 1 330 ? 11.922 -28.125 -27.203 1 95.38 330 HIS A N 1
ATOM 2542 C CA . HIS A 1 330 ? 11.672 -29.5 -26.75 1 95.38 330 HIS A CA 1
ATOM 2543 C C . HIS A 1 330 ? 10.258 -29.938 -27.109 1 95.38 330 HIS A C 1
ATOM 2545 O O . HIS A 1 330 ? 9.953 -31.141 -27.109 1 95.38 330 HIS A O 1
ATOM 2551 N N . LEU A 1 331 ? 9.367 -29 -27.484 1 96.81 331 LEU A N 1
ATOM 2552 C CA . LEU A 1 331 ? 7.969 -29.328 -27.766 1 96.81 331 LEU A CA 1
ATOM 2553 C C . LEU A 1 331 ? 7.773 -29.656 -29.234 1 96.81 331 LEU A C 1
ATOM 2555 O O . LEU A 1 331 ? 6.734 -30.203 -29.625 1 96.81 331 LEU A O 1
ATOM 2559 N N . ASN A 1 332 ? 8.773 -29.359 -30.094 1 96.25 332 ASN A N 1
ATOM 2560 C CA . ASN A 1 332 ? 8.664 -29.594 -31.531 1 96.25 332 ASN A CA 1
ATOM 2561 C C . ASN A 1 332 ? 7.32 -29.125 -32.062 1 96.25 332 ASN A C 1
ATOM 2563 O O . ASN A 1 332 ? 6.594 -29.891 -32.719 1 96.25 332 ASN A O 1
ATOM 2567 N N . LEU A 1 333 ? 7.031 -27.906 -31.969 1 97.06 333 LEU A N 1
ATOM 2568 C CA . LEU A 1 333 ? 5.746 -27.312 -32.312 1 97.06 333 LEU A CA 1
ATOM 2569 C C . LEU A 1 333 ? 5.57 -27.234 -33.844 1 97.06 333 LEU A C 1
ATOM 2571 O O . LEU A 1 333 ? 6.492 -26.812 -34.531 1 97.06 333 LEU A O 1
ATOM 2575 N N . SER A 1 334 ? 4.418 -27.656 -34.312 1 96.69 334 SER A N 1
ATOM 2576 C CA . SER A 1 334 ? 4.027 -27.438 -35.719 1 96.69 334 SER A CA 1
ATOM 2577 C C . SER A 1 334 ? 3.451 -26.047 -35.906 1 96.69 334 SER A C 1
ATOM 2579 O O . SER A 1 334 ? 3.236 -25.312 -34.938 1 96.69 334 SER A O 1
ATOM 2581 N N . HIS A 1 335 ? 3.271 -25.703 -37.156 1 96.12 335 HIS A N 1
ATOM 2582 C CA . HIS A 1 335 ? 2.617 -24.438 -37.469 1 96.12 335 HIS A CA 1
ATOM 2583 C C . HIS A 1 335 ? 1.218 -24.375 -36.875 1 96.12 335 HIS A C 1
ATOM 2585 O O . HIS A 1 335 ? 0.793 -23.328 -36.375 1 96.12 335 HIS A O 1
ATOM 2591 N N . GLU A 1 336 ? 0.538 -25.438 -36.906 1 97.25 336 GLU A N 1
ATOM 2592 C CA . GLU A 1 336 ? -0.805 -25.516 -36.344 1 97.25 336 GLU A CA 1
ATOM 2593 C C . GLU A 1 336 ? -0.777 -25.328 -34.812 1 97.25 336 GLU A C 1
ATOM 2595 O O . GLU A 1 336 ? -1.671 -24.703 -34.25 1 97.25 336 GLU A O 1
ATOM 2600 N N . ASP A 1 337 ? 0.188 -25.891 -34.188 1 97.12 337 ASP A N 1
ATOM 2601 C CA . ASP A 1 337 ? 0.356 -25.703 -32.75 1 97.12 337 ASP A CA 1
ATOM 2602 C C . ASP A 1 337 ? 0.537 -24.219 -32.438 1 97.12 337 ASP A C 1
ATOM 2604 O O . ASP A 1 337 ? -0.041 -23.734 -31.453 1 97.12 337 ASP A O 1
ATOM 2608 N N . ILE A 1 338 ? 1.338 -23.562 -33.219 1 97.81 338 ILE A N 1
ATOM 2609 C CA . ILE A 1 338 ? 1.643 -22.156 -32.969 1 97.81 338 ILE A CA 1
ATOM 2610 C C . ILE A 1 338 ? 0.376 -21.312 -33.156 1 97.81 338 ILE A C 1
ATOM 2612 O O . ILE A 1 338 ? 0.109 -20.422 -32.344 1 97.81 338 ILE A O 1
ATOM 2616 N N . ILE A 1 339 ? -0.432 -21.578 -34.156 1 97.62 339 ILE A N 1
ATOM 2617 C CA . ILE A 1 339 ? -1.68 -20.859 -34.375 1 97.62 339 ILE A CA 1
ATOM 2618 C C . ILE A 1 339 ? -2.619 -21.062 -33.188 1 97.62 339 ILE A C 1
ATOM 2620 O O . ILE A 1 339 ? -3.287 -20.125 -32.75 1 97.62 339 ILE A O 1
ATOM 2624 N N . GLU A 1 340 ? -2.674 -22.25 -32.688 1 96.75 340 GLU A N 1
ATOM 2625 C CA . GLU A 1 340 ? -3.5 -22.516 -31.531 1 96.75 340 GLU A CA 1
ATOM 2626 C C . GLU A 1 340 ? -3.016 -21.734 -30.312 1 96.75 340 GLU A C 1
ATOM 2628 O O . GLU A 1 340 ? -3.822 -21.172 -29.578 1 96.75 340 GLU A O 1
ATOM 2633 N N . LEU A 1 341 ? -1.675 -21.766 -30.141 1 97.31 341 LEU A N 1
ATOM 2634 C CA . LEU A 1 341 ? -1.099 -21 -29.031 1 97.31 341 LEU A CA 1
ATOM 2635 C C . LEU A 1 341 ? -1.478 -19.531 -29.125 1 97.31 341 LEU A C 1
ATOM 2637 O O . LEU A 1 341 ? -1.844 -18.906 -28.125 1 97.31 341 LEU A O 1
ATOM 2641 N N . VAL A 1 342 ? -1.4 -18.969 -30.312 1 97.75 342 VAL A N 1
ATOM 2642 C CA . VAL A 1 342 ? -1.745 -17.578 -30.547 1 97.75 342 VAL A CA 1
ATOM 2643 C C . VAL A 1 342 ? -3.207 -17.328 -30.172 1 97.75 342 VAL A C 1
ATOM 2645 O O . VAL A 1 342 ? -3.52 -16.406 -29.422 1 97.75 342 VAL A O 1
ATOM 2648 N N . GLU A 1 343 ? -4.109 -18.172 -30.594 1 96 343 GLU A N 1
ATOM 2649 C CA . GLU A 1 343 ? -5.543 -18.016 -30.359 1 96 343 GLU A CA 1
ATOM 2650 C C . GLU A 1 343 ? -5.871 -18.094 -28.875 1 96 343 GLU A C 1
ATOM 2652 O O . GLU A 1 343 ? -6.73 -17.359 -28.391 1 96 343 GLU A O 1
ATOM 2657 N N . LYS A 1 344 ? -5.238 -18.953 -28.234 1 93.19 344 LYS A N 1
ATOM 2658 C CA . LYS A 1 344 ? -5.547 -19.203 -26.828 1 93.19 344 LYS A CA 1
ATOM 2659 C C . LYS A 1 344 ? -4.855 -18.188 -25.938 1 93.19 344 LYS A C 1
ATOM 2661 O O . LYS A 1 344 ? -5.141 -18.109 -24.734 1 93.19 344 LYS A O 1
ATOM 2666 N N . SER A 1 345 ? -3.986 -17.375 -26.469 1 94.5 345 SER A N 1
ATOM 2667 C CA . SER A 1 345 ? -3.324 -16.328 -25.703 1 94.5 345 SER A CA 1
ATOM 2668 C C . SER A 1 345 ? -4.176 -15.062 -25.641 1 94.5 345 SER A C 1
ATOM 2670 O O . SER A 1 345 ? -3.898 -14.156 -24.859 1 94.5 345 SER A O 1
ATOM 2672 N N . LYS A 1 346 ? -5.211 -15.078 -26.5 1 92.25 346 LYS A N 1
ATOM 2673 C CA . LYS A 1 346 ? -6.047 -13.883 -26.594 1 92.25 346 LYS A CA 1
ATOM 2674 C C . LYS A 1 346 ? -7.039 -13.812 -25.438 1 92.25 346 LYS A C 1
ATOM 2676 O O . LYS A 1 346 ? -8.18 -14.266 -25.562 1 92.25 346 LYS A O 1
ATOM 2681 N N . ASN A 1 347 ? -6.727 -13.328 -24.375 1 85.88 347 ASN A N 1
ATOM 2682 C CA . ASN A 1 347 ? -7.574 -13.07 -23.203 1 85.88 347 ASN A CA 1
ATOM 2683 C C . ASN A 1 347 ? -7.461 -11.625 -22.75 1 85.88 347 ASN A C 1
ATOM 2685 O O . ASN A 1 347 ? -6.656 -10.852 -23.281 1 85.88 347 ASN A O 1
ATOM 2689 N N . PRO A 1 348 ? -8.234 -11.234 -21.781 1 86.38 348 PRO A N 1
ATOM 2690 C CA . PRO A 1 348 ? -8.289 -9.828 -21.375 1 86.38 348 PRO A CA 1
ATOM 2691 C C . PRO A 1 348 ? -6.941 -9.305 -20.875 1 86.38 348 PRO A C 1
ATOM 2693 O O . PRO A 1 348 ? -6.641 -8.117 -21.047 1 86.38 348 PRO A O 1
ATOM 2696 N N . ASN A 1 349 ? -6.129 -10.125 -20.297 1 92.56 349 ASN A N 1
ATOM 2697 C CA . ASN A 1 349 ? -4.809 -9.703 -19.828 1 92.56 349 ASN A CA 1
ATOM 2698 C C . ASN A 1 349 ? -3.941 -9.203 -20.984 1 92.56 349 ASN A C 1
ATOM 2700 O O . ASN A 1 349 ? -3.104 -8.32 -20.797 1 92.56 349 ASN A O 1
ATOM 2704 N N . LEU A 1 350 ? -4.113 -9.828 -22.125 1 95.88 350 LEU A N 1
ATOM 2705 C CA . LEU A 1 350 ? -3.338 -9.422 -23.297 1 95.88 350 LEU A CA 1
ATOM 2706 C C . LEU A 1 350 ? -3.637 -7.977 -23.672 1 95.88 350 LEU A C 1
ATOM 2708 O O . LEU A 1 350 ? -2.73 -7.23 -24.047 1 95.88 350 LEU A O 1
ATOM 2712 N N . LYS A 1 351 ? -4.887 -7.586 -23.516 1 95.5 351 LYS A N 1
ATOM 2713 C CA . LYS A 1 351 ? -5.328 -6.242 -23.875 1 95.5 351 LYS A CA 1
ATOM 2714 C C . LYS A 1 351 ? -4.809 -5.215 -22.875 1 95.5 351 LYS A C 1
ATOM 2716 O O . LYS A 1 351 ? -4.809 -4.012 -23.141 1 95.5 351 LYS A O 1
ATOM 2721 N N . ASN A 1 352 ? -4.391 -5.703 -21.734 1 97.25 352 ASN A N 1
ATOM 2722 C CA . ASN A 1 352 ? -3.889 -4.832 -20.688 1 97.25 352 ASN A CA 1
ATOM 2723 C C . ASN A 1 352 ? -2.416 -4.488 -20.891 1 97.25 352 ASN A C 1
ATOM 2725 O O . ASN A 1 352 ? -1.829 -3.744 -20.094 1 97.25 352 ASN A O 1
ATOM 2729 N N . ASN A 1 353 ? -1.803 -5.035 -21.953 1 98.44 353 ASN A N 1
ATOM 2730 C CA . ASN A 1 353 ? -0.408 -4.773 -22.297 1 98.44 353 ASN A CA 1
ATOM 2731 C C . ASN A 1 353 ? -0.219 -3.361 -22.844 1 98.44 353 ASN A C 1
ATOM 2733 O O . ASN A 1 353 ? -1.096 -2.836 -23.531 1 98.44 353 ASN A O 1
ATOM 2737 N N . PRO A 1 354 ? 0.853 -2.682 -22.531 1 97.81 354 PRO A N 1
ATOM 2738 C CA . PRO A 1 354 ? 1.006 -1.265 -22.875 1 97.81 354 PRO A CA 1
ATOM 2739 C C . PRO A 1 354 ? 1.04 -1.017 -24.375 1 97.81 354 PRO A C 1
ATOM 2741 O O . PRO A 1 354 ? 0.737 0.089 -24.828 1 97.81 354 PRO A O 1
ATOM 2744 N N . ILE A 1 355 ? 1.46 -1.992 -25.156 1 96.94 355 ILE A N 1
ATOM 2745 C CA . ILE A 1 355 ? 1.356 -1.91 -26.609 1 96.94 355 ILE A CA 1
ATOM 2746 C C . ILE A 1 355 ? 0.36 -2.951 -27.109 1 96.94 355 ILE A C 1
ATOM 2748 O O . ILE A 1 355 ? 0.14 -3.977 -26.453 1 96.94 355 ILE A O 1
ATOM 2752 N N . ASN A 1 356 ? -0.239 -2.689 -28.234 1 96.31 356 ASN A N 1
ATOM 2753 C CA . ASN A 1 356 ? -1.147 -3.66 -28.828 1 96.31 356 ASN A CA 1
ATOM 2754 C C . ASN A 1 356 ? -0.403 -4.902 -29.312 1 96.31 356 ASN A C 1
ATOM 2756 O O . ASN A 1 356 ? 0.506 -4.801 -30.141 1 96.31 356 ASN A O 1
ATOM 2760 N N . VAL A 1 357 ? -0.748 -6.012 -28.812 1 97.25 357 VAL A N 1
ATOM 2761 C CA . VAL A 1 357 ? -0.118 -7.273 -29.188 1 97.25 357 VAL A CA 1
ATOM 2762 C C . VAL A 1 357 ? -0.916 -7.93 -30.312 1 97.25 357 VAL A C 1
ATOM 2764 O O . VAL A 1 357 ? -1.923 -8.594 -30.062 1 97.25 357 VAL A O 1
ATOM 2767 N N . THR A 1 358 ? -0.392 -7.883 -31.5 1 96.44 358 THR A N 1
ATOM 2768 C CA . THR A 1 358 ? -1.079 -8.422 -32.688 1 96.44 358 THR A CA 1
ATOM 2769 C C . THR A 1 358 ? -0.812 -9.922 -32.812 1 96.44 358 THR A C 1
ATOM 2771 O O . THR A 1 358 ? 0.105 -10.453 -32.188 1 96.44 358 THR A O 1
ATOM 2774 N N . ASP A 1 359 ? -1.608 -10.531 -33.656 1 97.25 359 ASP A N 1
ATOM 2775 C CA . ASP A 1 359 ? -1.383 -11.945 -33.969 1 97.25 359 ASP A CA 1
ATOM 2776 C C . ASP A 1 359 ? 0.001 -12.164 -34.562 1 97.25 359 ASP A C 1
ATOM 2778 O O . ASP A 1 359 ? 0.672 -13.148 -34.25 1 97.25 359 ASP A O 1
ATOM 2782 N N . GLU A 1 360 ? 0.345 -11.281 -35.406 1 96.5 360 GLU A N 1
ATOM 2783 C CA . GLU A 1 360 ? 1.645 -11.375 -36.062 1 96.5 360 GLU A CA 1
ATOM 2784 C C . GLU A 1 360 ? 2.781 -11.352 -35.031 1 96.5 360 GLU A C 1
ATOM 2786 O O . GLU A 1 360 ? 3.746 -12.109 -35.156 1 96.5 360 GLU A O 1
ATOM 2791 N N . LEU A 1 361 ? 2.666 -10.492 -34.094 1 95.38 361 LEU A N 1
ATOM 2792 C CA . LEU A 1 361 ? 3.674 -10.406 -33.031 1 95.38 361 LEU A CA 1
ATOM 2793 C C . LEU A 1 361 ? 3.777 -11.711 -32.25 1 95.38 361 LEU A C 1
ATOM 2795 O O . LEU A 1 361 ? 4.879 -12.172 -31.953 1 95.38 361 LEU A O 1
ATOM 2799 N N . LEU A 1 362 ? 2.648 -12.289 -31.938 1 97.5 362 LEU A N 1
ATOM 2800 C CA . LEU A 1 362 ? 2.615 -13.539 -31.188 1 97.5 362 LEU A CA 1
ATOM 2801 C C . LEU A 1 362 ? 3.168 -14.688 -32.031 1 97.5 362 LEU A C 1
ATOM 2803 O O . LEU A 1 362 ? 3.887 -15.547 -31.516 1 97.5 362 LEU A O 1
ATOM 2807 N N . ILE A 1 363 ? 2.748 -14.727 -33.312 1 96.81 363 ILE A N 1
ATOM 2808 C CA . ILE A 1 363 ? 3.262 -15.766 -34.188 1 96.81 363 ILE A CA 1
ATOM 2809 C C . ILE A 1 363 ? 4.785 -15.695 -34.25 1 96.81 363 ILE A C 1
ATOM 2811 O O . ILE A 1 363 ? 5.465 -16.719 -34.094 1 96.81 363 ILE A O 1
ATOM 2815 N N . ASN A 1 364 ? 5.273 -14.523 -34.438 1 95 364 ASN A N 1
ATOM 2816 C CA . ASN A 1 364 ? 6.719 -14.336 -34.469 1 95 364 ASN A CA 1
ATOM 2817 C C . ASN A 1 364 ? 7.375 -14.789 -33.156 1 95 364 ASN A C 1
ATOM 2819 O O . ASN A 1 364 ? 8.43 -15.422 -33.188 1 95 364 ASN A O 1
ATOM 2823 N N . MET A 1 365 ? 6.844 -14.422 -32.062 1 96.5 365 MET A N 1
ATOM 2824 C CA . MET A 1 365 ? 7.371 -14.797 -30.734 1 96.5 365 MET A CA 1
ATOM 2825 C C . MET A 1 365 ? 7.445 -16.312 -30.594 1 96.5 365 MET A C 1
ATOM 2827 O O . MET A 1 365 ? 8.484 -16.859 -30.219 1 96.5 365 MET A O 1
ATOM 2831 N N . TYR A 1 366 ? 6.336 -17.016 -30.891 1 97.19 366 TYR A N 1
ATOM 2832 C CA . TYR A 1 366 ? 6.285 -18.469 -30.719 1 97.19 366 TYR A CA 1
ATOM 2833 C C . TYR A 1 366 ? 7.211 -19.172 -31.703 1 97.19 366 TYR A C 1
ATOM 2835 O O . TYR A 1 366 ? 7.773 -20.219 -31.391 1 97.19 366 TYR A O 1
ATOM 2843 N N . GLU A 1 367 ? 7.324 -18.578 -32.875 1 95.38 367 GLU A N 1
ATOM 2844 C CA . GLU A 1 367 ? 8.273 -19.141 -33.844 1 95.38 367 GLU A CA 1
ATOM 2845 C C . GLU A 1 367 ? 9.703 -19.031 -33.344 1 95.38 367 GLU A C 1
ATOM 2847 O O . GLU A 1 367 ? 10.469 -20 -33.406 1 95.38 367 GLU A O 1
ATOM 2852 N N . TYR A 1 368 ? 9.984 -17.875 -32.844 1 94.06 368 TYR A N 1
ATOM 2853 C CA . TYR A 1 368 ? 11.305 -17.672 -32.25 1 94.06 368 TYR A CA 1
ATOM 2854 C C . TYR A 1 368 ? 11.547 -18.641 -31.109 1 94.06 368 TYR A C 1
ATOM 2856 O O . TYR A 1 368 ? 12.609 -19.266 -31.031 1 94.06 368 TYR A O 1
ATOM 2864 N N . LEU A 1 369 ? 10.633 -18.797 -30.219 1 95.94 369 LEU A N 1
ATOM 2865 C CA . LEU A 1 369 ? 10.742 -19.688 -29.062 1 95.94 369 LEU A CA 1
ATOM 2866 C C . LEU A 1 369 ? 10.867 -21.141 -29.516 1 95.94 369 LEU A C 1
ATOM 2868 O O . LEU A 1 369 ? 11.602 -21.922 -28.906 1 95.94 369 LEU A O 1
ATOM 2872 N N . SER A 1 370 ? 10.109 -21.484 -30.594 1 96 370 SER A N 1
ATOM 2873 C CA . SER A 1 370 ? 10.109 -22.859 -31.094 1 96 370 SER A CA 1
ATOM 2874 C C . SER A 1 370 ? 11.469 -23.234 -31.672 1 96 370 SER A C 1
ATOM 2876 O O . SER A 1 370 ? 11.852 -24.406 -31.656 1 96 370 SER A O 1
ATOM 2878 N N . LYS A 1 371 ? 12.25 -22.266 -32.188 1 93.19 371 LYS A N 1
ATOM 2879 C CA . LYS A 1 371 ? 13.531 -22.516 -32.844 1 93.19 371 LYS A CA 1
ATOM 2880 C C . LYS A 1 371 ? 14.695 -22.281 -31.891 1 93.19 371 LYS A C 1
ATOM 2882 O O . LYS A 1 371 ? 15.836 -22.609 -32.219 1 93.19 371 LYS A O 1
ATOM 2887 N N . GLY A 1 372 ? 14.391 -21.781 -30.766 1 88.38 372 GLY A N 1
ATOM 2888 C CA . GLY A 1 372 ? 15.422 -21.484 -29.781 1 88.38 372 GLY A CA 1
ATOM 2889 C C . GLY A 1 372 ? 16.297 -20.312 -30.156 1 88.38 372 GLY A C 1
ATOM 2890 O O . GLY A 1 372 ? 17.5 -20.328 -29.891 1 88.38 372 GLY A O 1
ATOM 2891 N N . GLU A 1 373 ? 15.719 -19.453 -30.812 1 80.62 373 GLU A N 1
ATOM 2892 C CA . GLU A 1 373 ? 16.438 -18.25 -31.25 1 80.62 373 GLU A CA 1
ATOM 2893 C C . GLU A 1 373 ? 16.266 -17.109 -30.25 1 80.62 373 GLU A C 1
ATOM 2895 O O . GLU A 1 373 ? 15.328 -17.125 -29.438 1 80.62 373 GLU A O 1
ATOM 2900 N N . ILE A 1 374 ? 17.312 -16.344 -30.188 1 71.19 374 ILE A N 1
ATOM 2901 C CA . ILE A 1 374 ? 17.219 -15.156 -29.344 1 71.19 374 ILE A CA 1
ATOM 2902 C C . ILE A 1 374 ? 16.578 -14.016 -30.125 1 71.19 374 ILE A C 1
ATOM 2904 O O . ILE A 1 374 ? 16.969 -13.734 -31.266 1 71.19 374 ILE A O 1
ATOM 2908 N N . TYR A 1 375 ? 15.492 -13.492 -29.484 1 68.88 375 TYR A N 1
ATOM 2909 C CA . TYR A 1 375 ? 14.805 -12.398 -30.172 1 68.88 375 TYR A CA 1
ATOM 2910 C C . TYR A 1 375 ? 15.648 -11.133 -30.156 1 68.88 375 TYR A C 1
ATOM 2912 O O . TYR A 1 375 ? 16.078 -10.68 -29.094 1 68.88 375 TYR A O 1
ATOM 2920 N N . GLU A 1 376 ? 16.141 -10.719 -31.25 1 64.25 376 GLU A N 1
ATOM 2921 C CA . GLU A 1 376 ? 16.859 -9.469 -31.406 1 64.25 376 GLU A CA 1
ATOM 2922 C C . GLU A 1 376 ? 15.953 -8.375 -31.969 1 64.25 376 GLU A C 1
ATOM 2924 O O . GLU A 1 376 ? 15.203 -8.602 -32.906 1 64.25 376 GLU A O 1
ATOM 2929 N N . VAL A 1 377 ? 15.648 -7.422 -31.078 1 56.19 377 VAL A N 1
ATOM 2930 C CA . VAL A 1 377 ? 14.844 -6.305 -31.578 1 56.19 377 VAL A CA 1
ATOM 2931 C C . VAL A 1 377 ? 15.75 -5.281 -32.25 1 56.19 377 VAL A C 1
ATOM 2933 O O . VAL A 1 377 ? 16.828 -4.949 -31.75 1 56.19 377 VAL A O 1
ATOM 2936 N N . MET B 1 1 ? 10.141 -8.695 11.492 1 93.19 1 MET B N 1
ATOM 2937 C CA . MET B 1 1 ? 8.695 -8.844 11.516 1 93.19 1 MET B CA 1
ATOM 2938 C C . MET B 1 1 ? 8 -7.5 11.32 1 93.19 1 MET B C 1
ATOM 2940 O O . MET B 1 1 ? 8.453 -6.48 11.844 1 93.19 1 MET B O 1
ATOM 2944 N N . TRP B 1 2 ? 7.016 -7.48 10.492 1 96.62 2 TRP B N 1
ATOM 2945 C CA . TRP B 1 2 ? 6.238 -6.266 10.289 1 96.62 2 TRP B CA 1
ATOM 2946 C C . TRP B 1 2 ? 4.797 -6.594 9.93 1 96.62 2 TRP B C 1
ATOM 2948 O O . TRP B 1 2 ? 4.496 -7.715 9.508 1 96.62 2 TRP B O 1
ATOM 2958 N N . ASN B 1 3 ? 3.918 -5.746 10.18 1 97.06 3 ASN B N 1
ATOM 2959 C CA . ASN B 1 3 ? 2.506 -5.82 9.828 1 97.06 3 ASN B CA 1
ATOM 2960 C C . ASN B 1 3 ? 2.096 -4.672 8.906 1 97.06 3 ASN B C 1
ATOM 2962 O O . ASN B 1 3 ? 2.748 -3.627 8.883 1 97.06 3 ASN B O 1
ATOM 2966 N N . TYR B 1 4 ? 1.107 -4.941 8.141 1 97.81 4 TYR B N 1
ATOM 2967 C CA . TYR B 1 4 ? 0.578 -3.895 7.27 1 97.81 4 TYR B CA 1
ATOM 2968 C C . TYR B 1 4 ? -0.939 -3.992 7.16 1 97.81 4 TYR B C 1
ATOM 2970 O O . TYR B 1 4 ? -1.487 -5.086 7 1 97.81 4 TYR B O 1
ATOM 2978 N N . GLU B 1 5 ? -1.582 -2.846 7.262 1 96.19 5 GLU B N 1
ATOM 2979 C CA . GLU B 1 5 ? -3.02 -2.684 7.062 1 96.19 5 GLU B CA 1
ATOM 2980 C C . GLU B 1 5 ? -3.354 -1.271 6.59 1 96.19 5 GLU B C 1
ATOM 2982 O O . GLU B 1 5 ? -2.801 -0.294 7.098 1 96.19 5 GLU B O 1
ATOM 2987 N N . GLN B 1 6 ? -4.152 -1.13 5.625 1 95.62 6 GLN B N 1
ATOM 2988 C CA . GLN B 1 6 ? -4.648 0.128 5.078 1 95.62 6 GLN B CA 1
ATOM 2989 C C . GLN B 1 6 ? -6.129 0.023 4.715 1 95.62 6 GLN B C 1
ATOM 2991 O O . GLN B 1 6 ? -6.473 -0.35 3.594 1 95.62 6 GLN B O 1
ATOM 2996 N N . PRO B 1 7 ? -7.004 0.431 5.605 1 95.94 7 PRO B N 1
ATOM 2997 C CA . PRO B 1 7 ? -8.43 0.122 5.461 1 95.94 7 PRO B CA 1
ATOM 2998 C C . PRO B 1 7 ? -9.188 1.19 4.68 1 95.94 7 PRO B C 1
ATOM 3000 O O . PRO B 1 7 ? -10.398 1.06 4.461 1 95.94 7 PRO B O 1
ATOM 3003 N N . VAL B 1 8 ? -8.539 2.254 4.25 1 98.19 8 VAL B N 1
ATOM 3004 C CA . VAL B 1 8 ? -9.219 3.375 3.602 1 98.19 8 VAL B CA 1
ATOM 3005 C C . VAL B 1 8 ? -9.25 3.154 2.092 1 98.19 8 VAL B C 1
ATOM 3007 O O . VAL B 1 8 ? -8.219 2.9 1.47 1 98.19 8 VAL B O 1
ATOM 3010 N N . LYS B 1 9 ? -10.469 3.203 1.496 1 97.88 9 LYS B N 1
ATOM 3011 C CA . LYS B 1 9 ? -10.578 3.227 0.041 1 97.88 9 LYS B CA 1
ATOM 3012 C C . LYS B 1 9 ? -10.195 4.594 -0.518 1 97.88 9 LYS B C 1
ATOM 3014 O O . LYS B 1 9 ? -10.641 5.625 -0.009 1 97.88 9 LYS B O 1
ATOM 3019 N N . ILE B 1 10 ? -9.383 4.629 -1.545 1 98.62 10 ILE B N 1
ATOM 3020 C CA . ILE B 1 10 ? -8.867 5.883 -2.08 1 98.62 10 ILE B CA 1
ATOM 3021 C C . ILE B 1 10 ? -9.391 6.094 -3.5 1 98.62 10 ILE B C 1
ATOM 3023 O O . ILE B 1 10 ? -9.32 5.188 -4.332 1 98.62 10 ILE B O 1
ATOM 3027 N N . ILE B 1 11 ? -9.945 7.188 -3.773 1 98.62 11 ILE B N 1
ATOM 3028 C CA . ILE B 1 11 ? -10.328 7.664 -5.098 1 98.62 11 ILE B CA 1
ATOM 3029 C C . ILE B 1 11 ? -9.531 8.922 -5.441 1 98.62 11 ILE B C 1
ATOM 3031 O O . ILE B 1 11 ? -9.617 9.93 -4.734 1 98.62 11 ILE B O 1
ATOM 3035 N N . PHE B 1 12 ? -8.766 8.867 -6.512 1 98.56 12 PHE B N 1
ATOM 3036 C CA . PHE B 1 12 ? -7.852 9.961 -6.848 1 98.56 12 PHE B CA 1
ATOM 3037 C C . PHE B 1 12 ? -8.102 10.453 -8.266 1 98.56 12 PHE B C 1
ATOM 3039 O O . PHE B 1 12 ? -8.203 9.656 -9.195 1 98.56 12 PHE B O 1
ATOM 3046 N N . GLY B 1 13 ? -8.211 11.758 -8.383 1 97.75 13 GLY B N 1
ATOM 3047 C CA . GLY B 1 13 ? -8.242 12.336 -9.719 1 97.75 13 GLY B CA 1
ATOM 3048 C C . GLY B 1 13 ? -8.906 13.695 -9.766 1 97.75 13 GLY B C 1
ATOM 3049 O O . GLY B 1 13 ? -9.617 14.078 -8.828 1 97.75 13 GLY B O 1
ATOM 3050 N N . ASN B 1 14 ? -8.664 14.43 -10.867 1 95.81 14 ASN B N 1
ATOM 3051 C CA . ASN B 1 14 ? -9.336 15.703 -11.062 1 95.81 14 ASN B CA 1
ATOM 3052 C C . ASN B 1 14 ? -10.852 15.539 -11.102 1 95.81 14 ASN B C 1
ATOM 3054 O O . ASN B 1 14 ? -11.367 14.617 -11.742 1 95.81 14 ASN B O 1
ATOM 3058 N N . LYS B 1 15 ? -11.547 16.328 -10.312 1 95.81 15 LYS B N 1
ATOM 3059 C CA . LYS B 1 15 ? -13.00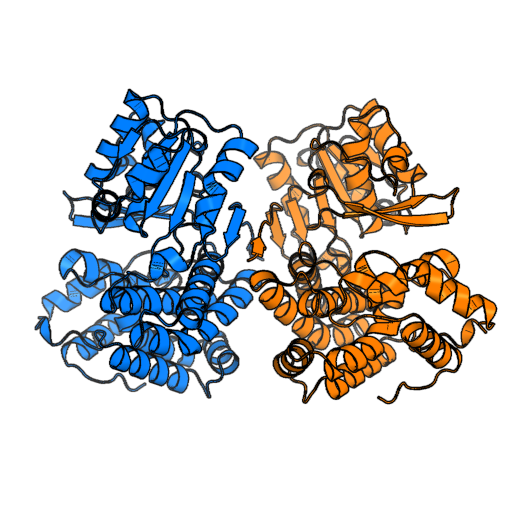8 16.375 -10.227 1 95.81 15 LYS B CA 1
ATOM 3060 C C . LYS B 1 15 ? -13.555 15.148 -9.492 1 95.81 15 LYS B C 1
ATOM 3062 O O . LYS B 1 15 ? -14.734 14.828 -9.609 1 95.81 15 LYS B O 1
ATOM 3067 N N . SER B 1 16 ? -12.648 14.508 -8.773 1 97.12 16 SER B N 1
ATOM 3068 C CA . SER B 1 16 ? -13.07 13.305 -8.062 1 97.12 16 SER B CA 1
ATOM 3069 C C . SER B 1 16 ? -14.117 13.633 -6.996 1 97.12 16 SER B C 1
ATOM 3071 O O . SER B 1 16 ? -14.82 12.742 -6.512 1 97.12 16 SER B O 1
ATOM 3073 N N . ILE B 1 17 ? -14.258 14.859 -6.578 1 96.5 17 ILE B N 1
ATOM 3074 C CA . ILE B 1 17 ? -15.273 15.266 -5.613 1 96.5 17 ILE B CA 1
ATOM 3075 C C . ILE B 1 17 ? -16.656 14.906 -6.137 1 96.5 17 ILE B C 1
ATOM 3077 O O . ILE B 1 17 ? -17.578 14.664 -5.352 1 96.5 17 ILE B O 1
ATOM 3081 N N . GLU B 1 18 ? -16.828 14.867 -7.391 1 94.69 18 GLU B N 1
ATOM 3082 C CA . GLU B 1 18 ? -18.094 14.523 -8.023 1 94.69 18 GLU B CA 1
ATOM 3083 C C . GLU B 1 18 ? -18.484 13.07 -7.742 1 94.69 18 GLU B C 1
ATOM 3085 O O . GLU B 1 18 ? -19.641 12.68 -7.945 1 94.69 18 GLU B O 1
ATOM 3090 N N . ASN B 1 19 ? -17.547 12.258 -7.262 1 94.56 19 ASN B N 1
ATOM 3091 C CA . ASN B 1 19 ? -17.797 10.852 -6.957 1 94.56 19 ASN B CA 1
ATOM 3092 C C . ASN B 1 19 ? -18.516 10.688 -5.621 1 94.56 19 ASN B C 1
ATOM 3094 O O . ASN B 1 19 ? -18.906 9.578 -5.254 1 94.56 19 ASN B O 1
ATOM 3098 N N . ILE B 1 20 ? -18.766 11.75 -4.898 1 97.44 20 ILE B N 1
ATOM 3099 C CA . ILE B 1 20 ? -19.406 11.68 -3.59 1 97.44 20 ILE B CA 1
ATOM 3100 C C . ILE B 1 20 ? -20.766 10.984 -3.721 1 97.44 20 ILE B C 1
ATOM 3102 O O . ILE B 1 20 ? -21.078 10.078 -2.943 1 97.44 20 ILE B O 1
ATOM 3106 N N . ARG B 1 21 ? -21.547 11.367 -4.723 1 95.69 21 ARG B N 1
ATOM 3107 C CA . ARG B 1 21 ? -22.859 10.789 -4.934 1 95.69 21 ARG B CA 1
ATOM 3108 C C . ARG B 1 21 ? -22.781 9.273 -5.059 1 95.69 21 ARG B C 1
ATOM 3110 O O . ARG B 1 21 ? -23.562 8.555 -4.438 1 95.69 21 ARG B O 1
ATOM 3117 N N . GLU B 1 22 ? -21.875 8.844 -5.875 1 96.5 22 GLU B N 1
ATOM 3118 C CA . GLU B 1 22 ? -21.703 7.41 -6.094 1 96.5 22 GLU B CA 1
ATOM 3119 C C . GLU B 1 22 ? -21.281 6.707 -4.809 1 96.5 22 GLU B C 1
ATOM 3121 O O . GLU B 1 22 ? -21.781 5.617 -4.504 1 96.5 22 GLU B O 1
ATOM 3126 N N . VAL B 1 23 ? -20.344 7.293 -4.09 1 97.25 23 VAL B N 1
ATOM 3127 C CA . VAL B 1 23 ? -19.844 6.723 -2.84 1 97.25 23 VAL B CA 1
ATOM 3128 C C . VAL B 1 23 ? -21 6.594 -1.847 1 97.25 23 VAL B C 1
ATOM 3130 O O . VAL B 1 23 ? -21.172 5.547 -1.217 1 97.25 23 VAL B O 1
ATOM 3133 N N . VAL B 1 24 ? -21.781 7.641 -1.725 1 97.94 24 VAL B N 1
ATOM 3134 C CA . VAL B 1 24 ? -22.906 7.668 -0.792 1 97.94 24 VAL B CA 1
ATOM 3135 C C . VAL B 1 24 ? -23.938 6.609 -1.187 1 97.94 24 VAL B C 1
ATOM 3137 O O . VAL B 1 24 ? -24.391 5.832 -0.345 1 97.94 24 VAL B O 1
ATOM 3140 N N . THR B 1 25 ? -24.266 6.523 -2.469 1 96.75 25 THR B N 1
ATOM 3141 C CA . THR B 1 25 ? -25.25 5.582 -2.982 1 96.75 25 THR B CA 1
ATOM 3142 C C . THR B 1 25 ? -24.766 4.145 -2.814 1 96.75 25 THR B C 1
ATOM 3144 O O . THR B 1 25 ? -25.516 3.297 -2.305 1 96.75 25 THR B O 1
ATOM 3147 N N . ASN B 1 26 ? -23.531 3.875 -3.186 1 94.94 26 ASN B N 1
ATOM 3148 C CA . ASN B 1 26 ? -22.984 2.523 -3.168 1 94.94 26 ASN B CA 1
ATOM 3149 C C . ASN B 1 26 ? -22.875 1.979 -1.745 1 94.94 26 ASN B C 1
ATOM 3151 O O . ASN B 1 26 ? -22.875 0.765 -1.539 1 94.94 26 ASN B O 1
ATOM 3155 N N . ASN B 1 27 ? -22.828 2.861 -0.762 1 96.44 27 ASN B N 1
ATOM 3156 C CA . ASN B 1 27 ? -22.688 2.42 0.623 1 96.44 27 ASN B CA 1
ATOM 3157 C C . ASN B 1 27 ? -24 2.586 1.387 1 96.44 27 ASN B C 1
ATOM 3159 O O . ASN B 1 27 ? -24.062 2.348 2.594 1 96.44 27 ASN B O 1
ATOM 3163 N N . SER B 1 28 ? -25.016 3.098 0.765 1 97.31 28 SER B N 1
ATOM 3164 C CA . SER B 1 28 ? -26.344 3.303 1.343 1 97.31 28 SER B CA 1
ATOM 3165 C C . SER B 1 28 ? -26.281 4.227 2.555 1 97.31 28 SER B C 1
ATOM 3167 O O . SER B 1 28 ? -26.906 3.957 3.58 1 97.31 28 SER B O 1
ATOM 3169 N N . TYR B 1 29 ? -25.469 5.254 2.465 1 97.62 29 TYR B N 1
ATOM 3170 C CA . TYR B 1 29 ? -25.359 6.223 3.547 1 97.62 29 TYR B CA 1
ATOM 3171 C C . TYR B 1 29 ? -26.547 7.172 3.562 1 97.62 29 TYR B C 1
ATOM 3173 O O . TYR B 1 29 ? -27.031 7.598 2.508 1 97.62 29 TYR B O 1
ATOM 3181 N N . VAL B 1 30 ? -27.047 7.43 4.758 1 97.5 30 VAL B N 1
ATOM 3182 C CA . VAL B 1 30 ? -28.141 8.367 4.93 1 97.5 30 VAL B CA 1
ATOM 3183 C C . VAL B 1 30 ? -27.844 9.305 6.102 1 97.5 30 VAL B C 1
ATOM 3185 O O . VAL B 1 30 ? -27.062 8.969 6.988 1 97.5 30 VAL B O 1
ATOM 3188 N N . ASN B 1 31 ? -28.422 10.57 6.082 1 98.19 31 ASN B N 1
ATOM 3189 C CA . ASN B 1 31 ? -28.328 11.531 7.18 1 98.19 31 ASN B CA 1
ATOM 3190 C C . ASN B 1 31 ? -26.891 11.961 7.422 1 98.19 31 ASN B C 1
ATOM 3192 O O . ASN B 1 31 ? -26.344 11.773 8.516 1 98.19 31 ASN B O 1
ATOM 3196 N N . GLY B 1 32 ? -26.344 12.664 6.406 1 98.56 32 GLY B N 1
ATOM 3197 C CA . GLY B 1 32 ? -24.938 13.031 6.445 1 98.56 32 GLY B CA 1
ATOM 3198 C C . GLY B 1 32 ? -24.703 14.422 6.996 1 98.56 32 GLY B C 1
ATOM 3199 O O . GLY B 1 32 ? -25.578 15.281 6.922 1 98.56 32 GLY B O 1
ATOM 3200 N N . LEU B 1 33 ? -23.562 14.602 7.578 1 98.81 33 LEU B N 1
ATOM 3201 C CA . LEU B 1 33 ? -23.062 15.898 8 1 98.81 33 LEU B CA 1
ATOM 3202 C C . LEU B 1 33 ? -21.828 16.297 7.18 1 98.81 33 LEU B C 1
ATOM 3204 O O . LEU B 1 33 ? -20.906 15.5 7.004 1 98.81 33 LEU B O 1
ATOM 3208 N N . LEU B 1 34 ? -21.906 17.484 6.641 1 98.69 34 LEU B N 1
ATOM 3209 C CA . LEU B 1 34 ? -20.719 18.047 6.02 1 98.69 34 LEU B CA 1
ATOM 3210 C C . LEU B 1 34 ? -19.922 18.859 7.027 1 98.69 34 LEU B C 1
ATOM 3212 O O . LEU B 1 34 ? -20.422 19.844 7.586 1 98.69 34 LEU B O 1
ATOM 3216 N N . VAL B 1 35 ? -18.766 18.406 7.328 1 98.56 35 VAL B N 1
ATOM 3217 C CA . VAL B 1 35 ? -17.828 19.156 8.172 1 98.56 35 VAL B CA 1
ATOM 3218 C C . VAL B 1 35 ? -16.812 19.875 7.297 1 98.56 35 VAL B C 1
ATOM 3220 O O . VAL B 1 35 ? -16.141 19.266 6.469 1 98.56 35 VAL B O 1
ATOM 3223 N N . THR B 1 36 ? -16.719 21.172 7.453 1 97.62 36 THR B N 1
ATOM 3224 C CA . THR B 1 36 ? -15.852 21.938 6.562 1 97.62 36 THR B CA 1
ATOM 3225 C C . THR B 1 36 ? -15.406 23.234 7.234 1 97.62 36 THR B C 1
ATOM 3227 O O . THR B 1 36 ? -15.602 23.422 8.438 1 97.62 36 THR B O 1
ATOM 3230 N N . SER B 1 37 ? -14.672 24.047 6.547 1 93.38 37 SER B N 1
ATOM 3231 C CA . SER B 1 37 ? -14.234 25.359 7.016 1 93.38 37 SER B CA 1
ATOM 3232 C C . SER B 1 37 ? -15.102 26.469 6.445 1 93.38 37 SER B C 1
ATOM 3234 O O . SER B 1 37 ? -15.836 26.266 5.477 1 93.38 37 SER B O 1
ATOM 3236 N N . PRO B 1 38 ? -15.016 27.656 7.043 1 92.44 38 PRO B N 1
ATOM 3237 C CA . PRO B 1 38 ? -15.797 28.781 6.531 1 92.44 38 PRO B CA 1
ATOM 3238 C C . PRO B 1 38 ? -15.477 29.109 5.078 1 92.44 38 PRO B C 1
ATOM 3240 O O . PRO B 1 38 ? -16.344 29.609 4.348 1 92.44 38 PRO B O 1
ATOM 3243 N N . PHE B 1 39 ? -14.344 28.781 4.676 1 88.62 39 PHE B N 1
ATOM 3244 C CA . PHE B 1 39 ? -13.906 29.094 3.318 1 88.62 39 PHE B CA 1
ATOM 3245 C C . PHE B 1 39 ? -14.836 28.453 2.295 1 88.62 39 PHE B C 1
ATOM 3247 O O . PHE B 1 39 ? -15.195 29.078 1.295 1 88.62 39 PHE B O 1
ATOM 3254 N N . PHE B 1 40 ? -15.258 27.25 2.51 1 92.5 40 PHE B N 1
ATOM 3255 C CA . PHE B 1 40 ? -16.016 26.516 1.5 1 92.5 40 PHE B CA 1
ATOM 3256 C C . PHE B 1 40 ? -17.5 26.844 1.583 1 92.5 40 PHE B C 1
ATOM 3258 O O . PHE B 1 40 ? -18.266 26.469 0.699 1 92.5 40 PHE B O 1
ATOM 3265 N N . ILE B 1 41 ? -17.859 27.516 2.637 1 93 41 ILE B N 1
ATOM 3266 C CA . ILE B 1 41 ? -19.188 28.141 2.664 1 93 41 ILE B CA 1
ATOM 3267 C C . ILE B 1 41 ? -19.203 29.359 1.754 1 93 41 ILE B C 1
ATOM 3269 O O . ILE B 1 41 ? -20.094 29.516 0.923 1 93 41 ILE B O 1
ATOM 3273 N N . LYS B 1 42 ? -18.172 30.125 1.936 1 92.38 42 LYS B N 1
ATOM 3274 C CA . LYS B 1 42 ? -18.062 31.375 1.185 1 92.38 42 LYS B CA 1
ATOM 3275 C C . LYS B 1 42 ? -17.922 31.109 -0.309 1 92.38 42 LYS B C 1
ATOM 3277 O O . LYS B 1 42 ? -18.469 31.844 -1.137 1 92.38 42 LYS B O 1
ATOM 3282 N N . SER B 1 43 ? -17.219 30.141 -0.703 1 91.81 43 SER B N 1
ATOM 3283 C CA . SER B 1 43 ? -16.969 29.828 -2.107 1 91.81 43 SER B CA 1
ATOM 3284 C C . SER B 1 43 ? -18.203 29.188 -2.754 1 91.81 43 SER B C 1
ATOM 3286 O O . SER B 1 43 ? -18.266 29.078 -3.979 1 91.81 43 SER B O 1
ATOM 3288 N N . GLY B 1 44 ? -19.141 28.641 -1.897 1 94.31 44 GLY B N 1
ATOM 3289 C CA . GLY B 1 44 ? -20.359 28.078 -2.416 1 94.31 44 GLY B CA 1
ATOM 3290 C C . GLY B 1 44 ? -20.297 26.562 -2.59 1 94.31 44 GLY B C 1
ATOM 3291 O O . GLY B 1 44 ? -21.312 25.906 -2.832 1 94.31 44 GLY B O 1
ATOM 3292 N N . LEU B 1 45 ? -19.109 26.016 -2.447 1 93.88 45 LEU B N 1
ATOM 3293 C CA . LEU B 1 45 ? -18.953 24.578 -2.684 1 93.88 45 LEU B CA 1
ATOM 3294 C C . LEU B 1 45 ? -19.734 23.766 -1.659 1 93.88 45 LEU B C 1
ATOM 3296 O O . LEU B 1 45 ? -20.359 22.766 -2.006 1 93.88 45 LEU B O 1
ATOM 3300 N N . ALA B 1 46 ? -19.688 24.156 -0.4 1 95.88 46 ALA B N 1
ATOM 3301 C CA . ALA B 1 46 ? -20.406 23.438 0.655 1 95.88 46 ALA B CA 1
ATOM 3302 C C . ALA B 1 46 ? -21.906 23.406 0.376 1 95.88 46 ALA B C 1
ATOM 3304 O O . ALA B 1 46 ? -22.547 22.359 0.476 1 95.88 46 ALA B O 1
ATOM 3305 N N . GLU B 1 47 ? -22.438 24.516 0.001 1 95.88 47 GLU B N 1
ATOM 3306 C CA . GLU B 1 47 ? -23.859 24.625 -0.296 1 95.88 47 GLU B CA 1
ATOM 3307 C C . GLU B 1 47 ? -24.234 23.797 -1.521 1 95.88 47 GLU B C 1
ATOM 3309 O O . GLU B 1 47 ? -25.266 23.141 -1.541 1 95.88 47 GLU B O 1
ATOM 3314 N N . LYS B 1 48 ? -23.375 23.875 -2.449 1 95.75 48 LYS B N 1
ATOM 3315 C CA . LYS B 1 48 ? -23.609 23.094 -3.66 1 95.75 48 LYS B CA 1
ATOM 3316 C C . LYS B 1 48 ? -23.688 21.609 -3.344 1 95.75 48 LYS B C 1
ATOM 3318 O O . LYS B 1 48 ? -24.547 20.891 -3.867 1 95.75 48 LYS B O 1
ATOM 3323 N N . LEU B 1 49 ? -22.766 21.141 -2.525 1 96.19 49 LEU B N 1
ATOM 3324 C CA . LEU B 1 49 ? -22.75 19.734 -2.139 1 96.19 49 LEU B CA 1
ATOM 3325 C C . LEU B 1 49 ? -24.016 19.359 -1.37 1 96.19 49 LEU B C 1
ATOM 3327 O O . LEU B 1 49 ? -24.594 18.281 -1.581 1 96.19 49 LEU B O 1
ATOM 3331 N N . LYS B 1 50 ? -24.406 20.234 -0.502 1 96.12 50 LYS B N 1
ATOM 3332 C CA . LYS B 1 50 ? -25.594 19.969 0.3 1 96.12 50 LYS B CA 1
ATOM 3333 C C . LYS B 1 50 ? -26.859 20 -0.56 1 96.12 50 LYS B C 1
ATOM 3335 O O . LYS B 1 50 ? -27.797 19.219 -0.332 1 96.12 50 LYS B O 1
ATOM 3340 N N . GLU B 1 51 ? -26.953 20.828 -1.543 1 95.62 51 GLU B N 1
ATOM 3341 C CA . GLU B 1 51 ? -28.125 21 -2.395 1 95.62 51 GLU B CA 1
ATOM 3342 C C . GLU B 1 51 ? -28.359 19.766 -3.264 1 95.62 51 GLU B C 1
ATOM 3344 O O . GLU B 1 51 ? -29.484 19.484 -3.65 1 95.62 51 GLU B O 1
ATOM 3349 N N . ASP B 1 52 ? -27.297 19.156 -3.586 1 95.56 52 ASP B N 1
ATOM 3350 C CA . ASP B 1 52 ? -27.453 17.906 -4.312 1 95.56 52 ASP B CA 1
ATOM 3351 C C . ASP B 1 52 ? -28 16.812 -3.404 1 95.56 52 ASP B C 1
ATOM 3353 O O . ASP B 1 52 ? -27.25 16.188 -2.643 1 95.56 52 ASP B O 1
ATOM 3357 N N . LYS B 1 53 ? -29.203 16.422 -3.549 1 95.25 53 LYS B N 1
ATOM 3358 C CA . LYS B 1 53 ? -29.922 15.516 -2.658 1 95.25 53 LYS B CA 1
ATOM 3359 C C . LYS B 1 53 ? -29.312 14.117 -2.695 1 95.25 53 LYS B C 1
ATOM 3361 O O . LYS B 1 53 ? -29.469 13.344 -1.753 1 95.25 53 LYS B O 1
ATOM 3366 N N . SER B 1 54 ? -28.672 13.867 -3.77 1 94.06 54 SER B N 1
ATOM 3367 C CA . SER B 1 54 ? -28.047 12.555 -3.904 1 94.06 54 SER B CA 1
ATOM 3368 C C . SER B 1 54 ? -26.922 12.375 -2.9 1 94.06 54 SER B C 1
ATOM 3370 O O . SER B 1 54 ? -26.5 11.242 -2.623 1 94.06 54 SER B O 1
ATOM 3372 N N . ASN B 1 55 ? -26.438 13.438 -2.311 1 96.62 55 ASN B N 1
ATOM 3373 C CA . ASN B 1 55 ? -25.344 13.375 -1.345 1 96.62 55 ASN B CA 1
ATOM 3374 C C . ASN B 1 55 ? -25.859 13.086 0.063 1 96.62 55 ASN B C 1
ATOM 3376 O O . ASN B 1 55 ? -25.062 12.781 0.963 1 96.62 55 ASN B O 1
ATOM 3380 N N . ASN B 1 56 ? -27.141 13.227 0.293 1 97.75 56 ASN B N 1
ATOM 3381 C CA . ASN B 1 56 ? -27.812 12.898 1.544 1 97.75 56 ASN B CA 1
ATOM 3382 C C . ASN B 1 56 ? -27.234 13.672 2.719 1 97.75 56 ASN B C 1
ATOM 3384 O O . ASN B 1 56 ? -27.078 13.125 3.814 1 97.75 56 ASN B O 1
ATOM 3388 N N . ILE B 1 57 ? -26.75 14.898 2.455 1 97.94 57 ILE B N 1
ATOM 3389 C CA . ILE B 1 57 ? -26.281 15.805 3.504 1 97.94 57 ILE B CA 1
ATOM 3390 C C . ILE B 1 57 ? -27.469 16.562 4.102 1 97.94 57 ILE B C 1
ATOM 3392 O O . ILE B 1 57 ? -28.234 17.203 3.379 1 97.94 57 ILE B O 1
ATOM 3396 N N . ILE B 1 58 ? -27.594 16.547 5.398 1 97.62 58 ILE B N 1
ATOM 3397 C CA . ILE B 1 58 ? -28.781 17.188 5.984 1 97.62 58 ILE B CA 1
ATOM 3398 C C . ILE B 1 58 ? -28.344 18.406 6.793 1 97.62 58 ILE B C 1
ATOM 3400 O O . ILE B 1 58 ? -29.172 19.25 7.148 1 97.62 58 ILE B O 1
ATOM 3404 N N . ASN B 1 59 ? -27.062 18.516 7.145 1 97.25 59 ASN B N 1
ATOM 3405 C CA . ASN B 1 59 ? -26.531 19.641 7.922 1 97.25 59 ASN B CA 1
ATOM 3406 C C . ASN B 1 59 ? -25.078 19.906 7.578 1 97.25 59 ASN B 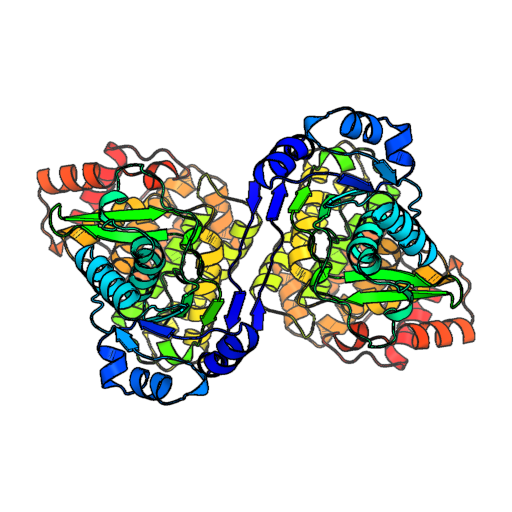C 1
ATOM 3408 O O . ASN B 1 59 ? -24.406 19.094 6.957 1 97.25 59 ASN B O 1
ATOM 3412 N N . ILE B 1 60 ? -24.625 21.141 7.918 1 97.75 60 ILE B N 1
ATOM 3413 C CA . ILE B 1 60 ? -23.25 21.562 7.699 1 97.75 60 ILE B CA 1
ATOM 3414 C C . ILE B 1 60 ? -22.656 22.109 9 1 97.75 60 ILE B C 1
ATOM 3416 O O . ILE B 1 60 ? -23.312 22.875 9.711 1 97.75 60 ILE B O 1
ATOM 3420 N N . PHE B 1 61 ? -21.578 21.609 9.398 1 97.94 61 PHE B N 1
ATOM 3421 C CA . PHE B 1 61 ? -20.75 22.188 10.445 1 97.94 61 PHE B CA 1
ATOM 3422 C C . PHE B 1 61 ? -19.516 22.875 9.852 1 97.94 61 PHE B C 1
ATOM 3424 O O . PHE B 1 61 ? -18.594 22.203 9.383 1 97.94 61 PHE B O 1
ATOM 3431 N N . SER B 1 62 ? -19.406 24.188 9.883 1 95.81 62 SER B N 1
ATOM 3432 C CA . SER B 1 62 ? -18.375 24.922 9.164 1 95.81 62 SER B CA 1
ATOM 3433 C C . SER B 1 62 ? -17.562 25.797 10.102 1 95.81 62 SER B C 1
ATOM 3435 O O . SER B 1 62 ? -16.984 26.812 9.688 1 95.81 62 SER B O 1
ATOM 3437 N N . GLU B 1 63 ? -17.453 25.406 11.367 1 91.88 63 GLU B N 1
ATOM 3438 C CA . GLU B 1 63 ? -16.812 26.266 12.359 1 91.88 63 GLU B CA 1
ATOM 3439 C C . GLU B 1 63 ? -15.414 25.766 12.688 1 91.88 63 GLU B C 1
ATOM 3441 O O . GLU B 1 63 ? -14.828 26.172 13.688 1 91.88 63 GLU B O 1
ATOM 3446 N N . VAL B 1 64 ? -14.961 24.922 11.867 1 90.12 64 VAL B N 1
ATOM 3447 C CA . VAL B 1 64 ? -13.656 24.344 12.18 1 90.12 64 VAL B CA 1
ATOM 3448 C C . VAL B 1 64 ? -12.562 25.359 11.828 1 90.12 64 VAL B C 1
ATOM 3450 O O . VAL B 1 64 ? -12.5 25.844 10.703 1 90.12 64 VAL B O 1
ATOM 3453 N N . GLU B 1 65 ? -11.789 25.688 12.805 1 80.31 65 GLU B N 1
ATOM 3454 C CA . GLU B 1 65 ? -10.625 26.547 12.641 1 80.31 65 GLU B CA 1
ATOM 3455 C C . GLU B 1 65 ? -9.344 25.734 12.477 1 80.31 65 GLU B C 1
ATOM 3457 O O . GLU B 1 65 ? -9.336 24.531 12.742 1 80.31 65 GLU B O 1
ATOM 3462 N N . PRO B 1 66 ? -8.258 26.5 11.914 1 82.56 66 PRO B N 1
ATOM 3463 C CA . PRO B 1 66 ? -6.973 25.812 11.898 1 82.56 66 PRO B CA 1
ATOM 3464 C C . PRO B 1 66 ? -6.547 25.312 13.281 1 82.56 66 PRO B C 1
ATOM 3466 O O . PRO B 1 66 ? -6.77 26.016 14.281 1 82.56 66 PRO B O 1
ATOM 3469 N N . ASN B 1 67 ? -6.094 24.188 13.406 1 85.44 67 ASN B N 1
ATOM 3470 C CA . ASN B 1 67 ? -5.727 23.547 14.664 1 85.44 67 ASN B CA 1
ATOM 3471 C C . ASN B 1 67 ? -6.957 23.188 15.492 1 85.44 67 ASN B C 1
ATOM 3473 O O . ASN B 1 67 ? -7.293 23.875 16.453 1 85.44 67 ASN B O 1
ATOM 3477 N N . THR B 1 68 ? -7.496 22.078 15.273 1 91.81 68 THR B N 1
ATOM 3478 C CA . THR B 1 68 ? -8.719 21.562 15.891 1 91.81 68 THR B CA 1
ATOM 3479 C C . THR B 1 68 ? -8.602 21.578 17.406 1 91.81 68 THR B C 1
ATOM 3481 O O . THR B 1 68 ? -7.574 21.172 17.953 1 91.81 68 THR B O 1
ATOM 3484 N N . THR B 1 69 ? -9.625 22.062 18.062 1 93.88 69 THR B N 1
ATOM 3485 C CA . THR B 1 69 ? -9.625 22.125 19.516 1 93.88 69 THR B CA 1
ATOM 3486 C C . THR B 1 69 ? -10.625 21.141 20.109 1 93.88 69 THR B C 1
ATOM 3488 O O . THR B 1 69 ? -11.469 20.594 19.375 1 93.88 69 THR B O 1
ATOM 3491 N N . VAL B 1 70 ? -10.492 20.953 21.375 1 95.81 70 VAL B N 1
ATOM 3492 C CA . VAL B 1 70 ? -11.453 20.125 22.094 1 95.81 70 VAL B CA 1
ATOM 3493 C C . VAL B 1 70 ? -12.852 20.719 21.953 1 95.81 70 VAL B C 1
ATOM 3495 O O . VAL B 1 70 ? -13.82 20 21.703 1 95.81 70 VAL B O 1
ATOM 3498 N N . SER B 1 71 ? -12.93 22 22.016 1 95.56 71 SER B N 1
ATOM 3499 C CA . SER B 1 71 ? -14.219 22.672 21.891 1 95.56 71 SER B CA 1
ATOM 3500 C C . SER B 1 71 ? -14.836 22.453 20.516 1 95.56 71 SER B C 1
ATOM 3502 O O . SER B 1 71 ? -16.047 22.266 20.406 1 95.56 71 SER B O 1
ATOM 3504 N N . ASN B 1 72 ? -14.039 22.547 19.484 1 95.75 72 ASN B N 1
ATOM 3505 C CA . ASN B 1 72 ? -14.516 22.266 18.141 1 95.75 72 ASN B CA 1
ATOM 3506 C C . ASN B 1 72 ? -15.117 20.875 18.031 1 95.75 72 ASN B C 1
ATOM 3508 O O . ASN B 1 72 ? -16.203 20.703 17.469 1 95.75 72 ASN B O 1
ATOM 3512 N N . VAL B 1 73 ? -14.406 19.906 18.562 1 97.25 73 VAL B N 1
ATOM 3513 C CA . VAL B 1 73 ? -14.828 18.516 18.516 1 97.25 73 VAL B CA 1
ATOM 3514 C C . VAL B 1 73 ? -16.125 18.328 19.281 1 97.25 73 VAL B C 1
ATOM 3516 O O . VAL B 1 73 ? -17.047 17.656 18.828 1 97.25 73 VAL B O 1
ATOM 3519 N N . ASP B 1 74 ? -16.188 18.953 20.438 1 96.56 74 ASP B N 1
ATOM 3520 C CA . ASP B 1 74 ? -17.375 18.812 21.281 1 96.56 74 ASP B CA 1
ATOM 3521 C C . ASP B 1 74 ? -18.594 19.422 20.609 1 96.56 74 ASP B C 1
ATOM 3523 O O . ASP B 1 74 ? -19.688 18.844 20.625 1 96.56 74 ASP B O 1
ATOM 3527 N N . ARG B 1 75 ? -18.453 20.562 20.016 1 97 75 ARG B N 1
ATOM 3528 C CA . ARG B 1 75 ? -19.547 21.203 19.312 1 97 75 ARG B CA 1
ATOM 3529 C C . ARG B 1 75 ? -20.016 20.359 18.125 1 97 75 ARG B C 1
ATOM 3531 O O . ARG B 1 75 ? -21.219 20.188 17.922 1 97 75 ARG B O 1
ATOM 3538 N N . CYS B 1 76 ? -19.062 19.891 17.344 1 97.94 76 CYS B N 1
ATOM 3539 C CA . CYS B 1 76 ? -19.391 19.031 16.219 1 97.94 76 CYS B CA 1
ATOM 3540 C C . CYS B 1 76 ? -20.094 17.766 16.688 1 97.94 76 CYS B C 1
ATOM 3542 O O . CYS B 1 76 ? -21.078 17.328 16.062 1 97.94 76 CYS B O 1
ATOM 3544 N N . SER B 1 77 ? -19.641 17.172 17.766 1 98 77 SER B N 1
ATOM 3545 C CA . SER B 1 77 ? -20.234 15.977 18.344 1 98 77 SER B CA 1
ATOM 3546 C C . SER B 1 77 ? -21.688 16.219 18.75 1 98 77 SER B C 1
ATOM 3548 O O . SER B 1 77 ? -22.547 15.359 18.562 1 98 77 SER B O 1
ATOM 3550 N N . GLU B 1 78 ? -21.891 17.344 19.328 1 97.31 78 GLU B N 1
ATOM 3551 C CA . GLU B 1 78 ? -23.25 17.703 19.734 1 97.31 78 GLU B CA 1
ATOM 3552 C C . GLU B 1 78 ? -24.203 17.75 18.547 1 97.31 78 GLU B C 1
ATOM 3554 O O . GLU B 1 78 ? -25.328 17.281 18.625 1 97.31 78 GLU B O 1
ATOM 3559 N N . ILE B 1 79 ? -23.75 18.328 17.484 1 97.5 79 ILE B N 1
ATOM 3560 C CA . ILE B 1 79 ? -24.547 18.422 16.266 1 97.5 79 ILE B CA 1
ATOM 3561 C C . ILE B 1 79 ? -24.844 17.016 15.742 1 97.5 79 ILE B C 1
ATOM 3563 O O . ILE B 1 79 ? -25.953 16.734 15.305 1 97.5 79 ILE B O 1
ATOM 3567 N N . ILE B 1 80 ? -23.859 16.156 15.773 1 98.25 80 ILE B N 1
ATOM 3568 C CA . ILE B 1 80 ? -24 14.781 15.32 1 98.25 80 ILE B CA 1
ATOM 3569 C C . ILE B 1 80 ? -25.094 14.086 16.141 1 98.25 80 ILE B C 1
ATOM 3571 O O . ILE B 1 80 ? -25.984 13.453 15.578 1 98.25 80 ILE B O 1
ATOM 3575 N N . ARG B 1 81 ? -25.062 14.289 17.438 1 97.5 81 ARG B N 1
ATOM 3576 C CA . ARG B 1 81 ? -26.031 13.672 18.344 1 97.5 81 ARG B CA 1
ATOM 3577 C C . ARG B 1 81 ? -27.438 14.227 18.109 1 97.5 81 ARG B C 1
ATOM 3579 O O . ARG B 1 81 ? -28.391 13.477 17.969 1 97.5 81 ARG B O 1
ATOM 3586 N N . ARG B 1 82 ? -27.484 15.492 18.094 1 97.06 82 ARG B N 1
ATOM 3587 C CA . ARG B 1 82 ? -28.75 16.188 18.016 1 97.06 82 ARG B CA 1
ATOM 3588 C C . ARG B 1 82 ? -29.484 15.828 16.734 1 97.06 82 ARG B C 1
ATOM 3590 O O . ARG B 1 82 ? -30.719 15.75 16.703 1 97.06 82 ARG B O 1
ATOM 3597 N N . ASN B 1 83 ? -28.766 15.594 15.672 1 97.88 83 ASN B N 1
ATOM 3598 C CA . ASN B 1 83 ? -29.391 15.398 14.367 1 97.88 83 ASN B CA 1
ATOM 3599 C C . ASN B 1 83 ? -29.312 13.938 13.93 1 97.88 83 ASN B C 1
ATOM 3601 O O . ASN B 1 83 ? -29.656 13.609 12.789 1 97.88 83 ASN B O 1
ATOM 3605 N N . ASN B 1 84 ? -28.797 13.086 14.727 1 97.75 84 ASN B N 1
ATOM 3606 C CA . ASN B 1 84 ? -28.688 11.656 14.445 1 97.75 84 ASN B CA 1
ATOM 3607 C C . ASN B 1 84 ? -27.906 11.398 13.156 1 97.75 84 ASN B C 1
ATOM 3609 O O . ASN B 1 84 ? -28.391 10.703 12.266 1 97.75 84 ASN B O 1
ATOM 3613 N N . ILE B 1 85 ? -26.828 12.008 13.047 1 98.5 85 ILE B N 1
ATOM 3614 C CA . ILE B 1 85 ? -25.953 11.883 11.883 1 98.5 85 ILE B CA 1
ATOM 3615 C C . ILE B 1 85 ? -25.406 10.453 11.797 1 98.5 85 ILE B C 1
ATOM 3617 O O . ILE B 1 85 ? -25.016 9.867 12.805 1 98.5 85 ILE B O 1
ATOM 3621 N N . LYS B 1 86 ? -25.359 9.938 10.523 1 98.5 86 LYS B N 1
ATOM 3622 C CA . LYS B 1 86 ? -24.953 8.539 10.344 1 98.5 86 LYS B CA 1
ATOM 3623 C C . LYS B 1 86 ? -23.688 8.438 9.508 1 98.5 86 LYS B C 1
ATOM 3625 O O . LYS B 1 86 ? -23.047 7.387 9.477 1 98.5 86 LYS B O 1
ATOM 3630 N N . PHE B 1 87 ? -23.312 9.43 8.812 1 98.75 87 PHE B N 1
ATOM 3631 C CA . PHE B 1 87 ? -22.016 9.492 8.141 1 98.75 87 PHE B CA 1
ATOM 3632 C C . PHE B 1 87 ? -21.547 10.938 8.008 1 98.75 87 PHE B C 1
ATOM 3634 O O . PHE B 1 87 ? -22.359 11.867 8.109 1 98.75 87 PHE B O 1
ATOM 3641 N N . ILE B 1 88 ? -20.25 11.164 7.82 1 98.88 88 ILE B N 1
ATOM 3642 C CA . ILE B 1 88 ? -19.656 12.492 7.766 1 98.88 88 ILE B CA 1
ATOM 3643 C C . ILE B 1 88 ? -18.859 12.648 6.469 1 98.88 88 ILE B C 1
ATOM 3645 O O . ILE B 1 88 ? -18.141 11.734 6.059 1 98.88 88 ILE B O 1
ATOM 3649 N N . ILE B 1 89 ? -19.062 13.688 5.754 1 98.81 89 ILE B N 1
ATOM 3650 C CA . ILE B 1 89 ? -18.141 14.148 4.719 1 98.81 89 ILE B CA 1
ATOM 3651 C C . ILE B 1 89 ? -17.25 15.258 5.277 1 98.81 89 ILE B C 1
ATOM 3653 O O . ILE B 1 89 ? -17.734 16.297 5.707 1 98.81 89 ILE B O 1
ATOM 3657 N N . ALA B 1 90 ? -15.984 14.992 5.375 1 98.69 90 ALA B N 1
ATOM 3658 C CA . ALA B 1 90 ? -15.016 15.984 5.855 1 98.69 90 ALA B CA 1
ATOM 3659 C C . ALA B 1 90 ? -14.297 16.656 4.691 1 98.69 90 ALA B C 1
ATOM 3661 O O . ALA B 1 90 ? -13.352 16.094 4.125 1 98.69 90 ALA B O 1
ATOM 3662 N N . LEU B 1 91 ? -14.695 17.844 4.387 1 97.88 91 LEU B N 1
ATOM 3663 C CA . LEU B 1 91 ? -14.148 18.625 3.281 1 97.88 91 LEU B CA 1
ATOM 3664 C C . LEU B 1 91 ? -13.25 19.75 3.799 1 97.88 91 LEU B C 1
ATOM 3666 O O . LEU B 1 91 ? -13.742 20.766 4.297 1 97.88 91 LEU B O 1
ATOM 3670 N N . GLY B 1 92 ? -11.984 19.578 3.736 1 96.06 92 GLY B N 1
ATOM 3671 C CA . GLY B 1 92 ? -11.062 20.594 4.234 1 96.06 92 GLY B CA 1
ATOM 3672 C C . GLY B 1 92 ? -9.656 20.062 4.453 1 96.06 92 GLY B C 1
ATOM 3673 O O . GLY B 1 92 ? -9.297 19 3.928 1 96.06 92 GLY B O 1
ATOM 3674 N N . GLY B 1 93 ? -8.852 20.828 5.117 1 93.94 93 GLY B N 1
ATOM 3675 C CA . GLY B 1 93 ? -7.504 20.406 5.438 1 93.94 93 GLY B CA 1
ATOM 3676 C C . GLY B 1 93 ? -7.449 19.453 6.621 1 93.94 93 GLY B C 1
ATOM 3677 O O . GLY B 1 93 ? -8.453 18.828 6.969 1 93.94 93 GLY B O 1
ATOM 3678 N N . GLY B 1 94 ? -6.309 19.312 7.172 1 94.62 94 GLY B N 1
ATOM 3679 C CA . GLY B 1 94 ? -6.074 18.391 8.281 1 94.62 94 GLY B CA 1
ATOM 3680 C C . GLY B 1 94 ? -6.926 18.688 9.492 1 94.62 94 GLY B C 1
ATOM 3681 O O . GLY B 1 94 ? -7.43 17.781 10.148 1 94.62 94 GLY B O 1
ATOM 3682 N N . SER B 1 95 ? -7.086 19.969 9.805 1 94.62 95 SER B N 1
ATOM 3683 C CA . SER B 1 95 ? -7.855 20.359 10.984 1 94.62 95 SER B CA 1
ATOM 3684 C C . SER B 1 95 ? -9.312 19.922 10.859 1 94.62 95 SER B C 1
ATOM 3686 O O . SER B 1 95 ? -9.906 19.438 11.836 1 94.62 95 SER B O 1
ATOM 3688 N N . VAL B 1 96 ? -9.859 20.109 9.68 1 97.25 96 VAL B N 1
ATOM 3689 C CA . VAL B 1 96 ? -11.25 19.719 9.43 1 97.25 96 VAL B CA 1
ATOM 3690 C C . VAL B 1 96 ? -11.391 18.203 9.547 1 97.25 96 VAL B C 1
ATOM 3692 O O . VAL B 1 96 ? -12.312 17.719 10.203 1 97.25 96 VAL B O 1
ATOM 3695 N N . ILE B 1 97 ? -10.484 17.469 8.945 1 98.25 97 ILE B N 1
ATOM 3696 C CA . ILE B 1 97 ? -10.555 16.016 8.938 1 98.25 97 ILE B CA 1
ATOM 3697 C C . ILE B 1 97 ? -10.32 15.484 10.352 1 98.25 97 ILE B C 1
ATOM 3699 O O . ILE B 1 97 ? -11.008 14.562 10.797 1 98.25 97 ILE B O 1
ATOM 3703 N N . ASP B 1 98 ? -9.422 16.062 11.078 1 97.25 98 ASP B N 1
ATOM 3704 C CA . ASP B 1 98 ? -9.18 15.664 12.461 1 97.25 98 ASP B CA 1
ATOM 3705 C C . ASP B 1 98 ? -10.414 15.891 13.328 1 97.25 98 ASP B C 1
ATOM 3707 O O . ASP B 1 98 ? -10.758 15.062 14.172 1 97.25 98 ASP B O 1
ATOM 3711 N N . CYS B 1 99 ? -11.016 17.047 13.117 1 97.88 99 CYS B N 1
ATOM 3712 C CA . CYS B 1 99 ? -12.242 17.328 13.844 1 97.88 99 CYS B CA 1
ATOM 3713 C C . CYS B 1 99 ? -13.305 16.281 13.547 1 97.88 99 CYS B C 1
ATOM 3715 O O . CYS B 1 99 ? -13.961 15.781 14.469 1 97.88 99 CYS B O 1
ATOM 3717 N N . ALA B 1 100 ? -13.461 15.969 12.297 1 98.56 100 ALA B N 1
ATOM 3718 C CA . ALA B 1 100 ? -14.438 14.961 11.883 1 98.56 100 ALA B CA 1
ATOM 3719 C C . ALA B 1 100 ? -14.133 13.609 12.516 1 98.56 100 ALA B C 1
ATOM 3721 O O . ALA B 1 100 ? -15.031 12.945 13.031 1 98.56 100 ALA B O 1
ATOM 3722 N N . LYS B 1 101 ? -12.875 13.211 12.5 1 98.31 101 LYS B N 1
ATOM 3723 C CA . LYS B 1 101 ? -12.461 11.93 13.07 1 98.31 101 LYS B CA 1
ATOM 3724 C C . LYS B 1 101 ? -12.781 11.867 14.562 1 98.31 101 LYS B C 1
ATOM 3726 O O . LYS B 1 101 ? -13.453 10.938 15.023 1 98.31 101 LYS B O 1
ATOM 3731 N N . ALA B 1 102 ? -12.344 12.828 15.273 1 97.69 102 ALA B N 1
ATOM 3732 C CA . ALA B 1 102 ? -12.539 12.844 16.719 1 97.69 102 ALA B CA 1
ATOM 3733 C C . ALA B 1 102 ? -14.023 12.898 17.062 1 97.69 102 ALA B C 1
ATOM 3735 O O . ALA B 1 102 ? -14.477 12.195 17.969 1 97.69 102 ALA B O 1
ATOM 3736 N N . SER B 1 103 ? -14.758 13.688 16.344 1 98.19 103 SER B N 1
ATOM 3737 C CA . SER B 1 103 ? -16.188 13.844 16.641 1 98.19 103 SER B CA 1
ATOM 3738 C C . SER B 1 103 ? -16.953 12.578 16.281 1 98.19 103 SER B C 1
ATOM 3740 O O . SER B 1 103 ? -17.953 12.25 16.938 1 98.19 103 SER B O 1
ATOM 3742 N N . SER B 1 104 ? -16.5 11.875 15.234 1 98.38 104 SER B N 1
ATOM 3743 C CA . SER B 1 104 ? -17.172 10.656 14.789 1 98.38 104 SER B CA 1
ATOM 3744 C C . SER B 1 104 ? -17.188 9.602 15.883 1 98.38 104 SER B C 1
ATOM 3746 O O . SER B 1 104 ? -18.078 8.742 15.914 1 98.38 104 SER B O 1
ATOM 3748 N N . VAL B 1 105 ? -16.203 9.625 16.766 1 97.69 105 VAL B N 1
ATOM 3749 C CA . VAL B 1 105 ? -16.094 8.672 17.859 1 97.69 105 VAL B CA 1
ATOM 3750 C C . VAL B 1 105 ? -16.734 9.25 19.125 1 97.69 105 VAL B C 1
ATOM 3752 O O . VAL B 1 105 ? -17.562 8.602 19.75 1 97.69 105 VAL B O 1
ATOM 3755 N N . ALA B 1 106 ? -16.391 10.492 19.406 1 97.12 106 ALA B N 1
ATOM 3756 C CA . ALA B 1 106 ? -16.859 11.148 20.625 1 97.12 106 ALA B CA 1
ATOM 3757 C C . ALA B 1 106 ? -18.391 11.219 20.656 1 97.12 106 ALA B C 1
ATOM 3759 O O . ALA B 1 106 ? -19 11.094 21.719 1 97.12 106 ALA B O 1
ATOM 3760 N N . ALA B 1 107 ? -18.984 11.391 19.547 1 97.56 107 ALA B N 1
ATOM 3761 C CA . ALA B 1 107 ? -20.438 11.547 19.453 1 97.56 107 ALA B CA 1
ATOM 3762 C C . ALA B 1 107 ? -21.141 10.266 19.891 1 97.56 107 ALA B C 1
ATOM 3764 O O . ALA B 1 107 ? -22.328 10.305 20.234 1 97.56 107 ALA B O 1
ATOM 3765 N N . LEU B 1 108 ? -20.484 9.18 19.797 1 96.56 108 LEU B N 1
ATOM 3766 C CA . LEU B 1 108 ? -21.078 7.895 20.141 1 96.56 108 LEU B CA 1
ATOM 3767 C C . LEU B 1 108 ? -20.891 7.598 21.625 1 96.56 108 LEU B C 1
ATOM 3769 O O . LEU B 1 108 ? -21.375 6.582 22.125 1 96.56 108 LEU B O 1
ATOM 3773 N N . THR B 1 109 ? -20.203 8.484 22.234 1 93.31 109 THR B N 1
ATOM 3774 C CA . THR B 1 109 ? -20 8.367 23.672 1 93.31 109 THR B CA 1
ATOM 3775 C C . THR B 1 109 ? -20.703 9.5 24.406 1 93.31 109 THR B C 1
ATOM 3777 O O . THR B 1 109 ? -21.344 10.352 23.797 1 93.31 109 THR B O 1
ATOM 3780 N N . ASN B 1 110 ? -20.703 9.5 25.719 1 89.31 110 ASN B N 1
ATOM 3781 C CA . ASN B 1 110 ? -21.219 10.594 26.547 1 89.31 110 ASN B CA 1
ATOM 3782 C C . ASN B 1 110 ? -20.094 11.469 27.078 1 89.31 110 ASN B C 1
ATOM 3784 O O . ASN B 1 110 ? -20.297 12.242 28.016 1 89.31 110 ASN B O 1
ATOM 3788 N N . ASN B 1 111 ? -18.984 11.352 26.359 1 93.5 111 ASN B N 1
ATOM 3789 C CA . ASN B 1 111 ? -17.812 12.039 26.891 1 93.5 111 ASN B CA 1
ATOM 3790 C C . ASN B 1 111 ? -17.25 13.031 25.891 1 93.5 111 ASN B C 1
ATOM 3792 O O . ASN B 1 111 ? -17.453 12.891 24.672 1 93.5 111 ASN B O 1
ATOM 3796 N N . SER B 1 112 ? -16.609 14.047 26.484 1 96.25 112 SER B N 1
ATOM 3797 C CA . SER B 1 112 ? -15.742 14.906 25.688 1 96.25 112 SER B CA 1
ATOM 3798 C C . SER B 1 112 ? -14.508 14.156 25.188 1 96.25 112 SER B C 1
ATOM 3800 O O . SER B 1 112 ? -14.039 13.227 25.859 1 96.25 112 SER B O 1
ATOM 3802 N N . ILE B 1 113 ? -14 14.578 24.047 1 96 113 ILE B N 1
ATOM 3803 C CA . ILE B 1 113 ? -12.781 13.977 23.5 1 96 113 ILE B CA 1
ATOM 3804 C C . ILE B 1 113 ? -11.625 14.188 24.484 1 96 113 ILE B C 1
ATOM 3806 O O . ILE B 1 113 ? -10.633 13.461 24.438 1 96 113 ILE B O 1
ATOM 3810 N N . LYS B 1 114 ? -11.75 15.109 25.359 1 95.31 114 LYS B N 1
ATOM 3811 C CA . LYS B 1 114 ? -10.75 15.43 26.375 1 95.31 114 LYS B CA 1
ATOM 3812 C C . LYS B 1 114 ? -10.43 14.211 27.234 1 95.31 114 LYS B C 1
ATOM 3814 O O . LYS B 1 114 ? -9.289 14.031 27.672 1 95.31 114 LYS B O 1
ATOM 3819 N N . LYS B 1 115 ? -11.391 13.422 27.406 1 94.69 115 LYS B N 1
ATOM 3820 C CA . LYS B 1 115 ? -11.219 12.219 28.219 1 94.69 115 LYS B CA 1
ATOM 3821 C C . LYS B 1 115 ? -10.109 11.336 27.656 1 94.69 115 LYS B C 1
ATOM 3823 O O . LYS B 1 115 ? -9.445 10.617 28.406 1 94.69 115 LYS B O 1
ATOM 3828 N N . TYR B 1 116 ? -9.867 11.445 26.422 1 92.38 116 TYR B N 1
ATOM 3829 C CA . TYR B 1 116 ? -8.953 10.531 25.75 1 92.38 116 TYR B CA 1
ATOM 3830 C C . TYR B 1 116 ? -7.676 11.258 25.328 1 92.38 116 TYR B C 1
ATOM 3832 O O . TYR B 1 116 ? -6.781 10.656 24.734 1 92.38 116 TYR B O 1
ATOM 3840 N N . HIS B 1 117 ? -7.582 12.477 25.578 1 91.44 117 HIS B N 1
ATOM 3841 C CA . HIS B 1 117 ? -6.5 13.352 25.141 1 91.44 117 HIS B CA 1
ATOM 3842 C C . HIS B 1 117 ? -5.312 13.281 26.078 1 91.44 117 HIS B C 1
ATOM 3844 O O . HIS B 1 117 ? -5.16 14.133 26.969 1 91.44 117 HIS B O 1
ATOM 3850 N N . GLY B 1 118 ? -4.41 12.328 25.828 1 84.75 118 GLY B N 1
ATOM 3851 C CA . GLY B 1 118 ? -3.207 12.211 26.641 1 84.75 118 GLY B CA 1
ATOM 3852 C C . GLY B 1 118 ? -3.438 11.484 27.953 1 84.75 118 GLY B C 1
ATOM 3853 O O . GLY B 1 118 ? -2.691 11.68 28.922 1 84.75 118 GLY B O 1
ATOM 3854 N N . THR B 1 119 ? -4.434 10.75 28.078 1 87.25 119 THR B N 1
ATOM 3855 C CA . THR B 1 119 ? -4.801 10.117 29.328 1 87.25 119 THR B CA 1
ATOM 3856 C C . THR B 1 119 ? -4.457 8.633 29.312 1 87.25 119 THR B C 1
ATOM 3858 O O . THR B 1 119 ? -4.438 7.977 30.359 1 87.25 119 THR B O 1
ATOM 3861 N N . GLY B 1 120 ? -4.25 8.117 28.094 1 85.94 120 GLY B N 1
ATOM 3862 C CA . GLY B 1 120 ? -3.977 6.691 27.984 1 85.94 120 GLY B CA 1
ATOM 3863 C C . GLY B 1 120 ? -5.234 5.848 27.906 1 85.94 120 GLY B C 1
ATOM 3864 O O . GLY B 1 120 ? -5.16 4.641 27.672 1 85.94 120 GLY B O 1
ATOM 3865 N N . ILE B 1 121 ? -6.328 6.52 28.109 1 90.12 121 ILE B N 1
ATOM 3866 C CA . ILE B 1 121 ? -7.594 5.812 27.969 1 90.12 121 ILE B CA 1
ATOM 3867 C C . ILE B 1 121 ? -7.863 5.527 26.484 1 90.12 121 ILE B C 1
ATOM 3869 O O . ILE B 1 121 ? -7.719 6.414 25.641 1 90.12 121 ILE B O 1
ATOM 3873 N N . ASN B 1 122 ? -8.25 4.309 26.203 1 89.31 122 ASN B N 1
ATOM 3874 C CA . ASN B 1 122 ? -8.5 3.92 24.812 1 89.31 122 ASN B CA 1
ATOM 3875 C C . ASN B 1 122 ? -9.844 4.449 24.312 1 89.31 122 ASN B C 1
ATOM 3877 O O . ASN B 1 122 ? -10.828 4.449 25.062 1 89.31 122 ASN B O 1
ATOM 3881 N N . LEU B 1 123 ? -9.844 4.898 23.078 1 92.19 123 LEU B N 1
ATOM 3882 C CA . LEU B 1 123 ? -11.086 5.277 22.406 1 92.19 123 LEU B CA 1
ATOM 3883 C C . LEU B 1 123 ? -11.891 4.043 22.031 1 92.19 123 LEU B C 1
ATOM 3885 O O . LEU B 1 123 ? -11.328 2.977 21.781 1 92.19 123 LEU B O 1
ATOM 3889 N N . PRO B 1 124 ? -13.203 4.207 22.062 1 90.19 124 PRO B N 1
ATOM 3890 C CA . PRO B 1 124 ? -14.016 3.115 21.516 1 90.19 124 PRO B CA 1
ATOM 3891 C C . PRO B 1 124 ? -13.68 2.789 20.062 1 90.19 124 PRO B C 1
ATOM 3893 O O . PRO B 1 124 ? -13.219 3.662 19.328 1 90.19 124 PRO B O 1
ATOM 3896 N N . ASN B 1 125 ? -13.961 1.576 19.641 1 90.44 125 ASN B N 1
ATOM 3897 C CA . ASN B 1 125 ? -13.641 1.116 18.297 1 90.44 125 ASN B CA 1
ATOM 3898 C C . ASN B 1 125 ? -14.711 1.541 17.297 1 90.44 125 ASN B C 1
ATOM 3900 O O . ASN B 1 125 ? -14.469 1.562 16.078 1 90.44 125 ASN B O 1
ATOM 3904 N N . GLU B 1 126 ? -15.828 1.895 17.797 1 94.38 126 GLU B N 1
ATOM 3905 C CA . GLU B 1 126 ? -16.938 2.275 16.938 1 94.38 126 GLU B CA 1
ATOM 3906 C C . GLU B 1 126 ? -16.844 3.744 16.531 1 94.38 126 GLU B C 1
ATOM 3908 O O . GLU B 1 126 ? -16.438 4.59 17.328 1 94.38 126 GLU B O 1
ATOM 3913 N N . SER B 1 127 ? -17.156 4.078 15.297 1 97.62 127 SER B N 1
ATOM 3914 C CA . SER B 1 127 ? -17.172 5.441 14.789 1 97.62 127 SER B CA 1
ATOM 3915 C C . SER B 1 127 ? -18.188 5.602 13.664 1 97.62 127 SER B C 1
ATOM 3917 O O . SER B 1 127 ? -18.625 4.617 13.062 1 97.62 127 SER B O 1
ATOM 3919 N N . ILE B 1 128 ? -18.688 6.793 13.477 1 98.12 128 ILE B N 1
ATOM 3920 C CA . ILE B 1 128 ? -19.469 7.156 12.305 1 98.12 128 ILE B CA 1
ATOM 3921 C C . ILE B 1 128 ? -18.578 7.188 11.07 1 98.12 128 ILE B C 1
ATOM 3923 O O . ILE B 1 128 ? -17.484 7.773 11.102 1 98.12 128 ILE B O 1
ATOM 3927 N N . PRO B 1 129 ? -19 6.477 9.961 1 98.62 129 PRO B N 1
ATOM 3928 C CA . PRO B 1 129 ? -18.125 6.449 8.781 1 98.62 129 PRO B CA 1
ATOM 3929 C C . PRO B 1 129 ? -17.844 7.844 8.219 1 98.62 129 PRO B C 1
ATOM 3931 O O . PRO B 1 129 ? -18.734 8.695 8.195 1 98.62 129 PRO B O 1
ATOM 3934 N N . ILE B 1 130 ? -16.609 8.078 7.793 1 98.81 130 ILE B N 1
ATOM 3935 C CA . ILE B 1 130 ? -16.156 9.367 7.285 1 98.81 130 ILE B CA 1
ATOM 3936 C C . ILE B 1 130 ? -15.711 9.227 5.836 1 98.81 130 ILE B C 1
ATOM 3938 O O . ILE B 1 130 ? -14.992 8.289 5.488 1 98.81 130 ILE B O 1
ATOM 3942 N N . ILE B 1 131 ? -16.203 10.039 4.969 1 98.81 131 ILE B N 1
ATOM 3943 C CA . ILE B 1 131 ? -15.641 10.312 3.648 1 98.81 131 ILE B CA 1
ATOM 3944 C C . ILE B 1 131 ? -14.758 11.555 3.707 1 98.81 131 ILE B C 1
ATOM 3946 O O . ILE B 1 131 ? -15.258 12.672 3.838 1 98.81 131 ILE B O 1
ATOM 3950 N N . ALA B 1 132 ? -13.477 11.336 3.646 1 98.81 132 ALA B N 1
ATOM 3951 C CA . ALA B 1 132 ? -12.539 12.453 3.738 1 98.81 132 ALA B CA 1
ATOM 3952 C C . ALA B 1 132 ? -12.242 13.039 2.357 1 98.81 132 ALA B C 1
ATOM 3954 O O . ALA B 1 132 ? -11.961 12.297 1.415 1 98.81 132 ALA B O 1
ATOM 3955 N N . VAL B 1 133 ? -12.344 14.336 2.213 1 98.56 133 VAL B N 1
ATOM 3956 C CA . VAL B 1 133 ? -12.055 15.07 0.989 1 98.56 133 VAL B CA 1
ATOM 3957 C C . VAL B 1 133 ? -11.039 16.172 1.282 1 98.56 133 VAL B C 1
ATOM 3959 O O . VAL B 1 133 ? -11.414 17.344 1.444 1 98.56 133 VAL B O 1
ATOM 3962 N N . PRO B 1 134 ? -9.789 15.789 1.28 1 98.12 134 PRO B N 1
ATOM 3963 C CA . PRO B 1 134 ? -8.781 16.797 1.622 1 98.12 134 PRO B CA 1
ATOM 3964 C C . PRO B 1 134 ? -8.695 17.922 0.597 1 98.12 134 PRO B C 1
ATOM 3966 O O . PRO B 1 134 ? -8.844 17.688 -0.604 1 98.12 134 PRO B O 1
ATOM 3969 N N . THR B 1 135 ? -8.445 19.094 1.119 1 96.44 135 THR B N 1
ATOM 3970 C CA . THR B 1 135 ? -8.375 20.266 0.242 1 96.44 135 THR B CA 1
ATOM 3971 C C . THR B 1 135 ? -6.977 20.859 0.265 1 96.44 135 THR B C 1
ATOM 3973 O O . THR B 1 135 ? -6.742 21.922 -0.316 1 96.44 135 THR B O 1
ATOM 3976 N N . THR B 1 136 ? -6.078 20.266 0.995 1 95.25 136 THR B N 1
ATOM 3977 C CA . THR B 1 136 ? -4.648 20.531 0.955 1 95.25 136 THR B CA 1
ATOM 3978 C C . THR B 1 136 ? -3.855 19.25 0.716 1 95.25 136 THR B C 1
ATOM 3980 O O . THR B 1 136 ? -4.352 18.156 0.975 1 95.25 136 THR B O 1
ATOM 3983 N N . SER B 1 137 ? -2.732 19.406 0.1 1 96 137 SER B N 1
ATOM 3984 C CA . SER B 1 137 ? -1.792 18.297 -0.049 1 96 137 SER B CA 1
ATOM 3985 C C . SER B 1 137 ? -0.696 18.359 1.01 1 96 137 SER B C 1
ATOM 3987 O O . SER B 1 137 ? 0.347 18.969 0.796 1 96 137 SER B O 1
ATOM 3989 N N . GLY B 1 138 ? -0.975 17.656 2.186 1 95.56 138 GLY B N 1
ATOM 3990 C CA . GLY B 1 138 ? 0.046 17.844 3.207 1 95.56 138 GLY B CA 1
ATOM 3991 C C . GLY B 1 138 ? -0.054 16.828 4.332 1 95.56 138 GLY B C 1
ATOM 3992 O O . GLY B 1 138 ? 0.831 15.984 4.5 1 95.56 138 GLY B O 1
ATOM 3993 N N . THR B 1 139 ? -1.163 16.703 4.969 1 92.38 139 THR B N 1
ATOM 3994 C CA . THR B 1 139 ? -1.259 16.047 6.27 1 92.38 139 THR B CA 1
ATOM 3995 C C . THR B 1 139 ? -1.411 14.539 6.113 1 92.38 139 THR B C 1
ATOM 3997 O O . THR B 1 139 ? -1.051 13.773 7.012 1 92.38 139 THR B O 1
ATOM 4000 N N . GLY B 1 140 ? -1.998 14.141 5.027 1 96.75 140 GLY B N 1
ATOM 4001 C CA . GLY B 1 140 ? -2.297 12.727 4.887 1 96.75 140 GLY B CA 1
ATOM 4002 C C . GLY B 1 140 ? -3.359 12.242 5.852 1 96.75 140 GLY B C 1
ATOM 4003 O O . GLY B 1 140 ? -3.605 11.039 5.957 1 96.75 140 GLY B O 1
ATOM 4004 N N . SER B 1 141 ? -4.02 13.094 6.531 1 97.19 141 SER B N 1
ATOM 4005 C CA . SER B 1 141 ? -4.98 12.758 7.574 1 97.19 141 SER B CA 1
ATOM 4006 C C . SER B 1 141 ? -6.094 11.867 7.035 1 97.19 141 SER B C 1
ATOM 4008 O O . SER B 1 141 ? -6.672 11.07 7.777 1 97.19 141 SER B O 1
ATOM 4010 N N . GLU B 1 142 ? -6.363 11.93 5.785 1 98.5 142 GLU B N 1
ATOM 4011 C CA . GLU B 1 142 ? -7.453 11.203 5.137 1 98.5 142 GLU B CA 1
ATOM 4012 C C . GLU B 1 142 ? -7.156 9.703 5.078 1 98.5 142 GLU B C 1
ATOM 4014 O O . GLU B 1 142 ? -8.039 8.906 4.781 1 98.5 142 GLU B O 1
ATOM 4019 N N . VAL B 1 143 ? -5.887 9.297 5.449 1 98.31 143 VAL B N 1
ATOM 4020 C CA . VAL B 1 143 ? -5.598 7.867 5.426 1 98.31 143 VAL B CA 1
ATOM 4021 C C . VAL B 1 143 ? -4.902 7.457 6.723 1 98.31 143 VAL B C 1
ATOM 4023 O O . VAL B 1 143 ? -4.207 6.438 6.77 1 98.31 143 VAL B O 1
ATOM 4026 N N . THR B 1 144 ? -4.996 8.227 7.754 1 97.31 144 THR B N 1
ATOM 4027 C CA . THR B 1 144 ? -4.344 7.902 9.016 1 97.31 144 THR B CA 1
ATOM 4028 C C . THR B 1 144 ? -5.375 7.668 10.117 1 97.31 144 THR B C 1
ATOM 4030 O O . THR B 1 144 ? -6.547 8.016 9.961 1 97.31 144 THR B O 1
ATOM 4033 N N . CYS B 1 145 ? -4.93 7.09 11.203 1 96.69 145 CYS B N 1
ATOM 4034 C CA . CYS B 1 145 ? -5.773 6.82 12.359 1 96.69 145 CYS B CA 1
ATOM 4035 C C . CYS B 1 145 ? -5.414 7.738 13.523 1 96.69 145 CYS B C 1
ATOM 4037 O O . CYS B 1 145 ? -5.453 7.324 14.68 1 96.69 145 CYS B O 1
ATOM 4039 N N . VAL B 1 146 ? -4.992 8.938 13.164 1 94.56 146 VAL B N 1
ATOM 4040 C CA . VAL B 1 146 ? -4.539 9.898 14.164 1 94.56 146 VAL B CA 1
ATOM 4041 C C . VAL B 1 146 ? -5.359 11.18 14.047 1 94.56 146 VAL B C 1
ATOM 4043 O O . VAL B 1 146 ? -5.664 11.641 12.945 1 94.56 146 VAL B O 1
ATOM 4046 N N . SER B 1 147 ? -5.762 11.695 15.102 1 95 147 SER B N 1
ATOM 4047 C CA . SER B 1 147 ? -6.344 13.031 15.195 1 95 147 SER B CA 1
ATOM 4048 C C . SER B 1 147 ? -5.562 13.914 16.172 1 95 147 SER B C 1
ATOM 4050 O O . SER B 1 147 ? -5.367 13.547 17.328 1 95 147 SER B O 1
ATOM 4052 N N . VAL B 1 148 ? -5.102 15.023 15.672 1 91.25 148 VAL B N 1
ATOM 4053 C CA . VAL B 1 148 ? -4.359 15.953 16.516 1 91.25 148 VAL B CA 1
ATOM 4054 C C . VAL B 1 148 ? -5.301 17.031 17.031 1 91.25 148 VAL B C 1
ATOM 4056 O O . VAL B 1 148 ? -5.898 17.781 16.25 1 91.25 148 VAL B O 1
ATOM 4059 N N . VAL B 1 149 ? -5.395 17.141 18.328 1 92.62 149 VAL B N 1
ATOM 4060 C CA . VAL B 1 149 ? -6.348 18.047 18.969 1 92.62 149 VAL B CA 1
ATOM 4061 C C . VAL B 1 149 ? -5.625 18.922 19.984 1 92.62 149 VAL B C 1
ATOM 4063 O O . VAL B 1 149 ? -4.707 18.453 20.672 1 92.62 149 VAL B O 1
ATOM 4066 N N . THR B 1 150 ? -6.016 20.125 20.016 1 90.62 150 THR B N 1
ATOM 4067 C CA . THR B 1 150 ? -5.48 21.062 20.984 1 90.62 150 THR B CA 1
ATOM 4068 C C . THR B 1 150 ? -6.457 21.25 22.141 1 90.62 150 THR B C 1
ATOM 4070 O O . THR B 1 150 ? -7.629 21.547 21.938 1 90.62 150 THR B O 1
ATOM 4073 N N . ASP B 1 151 ? -5.961 20.969 23.328 1 92.12 151 ASP B N 1
ATOM 4074 C CA . ASP B 1 151 ? -6.719 21.344 24.516 1 92.12 151 ASP B CA 1
ATOM 4075 C C . ASP B 1 151 ? -6.512 22.828 24.859 1 92.12 151 ASP B C 1
ATOM 4077 O O . ASP B 1 151 ? -5.449 23.203 25.344 1 92.12 151 ASP B O 1
ATOM 4081 N N . GLU B 1 152 ? -7.492 23.594 24.719 1 89.5 152 GLU B N 1
ATOM 4082 C CA . GLU B 1 152 ? -7.391 25.031 24.875 1 89.5 152 GLU B CA 1
ATOM 4083 C C . GLU B 1 152 ? -7.047 25.422 26.312 1 89.5 152 GLU B C 1
ATOM 4085 O O . GLU B 1 152 ? -6.367 26.422 26.547 1 89.5 152 GLU B O 1
ATOM 4090 N N . LYS B 1 153 ? -7.41 24.641 27.281 1 90.31 153 LYS B N 1
ATOM 4091 C CA . LYS B 1 153 ? -7.172 24.953 28.688 1 90.31 153 LYS B CA 1
ATOM 4092 C C . LYS B 1 153 ? -5.715 24.703 29.062 1 90.31 153 LYS B C 1
ATOM 4094 O O . LYS B 1 153 ? -5.07 25.562 29.672 1 90.31 153 LYS B O 1
ATOM 4099 N N . SER B 1 154 ? -5.191 23.594 28.672 1 86.5 154 SER B N 1
ATOM 4100 C CA . SER B 1 154 ? -3.818 23.234 29.016 1 86.5 154 SER B CA 1
ATOM 4101 C C . SER B 1 154 ? -2.836 23.703 27.953 1 86.5 154 SER B C 1
ATOM 4103 O O . SER B 1 154 ? -1.621 23.672 28.156 1 86.5 154 SER B O 1
ATOM 4105 N N . LYS B 1 155 ? -3.328 24.094 26.797 1 83.12 155 LYS B N 1
ATOM 4106 C CA . LYS B 1 155 ? -2.543 24.547 25.656 1 83.12 155 LYS B CA 1
ATOM 4107 C C . LYS B 1 155 ? -1.644 23.438 25.125 1 83.12 155 LYS B C 1
ATOM 4109 O O . LYS B 1 155 ? -0.527 23.703 24.672 1 83.12 155 LYS B O 1
ATOM 4114 N N . LYS B 1 156 ? -2.074 22.266 25.203 1 84.38 156 LYS B N 1
ATOM 4115 C CA . LYS B 1 156 ? -1.329 21.125 24.688 1 84.38 156 LYS B CA 1
ATOM 4116 C C . LYS B 1 156 ? -1.935 20.609 23.391 1 84.38 156 LYS B C 1
ATOM 4118 O O . LYS B 1 156 ? -3.145 20.391 23.297 1 84.38 156 LYS B O 1
ATOM 4123 N N . LYS B 1 157 ? -1.185 20.516 22.406 1 86.5 157 LYS B N 1
ATOM 4124 C CA . LYS B 1 157 ? -1.543 19.875 21.141 1 86.5 157 LYS B CA 1
ATOM 4125 C C . LYS B 1 157 ? -0.966 18.469 21.062 1 86.5 157 LYS B C 1
ATOM 4127 O O . LYS B 1 157 ? 0.253 18.297 21.016 1 86.5 157 LYS B O 1
ATOM 4132 N N . LEU B 1 158 ? -1.79 17.484 21.094 1 85.81 158 LEU B N 1
ATOM 4133 C CA . LEU B 1 158 ? -1.338 16.094 21.125 1 85.81 158 LEU B CA 1
ATOM 4134 C C . LEU B 1 158 ? -2.113 15.242 20.125 1 85.81 158 LEU B C 1
ATOM 4136 O O . LEU B 1 158 ? -3.289 15.508 19.859 1 85.81 158 LEU B O 1
ATOM 4140 N N . PRO B 1 159 ? -1.448 14.281 19.656 1 89 159 PRO B N 1
ATOM 4141 C CA . PRO B 1 159 ? -2.156 13.312 18.828 1 89 159 PRO B CA 1
ATOM 4142 C C . PRO B 1 159 ? -2.953 12.297 19.641 1 89 159 PRO B C 1
ATOM 4144 O O . PRO B 1 159 ? -2.514 11.883 20.719 1 89 159 PRO B O 1
ATOM 4147 N N . ILE B 1 160 ? -4.117 11.984 19.219 1 92.25 160 ILE B N 1
ATOM 4148 C CA . ILE B 1 160 ? -4.902 10.852 19.688 1 92.25 160 ILE B CA 1
ATOM 4149 C C . ILE B 1 160 ? -4.934 9.758 18.625 1 92.25 160 ILE B C 1
ATOM 4151 O O . ILE B 1 160 ? -5.25 10.031 17.453 1 92.25 160 ILE B O 1
ATOM 4155 N N . VAL B 1 161 ? -4.562 8.539 19 1 92.94 161 VAL B N 1
ATOM 4156 C CA . VAL B 1 161 ? -4.457 7.457 18.016 1 92.94 161 VAL B CA 1
ATOM 4157 C C . VAL B 1 161 ? -5.555 6.43 18.266 1 92.94 161 VAL B C 1
ATOM 4159 O O . VAL B 1 161 ? -5.773 6.008 19.406 1 92.94 161 VAL B O 1
ATOM 4162 N N . SER B 1 162 ? -6.262 6.086 17.25 1 95.19 162 SER B N 1
ATOM 4163 C CA . SER B 1 162 ? -7.285 5.043 17.328 1 95.19 162 SER B CA 1
ATOM 4164 C C . SER B 1 162 ? -7.625 4.508 15.938 1 95.19 162 SER B C 1
ATOM 4166 O O . SER B 1 162 ? -7.738 5.277 14.977 1 95.19 162 SER B O 1
ATOM 4168 N N . ASP B 1 163 ? -7.793 3.211 15.852 1 94.38 163 ASP B N 1
ATOM 4169 C CA . ASP B 1 163 ? -8.18 2.615 14.578 1 94.38 163 ASP B CA 1
ATOM 4170 C C . ASP B 1 163 ? -9.547 3.121 14.125 1 94.38 163 ASP B C 1
ATOM 4172 O O . ASP B 1 163 ? -9.875 3.084 12.938 1 94.38 163 ASP B O 1
ATOM 4176 N N . SER B 1 164 ? -10.336 3.635 15.031 1 96.56 164 SER B N 1
ATOM 4177 C CA . SER B 1 164 ? -11.664 4.145 14.719 1 96.56 164 SER B CA 1
ATOM 4178 C C . SER B 1 164 ? -11.586 5.469 13.961 1 96.56 164 SER B C 1
ATOM 4180 O O . SER B 1 164 ? -12.586 5.945 13.422 1 96.56 164 SER B O 1
ATOM 4182 N N . PHE B 1 165 ? -10.375 5.992 13.867 1 97.62 165 PHE B N 1
ATOM 4183 C CA . PHE B 1 165 ? -10.203 7.293 13.234 1 97.62 165 PHE B CA 1
ATOM 4184 C C . PHE B 1 165 ? -9.984 7.141 11.734 1 97.62 165 PHE B C 1
ATOM 4186 O O . PHE B 1 165 ? -10.055 8.125 10.984 1 97.62 165 PHE B O 1
ATOM 4193 N N . TYR B 1 166 ? -9.727 5.91 11.25 1 98 166 TYR B N 1
ATOM 4194 C CA . TYR B 1 166 ? -9.57 5.75 9.805 1 98 166 TYR B CA 1
ATOM 4195 C C . TYR B 1 166 ? -10.852 6.152 9.07 1 98 166 TYR B C 1
ATOM 4197 O O . TYR B 1 166 ? -11.922 5.617 9.352 1 98 166 TYR B O 1
ATOM 4205 N N . PRO B 1 167 ? -10.766 7.098 8.109 1 98.56 167 PRO B N 1
ATOM 4206 C CA . PRO B 1 167 ? -11.906 7.27 7.211 1 98.56 167 PRO B CA 1
ATOM 4207 C C . PRO B 1 167 ? -12.25 6 6.434 1 98.56 167 PRO B C 1
ATOM 4209 O O . PRO B 1 167 ? -11.414 5.102 6.32 1 98.56 167 PRO B O 1
ATOM 4212 N N . LYS B 1 168 ? -13.5 5.934 6.043 1 98.12 168 LYS B N 1
ATOM 4213 C CA . LYS B 1 168 ? -13.883 4.809 5.195 1 98.12 168 LYS B CA 1
ATOM 4214 C C . LYS B 1 168 ? -13.398 5.016 3.762 1 98.12 168 LYS B C 1
ATOM 4216 O O . LYS B 1 168 ? -13.008 4.059 3.09 1 98.12 168 LYS B O 1
ATOM 4221 N N . ILE B 1 169 ? -13.484 6.227 3.295 1 98.56 169 ILE B N 1
ATOM 4222 C CA . ILE B 1 169 ? -13.117 6.574 1.926 1 98.56 169 ILE B CA 1
ATOM 4223 C C . ILE B 1 169 ? -12.391 7.918 1.911 1 98.56 169 ILE B C 1
ATOM 4225 O O . ILE B 1 169 ? -12.75 8.836 2.652 1 98.56 169 ILE B O 1
ATOM 4229 N N . ALA B 1 170 ? -11.383 8.008 1.162 1 98.81 170 ALA B N 1
ATOM 4230 C CA . ALA B 1 170 ? -10.695 9.266 0.864 1 98.81 170 ALA B CA 1
ATOM 4231 C C . ALA B 1 170 ? -10.844 9.633 -0.61 1 98.81 170 ALA B C 1
ATOM 4233 O O . ALA B 1 170 ? -10.469 8.852 -1.489 1 98.81 170 ALA B O 1
ATOM 4234 N N . ILE B 1 171 ? -11.453 10.734 -0.895 1 98.75 171 ILE B N 1
ATOM 4235 C CA . ILE B 1 171 ? -11.57 11.266 -2.248 1 98.75 171 ILE B CA 1
ATOM 4236 C C . ILE B 1 171 ? -10.578 12.406 -2.443 1 98.75 171 ILE B C 1
ATOM 4238 O O . ILE B 1 171 ? -10.75 13.492 -1.88 1 98.75 171 ILE B O 1
ATOM 4242 N N . ILE B 1 172 ? -9.555 12.164 -3.199 1 98.69 172 ILE B N 1
ATOM 4243 C CA . ILE B 1 172 ? -8.516 13.156 -3.443 1 98.69 172 ILE B CA 1
ATOM 4244 C C . ILE B 1 172 ? -8.75 13.828 -4.793 1 98.69 172 ILE B C 1
ATOM 4246 O O . ILE B 1 172 ? -8.539 13.227 -5.844 1 98.69 172 ILE B O 1
ATOM 4250 N N . ASP B 1 173 ? -9.188 15.031 -4.75 1 98.06 173 ASP B N 1
ATOM 4251 C CA . ASP B 1 173 ? -9.383 15.875 -5.93 1 98.06 173 ASP B CA 1
ATOM 4252 C C . ASP B 1 173 ? -8.344 16.984 -5.984 1 98.06 173 ASP B C 1
ATOM 4254 O O . ASP B 1 173 ? -8.523 18.047 -5.363 1 98.06 173 ASP B O 1
ATOM 4258 N N . PRO B 1 174 ? -7.301 16.812 -6.832 1 96.69 174 PRO B N 1
ATOM 4259 C CA . PRO B 1 174 ? -6.238 17.828 -6.895 1 96.69 174 PRO B CA 1
ATOM 4260 C C . PRO B 1 174 ? -6.766 19.219 -7.215 1 96.69 174 PRO B C 1
ATOM 4262 O O . PRO B 1 174 ? -6.172 20.219 -6.801 1 96.69 174 PRO B O 1
ATOM 4265 N N . GLU B 1 175 ? -7.875 19.359 -7.844 1 94.75 175 GLU B N 1
ATOM 4266 C CA . GLU B 1 175 ? -8.414 20.656 -8.227 1 94.75 175 GLU B CA 1
ATOM 4267 C C . GLU B 1 175 ? -8.812 21.469 -6.992 1 94.75 175 GLU B C 1
ATOM 4269 O O . GLU B 1 175 ? -8.859 22.703 -7.043 1 94.75 175 GLU B O 1
ATOM 4274 N N . LEU B 1 176 ? -9.07 20.812 -5.934 1 94.56 176 LEU B N 1
ATOM 4275 C CA . LEU B 1 176 ? -9.453 21.484 -4.703 1 94.56 176 LEU B CA 1
ATOM 4276 C C . LEU B 1 176 ? -8.258 22.172 -4.062 1 94.56 176 LEU B C 1
ATOM 4278 O O . LEU B 1 176 ? -8.414 22.984 -3.15 1 94.56 176 LEU B O 1
ATOM 4282 N N . THR B 1 177 ? -7.043 21.922 -4.582 1 93.31 177 THR B N 1
ATOM 4283 C CA . THR B 1 177 ? -5.832 22.5 -4.016 1 93.31 177 THR B CA 1
ATOM 4284 C C . THR B 1 177 ? -5.391 23.719 -4.82 1 93.31 177 THR B C 1
ATOM 4286 O O . THR B 1 177 ? -4.465 24.438 -4.426 1 93.31 177 THR B O 1
ATOM 4289 N N . TYR B 1 178 ? -6.062 24.031 -5.898 1 88.44 178 TYR B N 1
ATOM 4290 C CA . TYR B 1 178 ? -5.609 25.062 -6.828 1 88.44 178 TYR B CA 1
ATOM 4291 C C . TYR B 1 178 ? -5.727 26.438 -6.203 1 88.44 178 TYR B C 1
ATOM 4293 O O . TYR B 1 178 ? -4.941 27.344 -6.512 1 88.44 178 TYR B O 1
ATOM 4301 N N . SER B 1 179 ? -6.672 26.609 -5.328 1 85.44 179 SER B N 1
ATOM 4302 C CA . SER B 1 179 ? -6.914 27.922 -4.734 1 85.44 179 SER B CA 1
ATOM 4303 C C . SER B 1 179 ? -6.09 28.109 -3.465 1 85.44 179 SER B C 1
ATOM 4305 O O . SER B 1 179 ? -6.109 29.188 -2.865 1 85.44 179 SER B O 1
ATOM 4307 N N . VAL B 1 180 ? -5.402 27.109 -3.088 1 91.25 180 VAL B N 1
ATOM 4308 C CA . VAL B 1 180 ? -4.625 27.188 -1.855 1 91.25 180 VAL B CA 1
ATOM 4309 C C . VAL B 1 180 ? -3.514 28.219 -2.008 1 91.25 180 VAL B C 1
ATOM 4311 O O . VAL B 1 180 ? -2.789 28.219 -3.004 1 91.25 180 VAL B O 1
ATOM 4314 N N . PRO B 1 181 ? -3.408 29.141 -1.049 1 92.62 181 PRO B N 1
ATOM 4315 C CA . PRO B 1 181 ? -2.34 30.141 -1.105 1 92.62 181 PRO B CA 1
ATOM 4316 C C . PRO B 1 181 ? -0.948 29.5 -1.155 1 92.62 181 PRO B C 1
ATOM 4318 O O . PRO B 1 181 ? -0.749 28.391 -0.657 1 92.62 181 PRO B O 1
ATOM 4321 N N . LYS B 1 182 ? -0.049 30.25 -1.722 1 94.75 182 LYS B N 1
ATOM 4322 C CA . LYS B 1 182 ? 1.306 29.766 -1.972 1 94.75 182 LYS B CA 1
ATOM 4323 C C . LYS B 1 182 ? 1.982 29.328 -0.676 1 94.75 182 LYS B C 1
ATOM 4325 O O . LYS B 1 182 ? 2.689 28.328 -0.646 1 94.75 182 LYS B O 1
ATOM 4330 N N . HIS B 1 183 ? 1.778 30.156 0.374 1 94.81 183 HIS B N 1
ATOM 4331 C CA . HIS B 1 183 ? 2.451 29.844 1.63 1 94.81 183 HIS B CA 1
ATOM 4332 C C . HIS B 1 183 ? 1.923 28.531 2.229 1 94.81 183 HIS B C 1
ATOM 4334 O O . HIS B 1 183 ? 2.668 27.797 2.873 1 94.81 183 HIS B O 1
ATOM 4340 N N . ILE B 1 184 ? 0.69 28.219 2.021 1 94.38 184 ILE B N 1
ATOM 4341 C CA . ILE B 1 184 ? 0.106 26.984 2.506 1 94.38 184 ILE B CA 1
ATOM 4342 C C . ILE B 1 184 ? 0.626 25.812 1.675 1 94.38 184 ILE B C 1
ATOM 4344 O O . ILE B 1 184 ? 0.934 24.75 2.215 1 94.38 184 ILE B O 1
ATOM 4348 N N . THR B 1 185 ? 0.756 26.047 0.326 1 96.69 185 THR B N 1
ATOM 4349 C CA . THR B 1 185 ? 1.348 25.031 -0.546 1 96.69 185 THR B CA 1
ATOM 4350 C C . THR B 1 185 ? 2.76 24.688 -0.087 1 96.69 185 THR B C 1
ATOM 4352 O O . THR B 1 185 ? 3.119 23.5 -0.012 1 96.69 185 THR B O 1
ATOM 4355 N N . ALA B 1 186 ? 3.479 25.703 0.278 1 97.81 186 ALA B N 1
ATOM 4356 C CA . ALA B 1 186 ? 4.848 25.5 0.746 1 97.81 186 ALA B CA 1
ATOM 4357 C C . ALA B 1 186 ? 4.875 24.734 2.062 1 97.81 186 ALA B C 1
ATOM 4359 O O . ALA B 1 186 ? 5.602 23.75 2.199 1 97.81 186 ALA B O 1
ATOM 4360 N N . SER B 1 187 ? 4.047 25.172 2.986 1 97.12 187 SER B N 1
ATOM 4361 C CA . SER B 1 187 ? 4.02 24.578 4.32 1 97.12 187 SER B CA 1
ATOM 4362 C C . SER B 1 187 ? 3.541 23.141 4.273 1 97.12 187 SER B C 1
ATOM 4364 O O . SER B 1 187 ? 4.164 22.25 4.867 1 97.12 187 SER B O 1
ATOM 4366 N N . THR B 1 188 ? 2.496 22.875 3.574 1 97 188 THR B N 1
ATOM 4367 C CA . THR B 1 188 ? 1.958 21.516 3.51 1 97 188 THR B CA 1
ATOM 4368 C C . THR B 1 188 ? 2.852 20.609 2.658 1 97 188 THR B C 1
ATOM 4370 O O . THR B 1 188 ? 3.018 19.438 2.959 1 97 188 THR B O 1
ATOM 4373 N N . GLY B 1 189 ? 3.443 21.188 1.583 1 98.38 189 GLY B N 1
ATOM 4374 C CA . GLY B 1 189 ? 4.34 20.422 0.732 1 98.38 189 GLY B CA 1
ATOM 4375 C C . GLY B 1 189 ? 5.578 19.938 1.46 1 98.38 189 GLY B C 1
ATOM 4376 O O . GLY B 1 189 ? 5.973 18.781 1.313 1 98.38 189 GLY B O 1
ATOM 4377 N N . ILE B 1 190 ? 6.195 20.812 2.262 1 98.69 190 ILE B N 1
ATOM 4378 C CA . ILE B 1 190 ? 7.379 20.422 3.016 1 98.69 190 ILE B CA 1
ATOM 4379 C C . ILE B 1 190 ? 6.992 19.375 4.07 1 98.69 190 ILE B C 1
ATOM 4381 O O . ILE B 1 190 ? 7.777 18.484 4.387 1 98.69 190 ILE B O 1
ATOM 4385 N N . ASP B 1 191 ? 5.777 19.469 4.578 1 98.5 191 ASP B N 1
ATOM 4386 C CA . ASP B 1 191 ? 5.277 18.484 5.527 1 98.5 191 ASP B CA 1
ATOM 4387 C C . ASP B 1 191 ? 5.211 17.094 4.898 1 98.5 191 ASP B C 1
ATOM 4389 O O . ASP B 1 191 ? 5.508 16.094 5.555 1 98.5 191 ASP B O 1
ATOM 4393 N N . VAL B 1 192 ? 4.797 17.047 3.639 1 98.81 192 VAL B N 1
ATOM 4394 C CA . VAL B 1 192 ? 4.773 15.789 2.91 1 98.81 192 VAL B CA 1
ATOM 4395 C C . VAL B 1 192 ? 6.176 15.18 2.887 1 98.81 192 VAL B C 1
ATOM 4397 O O . VAL B 1 192 ? 6.344 13.977 3.113 1 98.81 192 VAL B O 1
ATOM 4400 N N . LEU B 1 193 ? 7.148 16 2.615 1 98.94 193 LEU B N 1
ATOM 4401 C CA . LEU B 1 193 ? 8.531 15.523 2.596 1 98.94 193 LEU B CA 1
ATOM 4402 C C . LEU B 1 193 ? 8.938 14.984 3.963 1 98.94 193 LEU B C 1
ATOM 4404 O O . LEU B 1 193 ? 9.586 13.945 4.055 1 98.94 193 LEU B O 1
ATOM 4408 N N . CYS B 1 194 ? 8.586 15.719 5.004 1 98.81 194 CYS B N 1
ATOM 4409 C CA . CYS B 1 194 ? 8.875 15.273 6.363 1 98.81 194 CYS B CA 1
ATOM 4410 C C . CYS B 1 194 ? 8.25 13.906 6.633 1 98.81 194 CYS B C 1
ATOM 4412 O O . CYS B 1 194 ? 8.914 13.008 7.152 1 98.81 194 CYS B O 1
ATOM 4414 N N . HIS B 1 195 ? 6.977 13.781 6.266 1 98.81 195 HIS B N 1
ATOM 4415 C CA . HIS B 1 195 ? 6.281 12.516 6.441 1 98.81 195 HIS B CA 1
ATOM 4416 C C . HIS B 1 195 ? 7.02 11.383 5.742 1 98.81 195 HIS B C 1
ATOM 4418 O O . HIS B 1 195 ? 7.262 10.328 6.344 1 98.81 195 HIS B O 1
ATOM 4424 N N . ALA B 1 196 ? 7.387 11.578 4.52 1 98.88 196 ALA B N 1
ATOM 4425 C CA . ALA B 1 196 ? 8.016 10.547 3.705 1 98.88 196 ALA B CA 1
ATOM 4426 C C . ALA B 1 196 ? 9.391 10.172 4.262 1 98.88 196 ALA B C 1
ATOM 4428 O O . ALA B 1 196 ? 9.672 8.992 4.488 1 98.88 196 ALA B O 1
ATOM 4429 N N . VAL B 1 197 ? 10.211 11.164 4.551 1 98.88 197 VAL B N 1
ATOM 4430 C CA . VAL B 1 197 ? 11.586 10.953 4.992 1 98.88 197 VAL B CA 1
ATOM 4431 C C . VAL B 1 197 ? 11.594 10.32 6.379 1 98.88 197 VAL B C 1
ATOM 4433 O O . VAL B 1 197 ? 12.32 9.352 6.629 1 98.88 197 VAL B O 1
ATOM 4436 N N . GLU B 1 198 ? 10.766 10.82 7.25 1 98.81 198 GLU B N 1
ATOM 4437 C CA . GLU B 1 198 ? 10.719 10.297 8.609 1 98.81 198 GLU B CA 1
ATOM 4438 C C . GLU B 1 198 ? 10.141 8.883 8.641 1 98.81 198 GLU B C 1
ATOM 4440 O O . GLU B 1 198 ? 10.578 8.047 9.43 1 98.81 198 GLU B O 1
ATOM 4445 N N . ALA B 1 199 ? 9.164 8.641 7.82 1 98.69 199 ALA B N 1
ATOM 4446 C CA . ALA B 1 199 ? 8.625 7.285 7.738 1 98.69 199 ALA B CA 1
ATOM 4447 C C . ALA B 1 199 ? 9.703 6.285 7.352 1 98.69 199 ALA B C 1
ATOM 4449 O O . ALA B 1 199 ? 9.758 5.18 7.895 1 98.69 199 ALA B O 1
ATOM 4450 N N . TYR B 1 200 ? 10.539 6.645 6.449 1 98.81 200 TYR B N 1
ATOM 4451 C CA . TYR B 1 200 ? 11.578 5.766 5.934 1 98.81 200 TYR B CA 1
ATOM 4452 C C . TYR B 1 200 ? 12.609 5.445 7.016 1 98.81 200 TYR B C 1
ATOM 4454 O O . TYR B 1 200 ? 13 4.289 7.184 1 98.81 200 TYR B O 1
ATOM 4462 N N . TRP B 1 201 ? 13.055 6.492 7.758 1 98.69 201 TRP B N 1
ATOM 4463 C CA . TRP B 1 201 ? 14.172 6.246 8.664 1 98.69 201 TRP B CA 1
ATOM 4464 C C . TRP B 1 201 ? 13.672 5.887 10.062 1 98.69 201 TRP B C 1
ATOM 4466 O O . TRP B 1 201 ? 14.461 5.559 10.945 1 98.69 201 TRP B O 1
ATOM 4476 N N . SER B 1 202 ? 12.344 5.84 10.297 1 98.19 202 SER B N 1
ATOM 4477 C CA . SER B 1 202 ? 11.758 5.531 11.602 1 98.19 202 SER B CA 1
ATOM 4478 C C . SER B 1 202 ? 12.156 4.133 12.07 1 98.19 202 SER B C 1
ATOM 4480 O O . SER B 1 202 ? 12.406 3.248 11.25 1 98.19 202 SER B O 1
ATOM 4482 N N . ASN B 1 203 ? 12.188 3.961 13.383 1 97.38 203 ASN B N 1
ATOM 4483 C CA . ASN B 1 203 ? 12.422 2.635 13.953 1 97.38 203 ASN B CA 1
ATOM 4484 C C . ASN B 1 203 ? 11.289 1.671 13.602 1 97.38 203 ASN B C 1
ATOM 4486 O O . ASN B 1 203 ? 11.5 0.458 13.547 1 97.38 203 ASN B O 1
ATOM 4490 N N . GLY B 1 204 ? 10.125 2.182 13.32 1 97.06 204 GLY B N 1
ATOM 4491 C CA . GLY B 1 204 ? 8.961 1.367 13 1 97.06 204 GLY B CA 1
ATOM 4492 C C . GLY B 1 204 ? 8.797 1.117 11.516 1 97.06 204 GLY B C 1
ATOM 4493 O O . GLY B 1 204 ? 7.754 0.638 11.07 1 97.06 204 GLY B O 1
ATOM 4494 N N . HIS B 1 205 ? 9.852 1.385 10.758 1 97.88 205 HIS B N 1
ATOM 4495 C CA . HIS B 1 205 ? 9.766 1.276 9.305 1 97.88 205 HIS B CA 1
ATOM 4496 C C . HIS B 1 205 ? 9.469 -0.156 8.875 1 97.88 205 HIS B C 1
ATOM 4498 O O . HIS B 1 205 ? 9.734 -1.101 9.617 1 97.88 205 HIS B O 1
ATOM 4504 N N . GLN B 1 206 ? 8.875 -0.329 7.734 1 98.25 206 GLN B N 1
ATOM 4505 C CA . GLN B 1 206 ? 8.648 -1.609 7.07 1 98.25 206 GLN B CA 1
ATOM 4506 C C . GLN B 1 206 ? 8.633 -1.447 5.555 1 98.25 206 GLN B C 1
ATOM 4508 O O . GLN B 1 206 ? 8.469 -0.336 5.043 1 98.25 206 GLN B O 1
ATOM 4513 N N . PRO B 1 207 ? 8.789 -2.467 4.797 1 98.44 207 PRO B N 1
ATOM 4514 C CA . PRO B 1 207 ? 9.164 -2.393 3.383 1 98.44 207 PRO B CA 1
ATOM 4515 C C . PRO B 1 207 ? 8.094 -1.738 2.518 1 98.44 207 PRO B C 1
ATOM 4517 O O . PRO B 1 207 ? 8.406 -1.018 1.569 1 98.44 207 PRO B O 1
ATOM 4520 N N . ILE B 1 208 ? 6.836 -2.023 2.734 1 98.75 208 ILE B N 1
ATOM 4521 C CA . ILE B 1 208 ? 5.77 -1.418 1.944 1 98.75 208 ILE B CA 1
ATOM 4522 C C . ILE B 1 208 ? 5.789 0.098 2.129 1 98.75 208 ILE B C 1
ATOM 4524 O O . ILE B 1 208 ? 5.805 0.848 1.15 1 98.75 208 ILE B O 1
ATOM 4528 N N . CYS B 1 209 ? 5.867 0.522 3.379 1 98.69 209 CYS B N 1
ATOM 4529 C CA . CYS B 1 209 ? 5.918 1.942 3.709 1 98.69 209 CYS B CA 1
ATOM 4530 C C . CYS B 1 209 ? 7.188 2.584 3.166 1 98.69 209 CYS B C 1
ATOM 4532 O O . CYS B 1 209 ? 7.168 3.73 2.717 1 98.69 209 CYS B O 1
ATOM 4534 N N . ASP B 1 210 ? 8.297 1.827 3.213 1 98.75 210 ASP B N 1
ATOM 4535 C CA . ASP B 1 210 ? 9.555 2.33 2.67 1 98.75 210 ASP B CA 1
ATOM 4536 C C . ASP B 1 210 ? 9.422 2.66 1.186 1 98.75 210 ASP B C 1
ATOM 4538 O O . ASP B 1 210 ? 9.859 3.721 0.737 1 98.75 210 ASP B O 1
ATOM 4542 N N . ALA B 1 211 ? 8.828 1.744 0.427 1 98.75 211 ALA B N 1
ATOM 4543 C CA . ALA B 1 211 ? 8.656 1.943 -1.011 1 98.75 211 ALA B CA 1
ATOM 4544 C C . ALA B 1 211 ? 7.801 3.172 -1.299 1 98.75 211 ALA B C 1
ATOM 4546 O O . ALA B 1 211 ? 8.117 3.963 -2.191 1 98.75 211 ALA B O 1
ATOM 4547 N N . LEU B 1 212 ? 6.789 3.342 -0.549 1 98.88 212 LEU B N 1
ATOM 4548 C CA . LEU B 1 212 ? 5.875 4.465 -0.722 1 98.88 212 LEU B CA 1
ATOM 4549 C C . LEU B 1 212 ? 6.543 5.777 -0.323 1 98.88 212 LEU B C 1
ATOM 4551 O O . LEU B 1 212 ? 6.344 6.805 -0.976 1 98.88 212 LEU B O 1
ATOM 4555 N N . ALA B 1 213 ? 7.328 5.738 0.745 1 98.88 213 ALA B N 1
ATOM 4556 C CA . ALA B 1 213 ? 8.055 6.914 1.213 1 98.88 213 ALA B CA 1
ATOM 4557 C C . ALA B 1 213 ? 9 7.438 0.136 1 98.88 213 ALA B C 1
ATOM 4559 O O . ALA B 1 213 ? 9.055 8.648 -0.118 1 98.88 213 ALA B O 1
ATOM 4560 N N . VAL B 1 214 ? 9.719 6.547 -0.499 1 98.81 214 VAL B N 1
ATOM 4561 C CA . VAL B 1 214 ? 10.672 6.922 -1.537 1 98.81 214 VAL B CA 1
ATOM 4562 C C . VAL B 1 214 ? 9.938 7.582 -2.701 1 98.81 214 VAL B C 1
ATOM 4564 O O . VAL B 1 214 ? 10.359 8.625 -3.199 1 98.81 214 VAL B O 1
ATOM 4567 N N . HIS B 1 215 ? 8.828 6.977 -3.115 1 98.69 215 HIS B N 1
ATOM 4568 C CA . HIS B 1 215 ? 8.031 7.523 -4.207 1 98.69 215 HIS B CA 1
ATOM 4569 C C . HIS B 1 215 ? 7.555 8.938 -3.887 1 98.69 215 HIS B C 1
ATOM 4571 O O . HIS B 1 215 ? 7.711 9.852 -4.703 1 98.69 215 HIS B O 1
ATOM 4577 N N . SER B 1 216 ? 7.031 9.117 -2.744 1 98.81 216 SER B N 1
ATOM 4578 C CA . SER B 1 216 ? 6.473 10.398 -2.322 1 98.81 216 SER B CA 1
ATOM 4579 C C . SER B 1 216 ? 7.555 11.469 -2.242 1 98.81 216 SER B C 1
ATOM 4581 O O . SER B 1 216 ? 7.387 12.57 -2.777 1 98.81 216 SER B O 1
ATOM 4583 N N . ALA B 1 217 ? 8.68 11.156 -1.598 1 98.88 217 ALA B N 1
ATOM 4584 C CA . ALA B 1 217 ? 9.766 12.117 -1.433 1 98.88 217 ALA B CA 1
ATOM 4585 C C . ALA B 1 217 ? 10.297 12.586 -2.785 1 98.88 217 ALA B C 1
ATOM 4587 O O . ALA B 1 217 ? 10.562 13.773 -2.973 1 98.88 217 ALA B O 1
ATOM 4588 N N . LYS B 1 218 ? 10.406 11.688 -3.73 1 98.69 218 LYS B N 1
ATOM 4589 C CA . LYS B 1 218 ? 10.867 12.047 -5.066 1 98.69 218 LYS B CA 1
ATOM 4590 C C . LYS B 1 218 ? 9.945 13.078 -5.707 1 98.69 218 LYS B C 1
ATOM 4592 O O . LYS B 1 218 ? 10.414 14.047 -6.312 1 98.69 218 LYS B O 1
ATOM 4597 N N . LEU B 1 219 ? 8.664 12.852 -5.605 1 98.75 219 LEU B N 1
ATOM 4598 C CA . LEU B 1 219 ? 7.688 13.766 -6.195 1 98.75 219 LEU B CA 1
ATOM 4599 C C . LEU B 1 219 ? 7.789 15.148 -5.574 1 98.75 219 LEU B C 1
ATOM 4601 O O . LEU B 1 219 ? 7.672 16.156 -6.273 1 98.75 219 LEU B O 1
ATOM 4605 N N . VAL B 1 220 ? 8.008 15.219 -4.25 1 98.88 220 VAL B N 1
ATOM 4606 C CA . VAL B 1 220 ? 8.094 16.516 -3.584 1 98.88 220 VAL B CA 1
ATOM 4607 C C . VAL B 1 220 ? 9.312 17.281 -4.098 1 98.88 220 VAL B C 1
ATOM 4609 O O . VAL B 1 220 ? 9.203 18.453 -4.465 1 98.88 220 VAL B O 1
ATOM 4612 N N . PHE B 1 221 ? 10.453 16.641 -4.129 1 98.81 221 PHE B N 1
ATOM 4613 C CA . PHE B 1 221 ? 11.664 17.312 -4.609 1 98.81 221 PHE B CA 1
ATOM 4614 C C . PHE B 1 221 ? 11.484 17.781 -6.047 1 98.81 221 PHE B C 1
ATOM 4616 O O . PHE B 1 221 ? 12.023 18.828 -6.434 1 98.81 221 PHE B O 1
ATOM 4623 N N . GLN B 1 222 ? 10.695 17.094 -6.793 1 98.38 222 GLN B N 1
ATOM 4624 C CA . GLN B 1 222 ? 10.555 17.375 -8.219 1 98.38 222 GLN B CA 1
ATOM 4625 C C . GLN B 1 222 ? 9.516 18.469 -8.453 1 98.38 222 GLN B C 1
ATOM 4627 O O . GLN B 1 222 ? 9.672 19.297 -9.359 1 98.38 222 GLN B O 1
ATOM 4632 N N . TYR B 1 223 ? 8.453 18.516 -7.629 1 98.31 223 TYR B N 1
ATOM 4633 C CA . TYR B 1 223 ? 7.297 19.266 -8.094 1 98.31 223 TYR B CA 1
ATOM 4634 C C . TYR B 1 223 ? 6.934 20.375 -7.113 1 98.31 223 TYR B C 1
ATOM 4636 O O . TYR B 1 223 ? 6.172 21.281 -7.445 1 98.31 223 TYR B O 1
ATOM 4644 N N . LEU B 1 224 ? 7.402 20.359 -5.898 1 98.56 224 LEU B N 1
ATOM 4645 C CA . LEU B 1 224 ? 6.938 21.312 -4.891 1 98.56 224 LEU B CA 1
ATOM 4646 C C . LEU B 1 224 ? 7.305 22.734 -5.277 1 98.56 224 LEU B C 1
ATOM 4648 O O . LEU B 1 224 ? 6.477 23.641 -5.188 1 98.56 224 LEU B O 1
ATOM 4652 N N . GLU B 1 225 ? 8.562 22.938 -5.695 1 97.88 225 GLU B N 1
ATOM 4653 C CA . GLU B 1 225 ? 8.992 24.281 -6.086 1 97.88 225 GLU B CA 1
ATOM 4654 C C . GLU B 1 225 ? 8.117 24.844 -7.207 1 97.88 225 GLU B C 1
ATOM 4656 O O . GLU B 1 225 ? 7.691 26 -7.156 1 97.88 225 GLU B O 1
ATOM 4661 N N . GLY B 1 226 ? 7.84 23.984 -8.219 1 96.75 226 GLY B N 1
ATOM 4662 C CA . GLY B 1 226 ? 6.988 24.406 -9.312 1 96.75 226 GLY B CA 1
ATOM 4663 C C . GLY B 1 226 ? 5.582 24.766 -8.875 1 96.75 226 GLY B C 1
ATOM 4664 O O . GLY B 1 226 ? 5.027 25.781 -9.328 1 96.75 226 GLY B O 1
ATOM 4665 N N . ALA B 1 227 ? 4.988 23.984 -7.992 1 96.62 227 ALA B N 1
ATOM 4666 C CA . ALA B 1 227 ? 3.645 24.25 -7.484 1 96.62 227 ALA B CA 1
ATOM 4667 C C . ALA B 1 227 ? 3.609 25.547 -6.68 1 96.62 227 ALA B C 1
ATOM 4669 O O . ALA B 1 227 ? 2.609 26.281 -6.695 1 96.62 227 ALA B O 1
ATOM 4670 N N . TYR B 1 228 ? 4.641 25.828 -5.961 1 96.56 228 TYR B N 1
ATOM 4671 C CA . TYR B 1 228 ? 4.766 27.031 -5.164 1 96.56 228 TYR B CA 1
ATOM 4672 C C . TYR B 1 228 ? 4.879 28.266 -6.059 1 96.56 228 TYR B C 1
ATOM 4674 O O . TYR B 1 228 ? 4.242 29.297 -5.805 1 96.56 228 TYR B O 1
ATOM 4682 N N . MET B 1 229 ? 5.609 28.125 -7.102 1 95 229 MET B N 1
ATOM 4683 C CA . MET B 1 229 ? 5.871 29.25 -7.992 1 95 229 MET B CA 1
ATOM 4684 C C . MET B 1 229 ? 4.66 29.547 -8.867 1 95 229 MET B C 1
ATOM 4686 O O . MET B 1 229 ? 4.406 30.703 -9.219 1 95 229 MET B O 1
ATOM 4690 N N . ASN B 1 230 ? 3.965 28.531 -9.273 1 91.75 230 ASN B N 1
ATOM 4691 C CA . ASN B 1 230 ? 2.775 28.672 -10.102 1 91.75 230 ASN B CA 1
ATOM 4692 C C . ASN B 1 230 ? 1.605 27.875 -9.555 1 91.75 230 ASN B C 1
ATOM 4694 O O . ASN B 1 230 ? 1.445 26.688 -9.891 1 91.75 230 ASN B O 1
ATOM 4698 N N . PRO B 1 231 ? 0.721 28.531 -8.922 1 80.62 231 PRO B N 1
ATOM 4699 C CA . PRO B 1 231 ? -0.39 27.812 -8.297 1 80.62 231 PRO B CA 1
ATOM 4700 C C . PRO B 1 231 ? -1.307 27.141 -9.32 1 80.62 231 PRO B C 1
ATOM 4702 O O . PRO B 1 231 ? -2.094 26.266 -8.969 1 80.62 231 PRO B O 1
ATOM 4705 N N . TYR B 1 232 ? -1.122 27.516 -10.547 1 85.88 232 TYR B N 1
ATOM 4706 C CA . TYR B 1 232 ? -2.02 26.953 -11.555 1 85.88 232 TYR B CA 1
ATOM 4707 C C . TYR B 1 232 ? -1.315 25.891 -12.375 1 85.88 232 TYR B C 1
ATOM 4709 O O . TYR B 1 232 ? -1.846 25.422 -13.383 1 85.88 232 TYR B O 1
ATOM 4717 N N . ASP B 1 233 ? -0.177 25.531 -11.883 1 93.31 233 ASP B N 1
ATOM 4718 C CA . ASP B 1 233 ? 0.485 24.391 -12.5 1 93.31 233 ASP B CA 1
ATOM 4719 C C . ASP B 1 233 ? -0.245 23.094 -12.172 1 93.31 233 ASP B C 1
ATOM 4721 O O . ASP B 1 233 ? 0.052 22.453 -11.164 1 93.31 233 ASP B O 1
ATOM 4725 N N . LYS B 1 234 ? -1.088 22.703 -13.047 1 94.31 234 LYS B N 1
ATOM 4726 C CA . LYS B 1 234 ? -1.984 21.578 -12.812 1 94.31 234 LYS B CA 1
ATOM 4727 C C . LYS B 1 234 ? -1.198 20.297 -12.57 1 94.31 234 LYS B C 1
ATOM 4729 O O . LYS B 1 234 ? -1.538 19.5 -11.688 1 94.31 234 LYS B O 1
ATOM 4734 N N . THR B 1 235 ? -0.146 20.094 -13.344 1 96.31 235 THR B N 1
ATOM 4735 C CA . THR B 1 235 ? 0.665 18.891 -13.211 1 96.31 235 THR B CA 1
ATOM 4736 C C . THR B 1 235 ? 1.346 18.844 -11.844 1 96.31 235 THR B C 1
ATOM 4738 O O . THR B 1 235 ? 1.301 17.828 -11.156 1 96.31 235 THR B O 1
ATOM 4741 N N . ALA B 1 236 ? 1.947 19.906 -11.445 1 97.19 236 ALA B N 1
ATOM 4742 C CA . ALA B 1 236 ? 2.645 19.969 -10.164 1 97.19 236 ALA B CA 1
ATOM 4743 C C . ALA B 1 236 ? 1.676 19.734 -9.008 1 97.19 236 ALA B C 1
ATOM 4745 O O . ALA B 1 236 ? 1.983 19 -8.062 1 97.19 236 ALA B O 1
ATOM 4746 N N . LYS B 1 237 ? 0.518 20.375 -9.125 1 96.38 237 LYS B N 1
ATOM 4747 C CA . LYS B 1 237 ? -0.471 20.234 -8.062 1 96.38 237 LYS B CA 1
ATOM 4748 C C . LYS B 1 237 ? -0.995 18.812 -7.965 1 96.38 237 LYS B C 1
ATOM 4750 O O . LYS B 1 237 ? -1.171 18.281 -6.867 1 96.38 237 LYS B O 1
ATOM 4755 N N . GLU B 1 238 ? -1.235 18.25 -9.078 1 97.25 238 GLU B N 1
ATOM 4756 C CA . GLU B 1 238 ? -1.678 16.859 -9.102 1 97.25 238 GLU B CA 1
ATOM 4757 C C . GLU B 1 238 ? -0.622 15.93 -8.5 1 97.25 238 GLU B C 1
ATOM 4759 O O . GLU B 1 238 ? -0.945 15.039 -7.719 1 97.25 238 GLU B O 1
ATOM 4764 N N . LYS B 1 239 ? 0.604 16.125 -8.867 1 98.12 239 LYS B N 1
ATOM 4765 C CA . LYS B 1 239 ? 1.693 15.289 -8.383 1 98.12 239 LYS B CA 1
ATOM 4766 C C . LYS B 1 239 ? 1.932 15.5 -6.887 1 98.12 239 LYS B C 1
ATOM 4768 O O . LYS B 1 239 ? 2.305 14.57 -6.172 1 98.12 239 LYS B O 1
ATOM 4773 N N . LEU B 1 240 ? 1.694 16.703 -6.43 1 98.19 240 LEU B N 1
ATOM 4774 C CA . LEU B 1 240 ? 1.829 16.938 -4.996 1 98.19 240 LEU B CA 1
ATOM 4775 C C . LEU B 1 240 ? 0.686 16.281 -4.227 1 98.19 240 LEU B C 1
ATOM 4777 O O . LEU B 1 240 ? 0.881 15.805 -3.107 1 98.19 240 LEU B O 1
ATOM 4781 N N . ALA B 1 241 ? -0.527 16.312 -4.805 1 98.38 241 ALA B N 1
ATOM 4782 C CA . ALA B 1 241 ? -1.633 15.586 -4.188 1 98.38 241 ALA B CA 1
ATOM 4783 C C . ALA B 1 241 ? -1.325 14.094 -4.102 1 98.38 241 ALA B C 1
ATOM 4785 O O . ALA B 1 241 ? -1.577 13.461 -3.076 1 98.38 241 ALA B O 1
ATOM 4786 N N . GLU B 1 242 ? -0.75 13.562 -5.16 1 98.69 242 GLU B N 1
ATOM 4787 C CA . GLU B 1 242 ? -0.295 12.18 -5.188 1 98.69 242 GLU B CA 1
ATOM 4788 C C . GLU B 1 242 ? 0.753 11.922 -4.109 1 98.69 242 GLU B C 1
ATOM 4790 O O . GLU B 1 242 ? 0.656 10.945 -3.361 1 98.69 242 GLU B O 1
ATOM 4795 N N . ALA B 1 243 ? 1.715 12.828 -4.035 1 98.88 243 ALA B N 1
ATOM 4796 C CA . ALA B 1 243 ? 2.762 12.703 -3.023 1 98.88 243 ALA B CA 1
ATOM 4797 C C . ALA B 1 243 ? 2.17 12.695 -1.618 1 98.88 243 ALA B C 1
ATOM 4799 O O . ALA B 1 243 ? 2.576 11.898 -0.769 1 98.88 243 ALA B O 1
ATOM 4800 N N . SER B 1 244 ? 1.228 13.547 -1.416 1 98.75 244 SER B N 1
ATOM 4801 C CA . SER B 1 244 ? 0.633 13.719 -0.095 1 98.75 244 SER B CA 1
ATOM 4802 C C . SER B 1 244 ? -0.092 12.453 0.356 1 98.75 244 SER B C 1
ATOM 4804 O O . SER B 1 244 ? 0.148 11.953 1.457 1 98.75 244 SER B O 1
ATOM 4806 N N . ILE B 1 245 ? -0.946 11.906 -0.476 1 98.75 245 ILE B N 1
ATOM 4807 C CA . ILE B 1 245 ? -1.727 10.734 -0.095 1 98.75 245 ILE B CA 1
ATOM 4808 C C . ILE B 1 245 ? -0.798 9.539 0.099 1 98.75 245 ILE B C 1
ATOM 4810 O O . ILE B 1 245 ? -0.987 8.742 1.021 1 98.75 245 ILE B O 1
ATOM 4814 N N . ILE B 1 246 ? 0.209 9.414 -0.714 1 98.88 246 ILE B N 1
ATOM 4815 C CA . ILE B 1 246 ? 1.115 8.266 -0.641 1 98.88 246 ILE B CA 1
ATOM 4816 C C . ILE B 1 246 ? 2.041 8.422 0.564 1 98.88 246 ILE B C 1
ATOM 4818 O O . ILE B 1 246 ? 2.389 7.434 1.216 1 98.88 246 ILE B O 1
ATOM 4822 N N . ALA B 1 247 ? 2.42 9.664 0.923 1 98.81 247 ALA B N 1
ATOM 4823 C CA . ALA B 1 247 ? 3.139 9.891 2.174 1 98.81 247 ALA B CA 1
ATOM 4824 C C . ALA B 1 247 ? 2.293 9.484 3.375 1 98.81 247 ALA B C 1
ATOM 4826 O O . ALA B 1 247 ? 2.816 8.961 4.363 1 98.81 247 ALA B O 1
ATOM 4827 N N . GLY B 1 248 ? 1.012 9.812 3.309 1 98.56 248 GLY B N 1
ATOM 4828 C CA . GLY B 1 248 ? 0.109 9.359 4.355 1 98.56 248 GLY B CA 1
ATOM 4829 C C . GLY B 1 248 ? 0.146 7.859 4.57 1 98.56 248 GLY B C 1
ATOM 4830 O O . GLY B 1 248 ? 0.197 7.391 5.711 1 98.56 248 GLY B O 1
ATOM 4831 N N . LEU B 1 249 ? 0.159 7.137 3.492 1 98.62 249 LEU B N 1
ATOM 4832 C CA . LEU B 1 249 ? 0.26 5.68 3.557 1 98.62 249 LEU B CA 1
ATOM 4833 C C . LEU B 1 249 ? 1.619 5.254 4.102 1 98.62 249 LEU B C 1
ATOM 4835 O O . LEU B 1 249 ? 1.728 4.234 4.781 1 98.62 249 LEU B O 1
ATOM 4839 N N . ALA B 1 250 ? 2.615 6 3.789 1 98.69 250 ALA B N 1
ATOM 4840 C CA . ALA B 1 250 ? 3.986 5.66 4.16 1 98.69 250 ALA B CA 1
ATOM 4841 C C . ALA B 1 250 ? 4.211 5.832 5.66 1 98.69 250 ALA B C 1
ATOM 4843 O O . ALA B 1 250 ? 4.91 5.031 6.285 1 98.69 250 ALA B O 1
ATOM 4844 N N . PHE B 1 251 ? 3.605 6.855 6.246 1 97.94 251 PHE B N 1
ATOM 4845 C CA . PHE B 1 251 ? 4.031 7.18 7.602 1 97.94 251 PHE B CA 1
ATOM 4846 C C . PHE B 1 251 ? 3.008 6.691 8.617 1 97.94 251 PHE B C 1
ATOM 4848 O O . PHE B 1 251 ? 3.295 6.637 9.82 1 97.94 251 PHE B O 1
ATOM 4855 N N . THR B 1 252 ? 1.81 6.281 8.195 1 96.62 252 THR B N 1
ATOM 4856 C CA . THR B 1 252 ? 0.73 5.98 9.125 1 96.62 252 THR B CA 1
ATOM 4857 C C . THR B 1 252 ? 1.149 4.883 10.102 1 96.62 252 THR B C 1
ATOM 4859 O O . THR B 1 252 ? 0.871 4.973 11.297 1 96.62 252 THR B O 1
ATOM 4862 N N . LEU B 1 253 ? 1.861 3.904 9.641 1 96.56 253 LEU B N 1
ATOM 4863 C CA . LEU B 1 253 ? 2.23 2.77 10.477 1 96.56 253 LEU B CA 1
ATOM 4864 C C . LEU B 1 253 ? 3.586 2.998 11.133 1 96.56 253 LEU B C 1
ATOM 4866 O O . LEU B 1 253 ? 3.711 2.91 12.359 1 96.56 253 LEU B O 1
ATOM 4870 N N . PRO B 1 254 ? 4.57 3.439 10.375 1 97.38 254 PRO B N 1
ATOM 4871 C CA . PRO B 1 254 ? 5.875 3.689 10.992 1 97.38 254 PRO B CA 1
ATOM 4872 C C . PRO B 1 254 ? 5.871 4.914 11.898 1 97.38 254 PRO B C 1
ATOM 4874 O O . PRO B 1 254 ? 6.75 5.055 12.758 1 97.38 254 PRO B O 1
ATOM 4877 N N . LYS B 1 255 ? 4.992 5.863 11.625 1 96.12 255 LYS B N 1
ATOM 4878 C CA . LYS B 1 255 ? 4.867 7.117 12.367 1 96.12 255 LYS B CA 1
ATOM 4879 C C . LYS B 1 255 ? 6.043 8.047 12.078 1 96.12 255 LYS B C 1
ATOM 4881 O O . LYS B 1 255 ? 6.918 7.719 11.273 1 96.12 255 LYS B O 1
ATOM 4886 N N . THR B 1 256 ? 5.949 9.188 12.625 1 96.81 256 THR B N 1
ATOM 4887 C CA . THR B 1 256 ? 6.988 10.188 12.414 1 96.81 256 THR B CA 1
ATOM 4888 C C . THR B 1 256 ? 8.016 10.141 13.547 1 96.81 256 THR B C 1
ATOM 4890 O O . THR B 1 256 ? 7.934 9.297 14.438 1 96.81 256 THR B O 1
ATOM 4893 N N . THR B 1 257 ? 9.039 11.008 13.477 1 98.06 257 THR B N 1
ATOM 4894 C CA . THR B 1 257 ? 10.18 10.906 14.383 1 98.06 257 THR B CA 1
ATOM 4895 C C . THR B 1 257 ? 10.531 12.273 14.969 1 98.06 257 THR B C 1
ATOM 4897 O O . THR B 1 257 ? 9.664 12.953 15.531 1 98.06 257 THR B O 1
ATOM 4900 N N . ALA B 1 258 ? 11.789 12.672 14.875 1 98.19 258 ALA B N 1
ATOM 4901 C CA . ALA B 1 258 ? 12.328 13.789 15.648 1 98.19 258 ALA B CA 1
ATOM 4902 C C . ALA B 1 258 ? 11.82 15.125 15.117 1 98.19 258 ALA B C 1
ATOM 4904 O O . ALA B 1 258 ? 11.508 16.031 15.898 1 98.19 258 ALA B O 1
ATOM 4905 N N . SER B 1 259 ? 11.773 15.328 13.781 1 98.12 259 SER B N 1
ATOM 4906 C CA . SER B 1 259 ? 11.328 16.609 13.234 1 98.12 259 SER B CA 1
ATOM 4907 C C . SER B 1 259 ? 9.906 16.938 13.68 1 98.12 259 SER B C 1
ATOM 4909 O O . SER B 1 259 ? 9.625 18.062 14.102 1 98.12 259 SER B O 1
ATOM 4911 N N . HIS B 1 260 ? 9.047 15.961 13.602 1 96.56 260 HIS B N 1
ATOM 4912 C CA . HIS B 1 260 ? 7.676 16.172 14.055 1 96.56 260 HIS B CA 1
ATOM 4913 C C . HIS B 1 260 ? 7.617 16.391 15.562 1 96.56 260 HIS B C 1
ATOM 4915 O O . HIS B 1 260 ? 6.879 17.25 16.047 1 96.56 260 HIS B O 1
ATOM 4921 N N . ALA B 1 261 ? 8.359 15.578 16.297 1 95.75 261 ALA B N 1
ATOM 4922 C CA . ALA B 1 261 ? 8.391 15.734 17.75 1 95.75 261 ALA B CA 1
ATOM 4923 C C . ALA B 1 261 ? 8.727 17.172 18.141 1 95.75 261 ALA B C 1
ATOM 4925 O O . ALA B 1 261 ? 8.102 17.734 19.031 1 95.75 261 ALA B O 1
ATOM 4926 N N . CYS B 1 262 ? 9.633 17.797 17.453 1 96.88 262 CYS B N 1
ATOM 4927 C CA . CYS B 1 262 ? 10.109 19.141 17.766 1 96.88 262 CYS B CA 1
ATOM 4928 C C . CYS B 1 262 ? 9.148 20.203 17.25 1 96.88 262 CYS B C 1
ATOM 4930 O O . CYS B 1 262 ? 9.211 21.359 17.672 1 96.88 262 CYS B O 1
ATOM 4932 N N . SER B 1 263 ? 8.305 19.828 16.328 1 95.44 263 SER B N 1
ATOM 4933 C CA . SER B 1 263 ? 7.453 20.797 15.633 1 95.44 263 SER B CA 1
ATOM 4934 C C . SER B 1 263 ? 6.262 21.203 16.5 1 95.44 263 SER B C 1
ATOM 4936 O O . SER B 1 263 ? 5.766 22.328 16.391 1 95.44 263 SER B O 1
ATOM 4938 N N . PHE B 1 264 ? 5.801 20.328 17.406 1 90.25 264 PHE B N 1
ATOM 4939 C CA . PHE B 1 264 ? 4.555 20.547 18.125 1 90.25 264 PHE B CA 1
ATOM 4940 C C . PHE B 1 264 ? 4.645 21.797 19 1 90.25 264 PHE B C 1
ATOM 4942 O O . PHE B 1 264 ? 3.758 22.656 18.953 1 90.25 264 PHE B O 1
ATOM 4949 N N . ILE B 1 265 ? 5.734 21.938 19.703 1 92.25 265 ILE B N 1
ATOM 4950 C CA . ILE B 1 265 ? 5.887 23.078 20.609 1 92.25 265 ILE B CA 1
ATOM 4951 C C . ILE B 1 265 ? 6.098 24.359 19.812 1 92.25 265 ILE B C 1
ATOM 4953 O O . ILE B 1 265 ? 5.652 25.438 20.219 1 92.25 265 ILE B O 1
ATOM 4957 N N . LEU B 1 266 ? 6.707 24.297 18.656 1 94.5 266 LEU B N 1
ATOM 4958 C CA . LEU B 1 266 ? 6.906 25.453 17.797 1 94.5 266 LEU B CA 1
ATOM 4959 C C . LEU B 1 266 ? 5.574 25.969 17.266 1 94.5 266 LEU B C 1
ATOM 4961 O O . LEU B 1 266 ? 5.375 27.188 17.156 1 94.5 266 LEU B O 1
ATOM 4965 N N . THR B 1 267 ? 4.719 25.047 16.953 1 90.75 267 THR B N 1
ATOM 4966 C CA . THR B 1 267 ? 3.398 25.422 16.453 1 90.75 267 THR B CA 1
ATOM 4967 C C . THR B 1 267 ? 2.527 25.953 17.594 1 90.75 267 THR B C 1
ATOM 4969 O O . THR B 1 267 ? 1.96 27.047 17.484 1 90.75 267 THR B O 1
ATOM 4972 N N . SER B 1 268 ? 2.451 25.25 18.703 1 87.62 268 SER B N 1
ATOM 4973 C CA . SER B 1 268 ? 1.512 25.578 19.766 1 87.62 268 SER B CA 1
ATOM 4974 C C . SER B 1 268 ? 1.913 26.875 20.469 1 87.62 268 SER B C 1
ATOM 4976 O O . SER B 1 268 ? 1.055 27.688 20.844 1 87.62 268 SER B O 1
ATOM 4978 N N . LYS B 1 269 ? 3.199 27.156 20.641 1 90.88 269 LYS B N 1
ATOM 4979 C CA . LYS B 1 269 ? 3.668 28.297 21.422 1 90.88 269 LYS B CA 1
ATOM 4980 C C . LYS B 1 269 ? 3.963 29.5 20.531 1 90.88 269 LYS B C 1
ATOM 4982 O O . LYS B 1 269 ? 3.707 30.641 20.922 1 90.88 269 LYS B O 1
ATOM 4987 N N . TYR B 1 270 ? 4.492 29.25 19.375 1 93.88 270 TYR B N 1
ATOM 4988 C CA . TYR B 1 270 ? 4.98 30.359 18.578 1 93.88 270 TYR B CA 1
ATOM 4989 C C . TYR B 1 270 ? 4.133 30.547 17.312 1 93.88 270 TYR B C 1
ATOM 4991 O O . TYR B 1 270 ? 4.449 31.375 16.453 1 93.88 270 TYR B O 1
ATOM 4999 N N . ASN B 1 271 ? 3.166 29.703 17.125 1 90.62 271 ASN B N 1
ATOM 5000 C CA . ASN B 1 271 ? 2.188 29.812 16.047 1 90.62 271 ASN B CA 1
ATOM 5001 C C . ASN B 1 271 ? 2.836 29.609 14.68 1 90.62 271 ASN B C 1
ATOM 5003 O O . ASN B 1 271 ? 2.426 30.219 13.695 1 90.62 271 ASN B O 1
ATOM 5007 N N . ILE B 1 272 ? 3.92 28.906 14.664 1 94.19 272 ILE B N 1
ATOM 5008 C CA . ILE B 1 272 ? 4.516 28.5 13.391 1 94.19 272 ILE B CA 1
ATOM 5009 C C . ILE B 1 272 ? 3.668 27.406 12.742 1 94.19 272 ILE B C 1
ATOM 5011 O O . ILE B 1 272 ? 3.342 26.406 13.391 1 94.19 272 ILE B O 1
ATOM 5015 N N . PRO B 1 273 ? 3.254 27.609 11.469 1 93 273 PRO B N 1
ATOM 5016 C CA . PRO B 1 273 ? 2.447 26.562 10.82 1 93 273 PRO B CA 1
ATOM 5017 C C . PRO B 1 273 ? 3.092 25.188 10.906 1 93 273 PRO B C 1
ATOM 5019 O O . PRO B 1 273 ? 4.312 25.062 10.781 1 93 273 PRO B O 1
ATOM 5022 N N . HIS B 1 274 ? 2.314 24.219 11.117 1 91.56 274 HIS B N 1
ATOM 5023 C CA . HIS B 1 274 ? 2.762 22.875 11.453 1 91.56 274 HIS B CA 1
ATOM 5024 C C . HIS B 1 274 ? 3.795 22.375 10.453 1 91.56 274 HIS B C 1
ATOM 5026 O O . HIS B 1 274 ? 4.891 21.969 10.836 1 91.56 274 HIS B O 1
ATOM 5032 N N . GLY B 1 275 ? 3.424 22.391 9.125 1 95.5 275 GLY B N 1
ATOM 5033 C CA . GLY B 1 275 ? 4.344 21.906 8.109 1 95.5 275 GLY B CA 1
ATOM 5034 C C . GLY B 1 275 ? 5.668 22.641 8.102 1 95.5 275 GLY B C 1
ATOM 5035 O O . GLY B 1 275 ? 6.727 22.031 7.926 1 95.5 275 GLY B O 1
ATOM 5036 N N . GLU B 1 276 ? 5.578 23.953 8.281 1 97 276 GLU B N 1
ATOM 5037 C CA . GLU B 1 276 ? 6.773 24.781 8.352 1 97 276 GLU B CA 1
ATOM 5038 C C . GLU B 1 276 ? 7.613 24.438 9.578 1 97 276 GLU B C 1
ATOM 5040 O O . GLU B 1 276 ? 8.844 24.391 9.5 1 97 276 GLU B O 1
ATOM 5045 N N . ALA B 1 277 ? 6.969 24.188 10.664 1 96.94 277 ALA B N 1
ATOM 5046 C CA . ALA B 1 277 ? 7.652 23.781 11.891 1 96.94 277 ALA B CA 1
ATOM 5047 C C . ALA B 1 277 ? 8.352 22.438 11.719 1 96.94 277 ALA B C 1
ATOM 5049 O O . ALA B 1 277 ? 9.484 22.266 12.18 1 96.94 277 ALA B O 1
ATOM 5050 N N . CYS B 1 278 ? 7.75 21.5 11.094 1 97.38 278 CYS B N 1
ATOM 5051 C CA . CYS B 1 278 ? 8.352 20.188 10.836 1 97.38 278 CYS B CA 1
ATOM 5052 C C . CYS B 1 278 ? 9.562 20.328 9.914 1 97.38 278 CYS B C 1
ATOM 5054 O O . CYS B 1 278 ? 10.617 19.766 10.195 1 97.38 278 CYS B O 1
ATOM 5056 N N . GLY B 1 279 ? 9.359 21.062 8.844 1 98.25 279 GLY B N 1
ATOM 5057 C CA . GLY B 1 279 ? 10.414 21.234 7.859 1 98.25 279 GLY B CA 1
ATOM 5058 C C . GLY B 1 279 ? 11.641 21.938 8.414 1 98.25 279 GLY B C 1
ATOM 5059 O O . GLY B 1 279 ? 12.758 21.719 7.93 1 98.25 279 GLY B O 1
ATOM 5060 N N . LEU B 1 280 ? 11.438 22.734 9.453 1 98.06 280 LEU B N 1
ATOM 5061 C CA . LEU B 1 280 ? 12.477 23.594 10 1 98.06 280 LEU B CA 1
ATOM 5062 C C . LEU B 1 280 ? 13.711 22.781 10.383 1 98.06 280 LEU B C 1
ATOM 5064 O O . LEU B 1 280 ? 14.844 23.234 10.188 1 98.06 280 LEU B O 1
ATOM 5068 N N . THR B 1 281 ? 13.508 21.578 10.867 1 98 281 THR B N 1
ATOM 5069 C CA . THR B 1 281 ? 14.617 20.828 11.438 1 98 281 THR B CA 1
ATOM 5070 C C . THR B 1 281 ? 14.938 19.594 10.578 1 98 281 THR B C 1
ATOM 5072 O O . THR B 1 281 ? 15.812 18.797 10.93 1 98 281 THR B O 1
ATOM 5075 N N . LEU B 1 282 ? 14.289 19.406 9.492 1 98.44 282 LEU B N 1
ATOM 5076 C CA . LEU B 1 282 ? 14.414 18.188 8.719 1 98.44 282 LEU B CA 1
ATOM 5077 C C . LEU B 1 282 ? 15.836 18.016 8.18 1 98.44 282 LEU B C 1
ATOM 5079 O O . LEU B 1 282 ? 16.391 16.922 8.195 1 98.44 282 LEU B O 1
ATOM 5083 N N . ASP B 1 283 ? 16.438 19.109 7.645 1 97.75 283 ASP B N 1
ATOM 5084 C CA . ASP B 1 283 ? 17.797 19.031 7.125 1 97.75 283 ASP B CA 1
ATOM 5085 C C . ASP B 1 283 ? 18.797 18.703 8.234 1 97.75 283 ASP B C 1
ATOM 5087 O O . ASP B 1 283 ? 19.719 17.922 8.039 1 97.75 283 ASP B O 1
ATOM 5091 N N . TYR B 1 284 ? 18.562 19.266 9.438 1 96.81 284 TYR B N 1
ATOM 5092 C CA . TYR B 1 284 ? 19.422 18.984 10.578 1 96.81 284 TYR B CA 1
ATOM 5093 C C . TYR B 1 284 ? 19.391 17.5 10.922 1 96.81 284 TYR B C 1
ATOM 5095 O O . TYR B 1 284 ? 20.438 16.844 11.023 1 96.81 284 TYR B O 1
ATOM 5103 N N . PHE B 1 285 ? 18.219 16.938 11.086 1 97.94 285 PHE B N 1
ATOM 5104 C CA . PHE B 1 285 ? 18.078 15.555 11.492 1 97.94 285 PHE B CA 1
ATOM 5105 C C . PHE B 1 285 ? 18.516 14.617 10.367 1 97.94 285 PHE B C 1
ATOM 5107 O O . PHE B 1 285 ? 18.984 13.508 10.625 1 97.94 285 PHE B O 1
ATOM 5114 N N . THR B 1 286 ? 18.359 15.023 9.109 1 98.25 286 THR B N 1
ATOM 5115 C CA . THR B 1 286 ? 18.875 14.234 7.992 1 98.25 286 THR B CA 1
ATOM 5116 C C . THR B 1 286 ? 20.391 14.047 8.125 1 98.25 286 THR B C 1
ATOM 5118 O O . THR B 1 286 ? 20.891 12.938 7.941 1 98.25 286 THR B O 1
ATOM 5121 N N . ARG B 1 287 ? 21.094 15.125 8.516 1 96.94 287 ARG B N 1
ATOM 5122 C CA . ARG B 1 287 ? 22.547 15.055 8.68 1 96.94 287 ARG B CA 1
ATOM 5123 C C . ARG B 1 287 ? 22.922 14.141 9.844 1 96.94 287 ARG B C 1
ATOM 5125 O O . ARG B 1 287 ? 23.75 13.25 9.695 1 96.94 287 ARG B O 1
ATOM 5132 N N . ILE B 1 288 ? 22.297 14.352 10.969 1 96.06 288 ILE B N 1
ATOM 5133 C CA . ILE B 1 288 ? 22.672 13.648 12.188 1 96.06 288 ILE B CA 1
ATOM 5134 C C . ILE B 1 288 ? 22.297 12.172 12.078 1 96.06 288 ILE B C 1
ATOM 5136 O O . ILE B 1 288 ? 23.078 11.297 12.469 1 96.06 288 ILE B O 1
ATOM 5140 N N . ASN B 1 289 ? 21.094 11.867 11.602 1 97.94 289 ASN B N 1
ATOM 5141 C CA . ASN B 1 289 ? 20.672 10.484 11.414 1 97.94 289 ASN B CA 1
ATOM 5142 C C . ASN B 1 289 ? 21.547 9.773 10.383 1 97.94 289 ASN B C 1
ATOM 5144 O O . ASN B 1 289 ? 21.922 8.617 10.578 1 97.94 289 ASN B O 1
ATOM 5148 N N . GLY B 1 290 ? 21.844 10.484 9.258 1 97.44 290 GLY B N 1
ATOM 5149 C CA . GLY B 1 290 ? 22.594 9.891 8.172 1 97.44 290 GLY B CA 1
ATOM 5150 C C . GLY B 1 290 ? 24.016 9.523 8.562 1 97.44 290 GLY B C 1
ATOM 5151 O O . GLY B 1 290 ? 24.578 8.555 8.047 1 97.44 290 GLY B O 1
ATOM 5152 N N . LYS B 1 291 ? 24.594 10.266 9.43 1 95.5 291 LYS B N 1
ATOM 5153 C CA . LYS B 1 291 ? 25.953 9.992 9.914 1 95.5 291 LYS B CA 1
ATOM 5154 C C . LYS B 1 291 ? 26 8.648 10.633 1 95.5 291 LYS B C 1
ATOM 5156 O O . LYS B 1 291 ? 27.031 7.965 10.602 1 95.5 291 LYS B O 1
ATOM 5161 N N . ASN B 1 292 ? 24.844 8.25 11.203 1 95.19 292 ASN B N 1
ATOM 5162 C CA . ASN B 1 292 ? 24.906 7.109 12.109 1 95.19 292 ASN B CA 1
ATOM 5163 C C . ASN B 1 292 ? 23.984 5.984 11.648 1 95.19 292 ASN B C 1
ATOM 5165 O O . ASN B 1 292 ? 23.938 4.922 12.273 1 95.19 292 ASN B O 1
ATOM 5169 N N . ASP B 1 293 ? 23.25 6.164 10.641 1 97.12 293 ASP B N 1
ATOM 5170 C CA . ASP B 1 293 ? 22.297 5.152 10.203 1 97.12 293 ASP B CA 1
ATOM 5171 C C . ASP B 1 293 ? 22.422 4.902 8.703 1 97.12 293 ASP B C 1
ATOM 5173 O O . ASP B 1 293 ? 22.203 5.809 7.895 1 97.12 293 ASP B O 1
ATOM 5177 N N . PHE B 1 294 ? 22.688 3.721 8.32 1 97.38 294 PHE B N 1
ATOM 5178 C CA . PHE B 1 294 ? 22.938 3.361 6.934 1 97.38 294 PHE B CA 1
ATOM 5179 C C . PHE B 1 294 ? 21.688 3.523 6.094 1 97.38 294 PHE B C 1
ATOM 5181 O O . PHE B 1 294 ? 21.75 3.83 4.902 1 97.38 294 PHE B O 1
ATOM 5188 N N . ARG B 1 295 ? 20.547 3.357 6.641 1 97.69 295 ARG B N 1
ATOM 5189 C CA . ARG B 1 295 ? 19.297 3.463 5.891 1 97.69 295 ARG B CA 1
ATOM 5190 C C . ARG B 1 295 ? 19.047 4.895 5.422 1 97.69 295 ARG B C 1
ATOM 5192 O O . ARG B 1 295 ? 18.484 5.117 4.352 1 97.69 295 ARG B O 1
ATOM 5199 N N . VAL B 1 296 ? 19.453 5.816 6.273 1 98.56 296 VAL B N 1
ATOM 5200 C CA . VAL B 1 296 ? 19.297 7.215 5.887 1 98.56 296 VAL B CA 1
ATOM 5201 C C . VAL B 1 296 ? 20.219 7.523 4.707 1 98.56 296 VAL B C 1
ATOM 5203 O O . VAL B 1 296 ? 19.828 8.242 3.783 1 98.56 296 VAL B O 1
ATOM 5206 N N . ARG B 1 297 ? 21.406 7.008 4.734 1 98.44 297 ARG B N 1
ATOM 5207 C CA . ARG B 1 297 ? 22.312 7.164 3.605 1 98.44 297 ARG B CA 1
ATOM 5208 C C . ARG B 1 297 ? 21.75 6.508 2.35 1 98.44 297 ARG B C 1
ATOM 5210 O O . ARG B 1 297 ? 21.859 7.059 1.253 1 98.44 297 ARG B O 1
ATOM 5217 N N . GLU B 1 298 ? 21.172 5.391 2.508 1 97.75 298 GLU B N 1
ATOM 5218 C CA . GLU B 1 298 ? 20.531 4.691 1.392 1 97.75 298 GLU B CA 1
ATOM 5219 C C . GLU B 1 298 ? 19.406 5.52 0.795 1 97.75 298 GLU B C 1
ATOM 5221 O O . GLU B 1 298 ? 19.25 5.594 -0.427 1 97.75 298 GLU B O 1
ATOM 5226 N N . LEU B 1 299 ? 18.609 6.09 1.651 1 98.5 299 LEU B N 1
ATOM 5227 C CA . LEU B 1 299 ? 17.516 6.938 1.188 1 98.5 299 LEU B CA 1
ATOM 5228 C C . LEU B 1 299 ? 18.047 8.078 0.321 1 98.5 299 LEU B C 1
ATOM 5230 O O . LEU B 1 299 ? 17.453 8.391 -0.717 1 98.5 299 LEU B O 1
ATOM 5234 N N . ALA B 1 300 ? 19.109 8.703 0.797 1 98.62 300 ALA B N 1
ATOM 5235 C CA . ALA B 1 300 ? 19.703 9.797 0.036 1 98.62 300 ALA B CA 1
ATOM 5236 C C . ALA B 1 300 ? 20.047 9.352 -1.384 1 98.62 300 ALA B C 1
ATOM 5238 O O . ALA B 1 300 ? 19.703 10.047 -2.352 1 98.62 300 ALA B O 1
ATOM 5239 N N . VAL B 1 301 ? 20.625 8.227 -1.505 1 97.56 301 VAL B N 1
ATOM 5240 C CA . VAL B 1 301 ? 21.047 7.699 -2.803 1 97.56 301 VAL B CA 1
ATOM 5241 C C . VAL B 1 301 ? 19.812 7.363 -3.639 1 97.56 301 VAL B C 1
ATOM 5243 O O . VAL B 1 301 ? 19.766 7.672 -4.832 1 97.56 301 VAL B O 1
ATOM 5246 N N . LEU B 1 302 ? 18.859 6.746 -3.064 1 96.69 302 LEU B N 1
ATOM 5247 C CA . LEU B 1 302 ? 17.625 6.383 -3.752 1 96.69 302 LEU B CA 1
ATOM 5248 C C . LEU B 1 302 ? 16.922 7.621 -4.309 1 96.69 302 LEU B C 1
ATOM 5250 O O . LEU B 1 302 ? 16.266 7.555 -5.355 1 96.69 302 LEU B O 1
ATOM 5254 N N . LEU B 1 303 ? 17.062 8.711 -3.627 1 98.06 303 LEU B N 1
ATOM 5255 C CA . LEU B 1 303 ? 16.391 9.945 -4.031 1 98.06 303 LEU B CA 1
ATOM 5256 C C . LEU B 1 303 ? 17.25 10.734 -5.016 1 98.06 303 LEU B C 1
ATOM 5258 O O . LEU B 1 303 ? 16.859 11.812 -5.465 1 98.06 303 LEU B O 1
ATOM 5262 N N . GLY B 1 304 ? 18.391 10.234 -5.309 1 96.88 304 GLY B N 1
ATOM 5263 C CA . GLY B 1 304 ? 19.219 10.82 -6.352 1 96.88 304 GLY B CA 1
ATOM 5264 C C . GLY B 1 304 ? 20.312 11.719 -5.812 1 96.88 304 GLY B C 1
ATOM 5265 O O . GLY B 1 304 ? 20.953 12.453 -6.566 1 96.88 304 GLY B O 1
ATOM 5266 N N . PHE B 1 305 ? 20.547 11.633 -4.527 1 98.44 305 PHE B N 1
ATOM 5267 C CA . PHE B 1 305 ? 21.578 12.461 -3.922 1 98.44 305 PHE B CA 1
ATOM 5268 C C . PHE B 1 305 ? 22.844 11.648 -3.682 1 98.44 305 PHE B C 1
ATOM 5270 O O . PHE B 1 305 ? 22.812 10.422 -3.693 1 98.44 305 PHE B O 1
ATOM 5277 N N . LYS B 1 306 ? 23.984 12.367 -3.449 1 97.81 306 LYS B N 1
ATOM 5278 C CA . LYS B 1 306 ? 25.266 11.719 -3.252 1 97.81 306 LYS B CA 1
ATOM 5279 C C . LYS B 1 306 ? 25.328 11.031 -1.89 1 97.81 306 LYS B C 1
ATOM 5281 O O . LYS B 1 306 ? 25.906 9.945 -1.763 1 97.81 306 LYS B O 1
ATOM 5286 N N . ASN B 1 307 ? 24.891 11.648 -0.902 1 97.75 307 ASN B N 1
ATOM 5287 C CA . ASN B 1 307 ? 24.875 11.188 0.482 1 97.75 307 ASN B CA 1
ATOM 5288 C C . ASN B 1 307 ? 23.875 11.977 1.323 1 97.75 307 ASN B C 1
ATOM 5290 O O . ASN B 1 307 ? 23.125 12.797 0.795 1 97.75 307 ASN B O 1
ATOM 5294 N N . GLU B 1 308 ? 23.859 11.656 2.625 1 97.75 308 GLU B N 1
ATOM 5295 C CA . GLU B 1 308 ? 22.906 12.289 3.537 1 97.75 308 GLU B CA 1
ATOM 5296 C C . GLU B 1 308 ? 23.125 13.797 3.613 1 97.75 308 GLU B C 1
ATOM 5298 O O . GLU B 1 308 ? 22.172 14.562 3.736 1 97.75 308 GLU B O 1
ATOM 5303 N N . ASN B 1 309 ? 24.328 14.32 3.557 1 97.62 309 ASN B N 1
ATOM 5304 C CA . ASN B 1 309 ? 24.625 15.75 3.609 1 97.62 309 ASN B CA 1
ATOM 5305 C C . ASN B 1 309 ? 24.109 16.469 2.369 1 97.62 309 ASN B C 1
ATOM 5307 O O . ASN B 1 309 ? 23.578 17.578 2.469 1 97.62 309 ASN B O 1
ATOM 5311 N N . ASP B 1 310 ? 24.328 15.82 1.233 1 98.38 310 ASP B N 1
ATOM 5312 C CA . ASP B 1 310 ? 23.812 16.375 -0.01 1 98.38 310 ASP B CA 1
ATOM 5313 C C . ASP B 1 310 ? 22.281 16.484 0.03 1 98.38 310 ASP B C 1
ATOM 5315 O O . ASP B 1 310 ? 21.719 17.5 -0.395 1 98.38 310 ASP B O 1
ATOM 5319 N N . MET B 1 311 ? 21.609 15.445 0.504 1 98.5 311 MET B N 1
ATOM 5320 C CA . MET B 1 311 ? 20.156 15.484 0.669 1 98.5 311 MET B CA 1
ATOM 5321 C C . MET B 1 311 ? 19.75 16.609 1.617 1 98.5 311 MET B C 1
ATOM 5323 O O . MET B 1 311 ? 18.828 17.359 1.325 1 98.5 311 MET B O 1
ATOM 5327 N N . ALA B 1 312 ? 20.438 16.734 2.732 1 98 312 ALA B N 1
ATOM 5328 C CA . ALA B 1 312 ? 20.156 17.781 3.721 1 98 312 ALA B CA 1
ATOM 5329 C C . ALA B 1 312 ? 20.312 19.172 3.117 1 98 312 ALA B C 1
ATOM 5331 O O . ALA B 1 312 ? 19.469 20.047 3.346 1 98 312 ALA B O 1
ATOM 5332 N N . ASP B 1 313 ? 21.359 19.359 2.334 1 97.88 313 ASP B N 1
ATOM 5333 C CA . ASP B 1 313 ? 21.594 20.641 1.672 1 97.88 313 ASP B CA 1
ATOM 5334 C C . ASP B 1 313 ? 20.453 20.984 0.724 1 97.88 313 ASP B C 1
ATOM 5336 O O . ASP B 1 313 ? 20.047 22.156 0.622 1 97.88 313 ASP B O 1
ATOM 5340 N N . ASN B 1 314 ? 20 20.016 0.059 1 98.5 314 ASN B N 1
ATOM 5341 C CA . ASN B 1 314 ? 18.922 20.25 -0.904 1 98.5 314 ASN B CA 1
ATOM 5342 C C . ASN B 1 314 ? 17.594 20.484 -0.21 1 98.5 314 ASN B C 1
ATOM 5344 O O . ASN B 1 314 ? 16.75 21.234 -0.714 1 98.5 314 ASN B O 1
ATOM 5348 N N . ILE B 1 315 ? 17.375 19.891 0.949 1 98.5 315 ILE B N 1
ATOM 5349 C CA . ILE B 1 315 ? 16.219 20.219 1.765 1 98.5 315 ILE B CA 1
ATOM 5350 C C . ILE B 1 315 ? 16.281 21.672 2.207 1 98.5 315 ILE B C 1
ATOM 5352 O O . ILE B 1 315 ? 15.297 22.406 2.105 1 98.5 315 ILE B O 1
ATOM 5356 N N . TYR B 1 316 ? 17.422 22.078 2.658 1 97.56 316 TYR B N 1
ATOM 5357 C CA . TYR B 1 316 ? 17.656 23.453 3.088 1 97.56 316 TYR B CA 1
ATOM 5358 C C . TYR B 1 316 ? 17.391 24.438 1.949 1 97.56 316 TYR B C 1
ATOM 5360 O O . TYR B 1 316 ? 16.688 25.438 2.129 1 97.56 316 TYR B O 1
ATOM 5368 N N . LYS B 1 317 ? 17.938 24.141 0.804 1 98.12 317 LYS B N 1
ATOM 5369 C CA . LYS B 1 317 ? 17.75 24.984 -0.371 1 98.12 317 LYS B CA 1
ATOM 5370 C C . LYS B 1 317 ? 16.281 25.062 -0.765 1 98.12 317 LYS B C 1
ATOM 5372 O O . LYS B 1 317 ? 15.797 26.125 -1.156 1 98.12 317 LYS B O 1
ATOM 5377 N N . LEU B 1 318 ? 15.648 23.969 -0.696 1 98.5 318 LEU B N 1
ATOM 5378 C CA . LEU B 1 318 ? 14.227 23.922 -1.023 1 98.5 318 LEU B CA 1
ATOM 5379 C C . LEU B 1 318 ? 13.43 24.828 -0.087 1 98.5 318 LEU B C 1
ATOM 5381 O O . LEU B 1 318 ? 12.578 25.594 -0.537 1 98.5 318 LEU B O 1
ATOM 5385 N N . LYS B 1 319 ? 13.688 24.75 1.205 1 98.12 319 LYS B N 1
ATOM 5386 C CA . LYS B 1 319 ? 13.008 25.609 2.176 1 98.12 319 LYS B CA 1
ATOM 5387 C C . LYS B 1 319 ? 13.219 27.094 1.853 1 98.12 319 LYS B C 1
ATOM 5389 O O . LYS B 1 319 ? 12.273 27.875 1.893 1 98.12 319 LYS B O 1
ATOM 5394 N N . LYS B 1 320 ? 14.367 27.422 1.493 1 97.38 320 LYS B N 1
ATOM 5395 C CA . LYS B 1 320 ? 14.68 28.797 1.146 1 97.38 320 LYS B CA 1
ATOM 5396 C C . LYS B 1 320 ? 13.898 29.25 -0.088 1 97.38 320 LYS B C 1
ATOM 5398 O O . LYS B 1 320 ? 13.336 30.344 -0.106 1 97.38 320 LYS B O 1
ATOM 5403 N N . LYS B 1 321 ? 13.93 28.391 -1.046 1 97.62 321 LYS B N 1
ATOM 5404 C CA . LYS B 1 321 ? 13.227 28.703 -2.289 1 97.62 321 LYS B CA 1
ATOM 5405 C C . LYS B 1 321 ? 11.734 28.891 -2.045 1 97.62 321 LYS B C 1
ATOM 5407 O O . LYS B 1 321 ? 11.078 29.656 -2.748 1 97.62 321 LYS B O 1
ATOM 5412 N N . LEU B 1 322 ? 11.227 28.25 -1.061 1 98.12 322 LEU B N 1
ATOM 5413 C CA . LEU B 1 322 ? 9.805 28.281 -0.748 1 98.12 322 LEU B CA 1
ATOM 5414 C C . LEU B 1 322 ? 9.484 29.391 0.247 1 98.12 322 LEU B C 1
ATOM 5416 O O . LEU B 1 322 ? 8.344 29.531 0.672 1 98.12 322 LEU B O 1
ATOM 5420 N N . ASN B 1 323 ? 10.477 30.125 0.677 1 97.62 323 ASN B N 1
ATOM 5421 C CA . ASN B 1 323 ? 10.352 31.188 1.655 1 97.62 323 ASN B CA 1
ATOM 5422 C C . ASN B 1 323 ? 9.852 30.672 3 1 97.62 323 ASN B C 1
ATOM 5424 O O . ASN B 1 323 ? 9.031 31.312 3.652 1 97.62 323 ASN B O 1
ATOM 5428 N N . LEU B 1 324 ? 10.328 29.516 3.326 1 98.06 324 LEU B N 1
ATOM 5429 C CA . LEU B 1 324 ? 10.031 28.938 4.633 1 98.06 324 LEU B CA 1
ATOM 5430 C C . LEU B 1 324 ? 11.117 29.281 5.641 1 98.06 324 LEU B C 1
ATOM 5432 O O . LEU B 1 324 ? 12.219 29.688 5.258 1 98.06 324 LEU B O 1
ATOM 5436 N N . LEU B 1 325 ? 10.781 29.109 6.887 1 97.12 325 LEU B N 1
ATOM 5437 C CA . LEU B 1 325 ? 11.758 29.344 7.945 1 97.12 325 LEU B CA 1
ATOM 5438 C C . LEU B 1 325 ? 12.938 28.391 7.832 1 97.12 325 LEU B C 1
ATOM 5440 O O . LEU B 1 325 ? 12.742 27.188 7.609 1 97.12 325 LEU B O 1
ATOM 5444 N N . VAL B 1 326 ? 14.133 28.969 7.988 1 96.94 326 VAL B N 1
ATOM 5445 C CA . VAL B 1 326 ? 15.32 28.125 7.992 1 96.94 326 VAL B CA 1
ATOM 5446 C C . VAL B 1 326 ? 16.047 28.266 9.32 1 96.94 326 VAL B C 1
ATOM 5448 O O . VAL B 1 326 ? 17.047 27.594 9.562 1 96.94 326 VAL B O 1
ATOM 5451 N N . ASN B 1 327 ? 15.594 29.156 10.164 1 96.56 327 ASN B N 1
ATOM 5452 C CA . ASN B 1 327 ? 16.094 29.359 11.516 1 96.56 327 ASN B CA 1
ATOM 5453 C C . ASN B 1 327 ? 15.062 30.047 12.406 1 96.56 327 ASN B C 1
ATOM 5455 O O . ASN B 1 327 ? 13.922 30.234 12 1 96.56 327 ASN B O 1
ATOM 5459 N N . LEU B 1 328 ? 15.414 30.328 13.656 1 97.62 328 LEU B N 1
ATOM 5460 C CA . LEU B 1 328 ? 14.484 30.891 14.625 1 97.62 328 LEU B CA 1
ATOM 5461 C C . LEU B 1 328 ? 15 32.219 15.172 1 97.62 328 LEU B C 1
ATOM 5463 O O . LEU B 1 328 ? 14.695 32.594 16.297 1 97.62 328 LEU B O 1
ATOM 5467 N N . LYS B 1 329 ? 15.773 32.906 14.375 1 96.31 329 LYS B N 1
ATOM 5468 C CA . LYS B 1 329 ? 16.391 34.156 14.828 1 96.31 329 LYS B CA 1
ATOM 5469 C C . LYS B 1 329 ? 15.32 35.188 15.227 1 96.31 329 LYS B C 1
ATOM 5471 O O . LYS B 1 329 ? 15.5 35.938 16.188 1 96.31 329 LYS B O 1
ATOM 5476 N N . HIS B 1 330 ? 14.297 35.219 14.5 1 95.44 330 HIS B N 1
ATOM 5477 C CA . HIS B 1 330 ? 13.258 36.25 14.68 1 95.44 330 HIS B CA 1
ATOM 5478 C C . HIS B 1 330 ? 12.578 36.094 16.031 1 95.44 330 HIS B C 1
ATOM 5480 O O . HIS B 1 330 ? 11.906 37.031 16.5 1 95.44 330 HIS B O 1
ATOM 5486 N N . LEU B 1 331 ? 12.773 34.969 16.734 1 96.81 331 LEU B N 1
ATOM 5487 C CA . LEU B 1 331 ? 12.102 34.719 18 1 96.81 331 LEU B CA 1
ATOM 5488 C C . LEU B 1 331 ? 12.945 35.219 19.172 1 96.81 331 LEU B C 1
ATOM 5490 O O . LEU B 1 331 ? 12.445 35.312 20.297 1 96.81 331 LEU B O 1
ATOM 5494 N N . ASN B 1 332 ? 14.227 35.562 18.938 1 96.25 332 ASN B N 1
ATOM 5495 C CA . ASN B 1 332 ? 15.125 36 20 1 96.25 332 ASN B CA 1
ATOM 5496 C C . ASN B 1 332 ? 15.016 35.125 21.234 1 96.25 332 ASN B C 1
ATOM 5498 O O . ASN B 1 332 ? 14.766 35.625 22.328 1 96.25 332 ASN B O 1
ATOM 5502 N N . LEU B 1 333 ? 15.305 33.906 21.125 1 97.06 333 LEU B N 1
ATOM 5503 C CA . LEU B 1 333 ? 15.125 32.906 22.188 1 97.06 333 LEU B CA 1
ATOM 5504 C C . LEU B 1 333 ? 16.188 33.062 23.266 1 97.06 333 LEU B C 1
ATOM 5506 O O . LEU B 1 333 ? 17.375 33.25 22.969 1 97.06 333 LEU B O 1
ATOM 5510 N N . SER B 1 334 ? 15.75 33.062 24.516 1 96.69 334 SER B N 1
ATOM 5511 C CA . SER B 1 334 ? 16.656 33 25.656 1 96.69 334 SER B CA 1
ATOM 5512 C C . SER B 1 334 ? 17.094 31.547 25.938 1 96.69 334 SER B C 1
ATOM 5514 O O . SER B 1 334 ? 16.578 30.609 25.312 1 96.69 334 SER B O 1
ATOM 5516 N N . HIS B 1 335 ? 18.062 31.438 26.797 1 96.12 335 HIS B N 1
ATOM 5517 C CA . HIS B 1 335 ? 18.484 30.109 27.234 1 96.12 335 HIS B CA 1
ATOM 5518 C C . HIS B 1 335 ? 17.328 29.328 27.844 1 96.12 335 HIS B C 1
ATOM 5520 O O . HIS B 1 335 ? 17.188 28.125 27.625 1 96.12 335 HIS B O 1
ATOM 5526 N N . GLU B 1 336 ? 16.531 29.984 28.594 1 97.25 336 GLU B N 1
ATOM 5527 C CA . GLU B 1 336 ? 15.375 29.359 29.219 1 97.25 336 GLU B CA 1
ATOM 5528 C C . GLU B 1 336 ? 14.359 28.891 28.188 1 97.25 336 GLU B C 1
ATOM 5530 O O . GLU B 1 336 ? 13.742 27.844 28.344 1 97.25 336 GLU B O 1
ATOM 5535 N N . ASP B 1 337 ? 14.172 29.672 27.188 1 97.12 337 ASP B N 1
ATOM 5536 C CA . ASP B 1 337 ? 13.289 29.281 26.094 1 97.12 337 ASP B CA 1
ATOM 5537 C C . ASP B 1 337 ? 13.758 28 25.438 1 97.12 337 ASP B C 1
ATOM 5539 O O . ASP B 1 337 ? 12.953 27.109 25.125 1 97.12 337 ASP B O 1
ATOM 5543 N N . ILE B 1 338 ? 15.031 27.906 25.219 1 97.81 338 ILE B N 1
ATOM 5544 C CA . ILE B 1 338 ? 15.617 26.75 24.562 1 97.81 338 ILE B CA 1
ATOM 5545 C C . ILE B 1 338 ? 15.43 25.516 25.422 1 97.81 338 ILE B C 1
ATOM 5547 O O . ILE B 1 338 ? 15.078 24.438 24.906 1 97.81 338 ILE B O 1
ATOM 5551 N N . ILE B 1 339 ? 15.633 25.609 26.719 1 97.62 339 ILE B N 1
ATOM 5552 C CA . ILE B 1 339 ? 15.445 24.484 27.641 1 97.62 339 ILE B CA 1
ATOM 5553 C C . ILE B 1 339 ? 13.992 24.031 27.609 1 97.62 339 ILE B C 1
ATOM 5555 O O . ILE B 1 339 ? 13.711 22.828 27.609 1 97.62 339 ILE B O 1
ATOM 5559 N N . GLU B 1 340 ? 13.102 24.938 27.562 1 96.75 340 GLU B N 1
ATOM 5560 C CA . GLU B 1 340 ? 11.688 24.594 27.469 1 96.75 340 GLU B CA 1
ATOM 5561 C C . GLU B 1 340 ? 11.391 23.859 26.172 1 96.75 340 GLU B C 1
ATOM 5563 O O . GLU B 1 340 ? 10.648 22.875 26.156 1 96.75 340 GLU B O 1
ATOM 5568 N N . LEU B 1 341 ? 11.953 24.422 25.078 1 97.31 341 LEU B N 1
ATOM 5569 C CA . LEU B 1 341 ? 11.766 23.766 23.781 1 97.31 341 LEU B CA 1
ATOM 5570 C C . LEU B 1 341 ? 12.266 22.328 23.812 1 97.31 341 LEU B C 1
ATOM 5572 O O . LEU B 1 341 ? 11.594 21.422 23.312 1 97.31 341 LEU B O 1
ATOM 5576 N N . VAL B 1 342 ? 13.414 22.109 24.406 1 97.75 342 VAL B N 1
ATOM 5577 C CA . VAL B 1 342 ? 13.992 20.766 24.516 1 97.75 342 VAL B CA 1
ATOM 5578 C C . VAL B 1 342 ? 13.047 19.859 25.297 1 97.75 342 VAL B C 1
ATOM 5580 O O . VAL B 1 342 ? 12.719 18.766 24.859 1 97.75 342 VAL B O 1
ATOM 5583 N N . GLU B 1 343 ? 12.523 20.312 26.422 1 96.06 343 GLU B N 1
ATOM 5584 C CA . GLU B 1 343 ? 11.656 19.516 27.281 1 96.06 343 GLU B CA 1
ATOM 5585 C C . GLU B 1 343 ? 10.359 19.141 26.578 1 96.06 343 GLU B C 1
ATOM 5587 O O . GLU B 1 343 ? 9.852 18.031 26.75 1 96.06 343 GLU B O 1
ATOM 5592 N N . LYS B 1 344 ? 9.859 20.047 25.875 1 93.06 344 LYS B N 1
ATOM 5593 C CA . LYS B 1 344 ? 8.562 19.844 25.25 1 93.06 344 LYS B CA 1
ATOM 5594 C C . LYS B 1 344 ? 8.695 19.062 23.938 1 93.06 344 LYS B C 1
ATOM 5596 O O . LYS B 1 344 ? 7.699 18.641 23.359 1 93.06 344 LYS B O 1
ATOM 5601 N N . SER B 1 345 ? 9.883 18.844 23.484 1 94.44 345 SER B N 1
ATOM 5602 C CA . SER B 1 345 ? 10.117 18.031 22.297 1 94.44 345 SER B CA 1
ATOM 5603 C C . SER B 1 345 ? 10.164 16.547 22.625 1 94.44 345 SER B C 1
ATOM 5605 O O . SER B 1 345 ? 10.109 15.711 21.719 1 94.44 345 SER B O 1
ATOM 5607 N N . LYS B 1 346 ? 10.242 16.297 23.938 1 92.25 346 LYS B N 1
ATOM 5608 C CA . LYS B 1 346 ? 10.375 14.898 24.375 1 92.25 346 LYS B CA 1
ATOM 5609 C C . LYS B 1 346 ? 9.023 14.188 24.328 1 92.25 346 LYS B C 1
ATOM 5611 O O . LYS B 1 346 ? 8.32 14.125 25.344 1 92.25 346 LYS B O 1
ATOM 5616 N N . ASN B 1 347 ? 8.617 13.68 23.312 1 85.94 347 ASN B N 1
ATOM 5617 C CA . ASN B 1 347 ? 7.426 12.859 23.141 1 85.94 347 ASN B CA 1
ATOM 5618 C C . ASN B 1 347 ? 7.758 11.531 22.453 1 85.94 347 ASN B C 1
ATOM 5620 O O . ASN B 1 347 ? 8.898 11.305 22.047 1 85.94 347 ASN B O 1
ATOM 5624 N N . PRO B 1 348 ? 6.809 10.672 22.328 1 86.44 348 PRO B N 1
ATOM 5625 C CA . PRO B 1 348 ? 7.066 9.32 21.812 1 86.44 348 PRO B CA 1
ATOM 5626 C C . PRO B 1 348 ? 7.645 9.32 20.406 1 86.44 348 PRO B C 1
ATOM 5628 O O . PRO B 1 348 ? 8.422 8.43 20.047 1 86.44 348 PRO B O 1
ATOM 5631 N N . ASN B 1 349 ? 7.297 10.258 19.594 1 92.5 349 ASN B N 1
ATOM 5632 C CA . ASN B 1 349 ? 7.832 10.344 18.234 1 92.5 349 ASN B CA 1
ATOM 5633 C C . ASN B 1 349 ? 9.352 10.508 18.234 1 92.5 349 ASN B C 1
ATOM 5635 O O . ASN B 1 349 ? 10.031 10.039 17.328 1 92.5 349 ASN B O 1
ATOM 5639 N N . LEU B 1 350 ? 9.844 11.219 19.25 1 95.81 350 LEU B N 1
ATOM 5640 C CA . LEU B 1 350 ? 11.281 11.43 19.344 1 95.81 350 LEU B CA 1
ATOM 5641 C C . LEU B 1 350 ? 12.008 10.094 19.516 1 95.81 350 LEU B C 1
ATOM 5643 O O . LEU B 1 350 ? 13.086 9.898 18.938 1 95.81 350 LEU B O 1
ATOM 5647 N N . LYS B 1 351 ? 11.398 9.188 20.25 1 95.44 351 LYS B N 1
ATOM 5648 C CA . LYS B 1 351 ? 11.992 7.883 20.516 1 95.44 351 LYS B CA 1
ATOM 5649 C C . LYS B 1 351 ? 11.969 6.996 19.281 1 95.44 351 LYS B C 1
ATOM 5651 O O . LYS B 1 351 ? 12.68 5.996 19.203 1 95.44 351 LYS B O 1
ATOM 5656 N N . ASN B 1 352 ? 11.156 7.379 18.328 1 97.25 352 ASN B N 1
ATOM 5657 C CA . ASN B 1 352 ? 11.016 6.613 17.094 1 97.25 352 ASN B CA 1
ATOM 5658 C C . ASN B 1 352 ? 12.094 6.98 16.078 1 97.25 352 ASN B C 1
ATOM 5660 O O . ASN B 1 352 ? 12.148 6.414 14.992 1 97.25 352 ASN B O 1
ATOM 5664 N N . ASN B 1 353 ? 12.969 7.938 16.438 1 98.38 353 ASN B N 1
ATOM 5665 C CA . ASN B 1 353 ? 14.07 8.375 15.586 1 98.38 353 ASN B CA 1
ATOM 5666 C C . ASN B 1 353 ? 15.172 7.316 15.516 1 98.38 353 ASN B C 1
ATOM 5668 O O . ASN B 1 353 ? 15.438 6.617 16.5 1 98.38 353 ASN B O 1
ATOM 5672 N N . PRO B 1 354 ? 15.805 7.109 14.391 1 97.81 354 PRO B N 1
ATOM 5673 C CA . PRO B 1 354 ? 16.734 5.992 14.203 1 97.81 354 PRO B CA 1
ATOM 5674 C C . PRO B 1 354 ? 17.953 6.09 15.102 1 97.81 354 PRO B C 1
ATOM 5676 O O . PRO B 1 354 ? 18.609 5.078 15.383 1 97.81 354 PRO B O 1
ATOM 5679 N N . ILE B 1 355 ? 18.344 7.285 15.5 1 96.88 355 ILE B N 1
ATOM 5680 C CA . ILE B 1 355 ? 19.391 7.461 16.5 1 96.88 355 ILE B CA 1
ATOM 5681 C C . ILE B 1 355 ? 18.797 8.062 17.781 1 96.88 355 ILE B C 1
ATOM 5683 O O . ILE B 1 355 ? 17.766 8.75 17.719 1 96.88 355 ILE B O 1
ATOM 5687 N N . ASN B 1 356 ? 19.406 7.812 18.891 1 96.25 356 ASN B N 1
ATOM 5688 C CA . ASN B 1 356 ? 18.953 8.406 20.141 1 96.25 356 ASN B CA 1
ATOM 5689 C C . ASN B 1 356 ? 19.172 9.914 20.156 1 96.25 356 ASN B C 1
ATOM 5691 O O . ASN B 1 356 ? 20.312 10.383 20 1 96.25 356 ASN B O 1
ATOM 5695 N N . VAL B 1 357 ? 18.156 10.641 20.312 1 97.19 357 VAL B N 1
ATOM 5696 C CA . VAL B 1 357 ? 18.234 12.102 20.359 1 97.19 357 VAL B CA 1
ATOM 5697 C C . VAL B 1 357 ? 18.359 12.57 21.797 1 97.19 357 VAL B C 1
ATOM 5699 O O . VAL B 1 357 ? 17.359 12.68 22.516 1 97.19 357 VAL B O 1
ATOM 5702 N N . THR B 1 358 ? 19.531 13 22.172 1 96.38 358 THR B N 1
ATOM 5703 C CA . THR B 1 358 ? 19.797 13.422 23.547 1 96.38 358 THR B CA 1
ATOM 5704 C C . THR B 1 358 ? 19.391 14.883 23.75 1 96.38 358 THR B C 1
ATOM 5706 O O . THR B 1 358 ? 19.188 15.617 22.781 1 96.38 358 THR B O 1
ATOM 5709 N N . ASP B 1 359 ? 19.328 15.25 25.016 1 97.25 359 ASP B N 1
ATOM 5710 C CA . ASP B 1 359 ? 19.078 16.656 25.328 1 97.25 359 ASP B CA 1
ATOM 5711 C C . ASP B 1 359 ? 20.156 1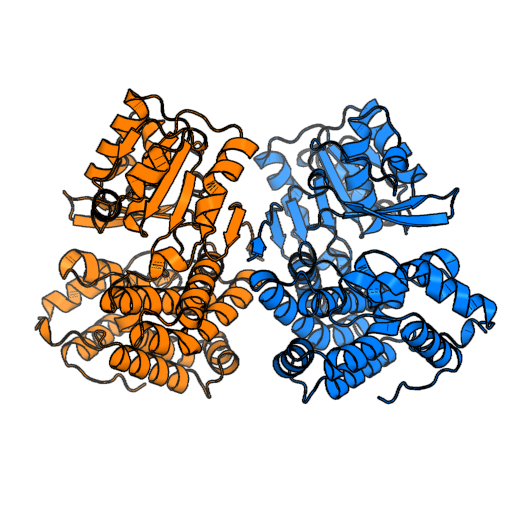7.562 24.75 1 97.25 359 ASP B C 1
ATOM 5713 O O . ASP B 1 359 ? 19.859 18.656 24.266 1 97.25 359 ASP B O 1
ATOM 5717 N N . GLU B 1 360 ? 21.328 17.094 24.859 1 96.5 360 GLU B N 1
ATOM 5718 C CA . GLU B 1 360 ? 22.469 17.875 24.359 1 96.5 360 GLU B CA 1
ATOM 5719 C C . GLU B 1 360 ? 22.328 18.125 22.859 1 96.5 360 GLU B C 1
ATOM 5721 O O . GLU B 1 360 ? 22.609 19.219 22.375 1 96.5 360 GLU B O 1
ATOM 5726 N N . LEU B 1 361 ? 21.922 17.125 22.141 1 95.31 361 LEU B N 1
ATOM 5727 C CA . LEU B 1 361 ? 21.734 17.266 20.703 1 95.31 361 LEU B CA 1
ATOM 5728 C C . LEU B 1 361 ? 20.656 18.297 20.391 1 95.31 361 LEU B C 1
ATOM 5730 O O . LEU B 1 361 ? 20.828 19.109 19.469 1 95.31 361 LEU B O 1
ATOM 5734 N N . LEU B 1 362 ? 19.594 18.266 21.125 1 97.44 362 LEU B N 1
ATOM 5735 C CA . LEU B 1 362 ? 18.484 19.203 20.922 1 97.44 362 LEU B CA 1
ATOM 5736 C C . LEU B 1 362 ? 18.906 20.625 21.297 1 97.44 362 LEU B C 1
ATOM 5738 O O . LEU B 1 362 ? 18.547 21.578 20.609 1 97.44 362 LEU B O 1
ATOM 5742 N N . ILE B 1 363 ? 19.609 20.734 22.438 1 96.81 363 ILE B N 1
ATOM 5743 C CA . ILE B 1 363 ? 20.078 22.062 22.844 1 96.81 363 ILE B CA 1
ATOM 5744 C C . ILE B 1 363 ? 20.953 22.656 21.75 1 96.81 363 ILE B C 1
ATOM 5746 O O . ILE B 1 363 ? 20.766 23.812 21.359 1 96.81 363 ILE B O 1
ATOM 5750 N N . ASN B 1 364 ? 21.859 21.859 21.266 1 95.06 364 ASN B N 1
ATOM 5751 C CA . ASN B 1 364 ? 22.719 22.312 20.188 1 95.06 364 ASN B CA 1
ATOM 5752 C C . ASN B 1 364 ? 21.922 22.734 18.953 1 95.06 364 ASN B C 1
ATOM 5754 O O . ASN B 1 364 ? 22.219 23.75 18.328 1 95.06 364 ASN B O 1
ATOM 5758 N N . MET B 1 365 ? 20.984 21.953 18.562 1 96.44 365 MET B N 1
ATOM 5759 C CA . MET B 1 365 ? 20.141 22.25 17.391 1 96.44 365 MET B CA 1
ATOM 5760 C C . MET B 1 365 ? 19.438 23.594 17.562 1 96.44 365 MET B C 1
ATOM 5762 O O . MET B 1 365 ? 19.469 24.438 16.672 1 96.44 365 MET B O 1
ATOM 5766 N N . TYR B 1 366 ? 18.75 23.797 18.703 1 97.12 366 TYR B N 1
ATOM 5767 C CA . TYR B 1 366 ? 17.984 25.016 18.938 1 97.12 366 TYR B CA 1
ATOM 5768 C C . TYR B 1 366 ? 18.906 26.234 19.031 1 97.12 366 TYR B C 1
ATOM 5770 O O . TYR B 1 366 ? 18.531 27.344 18.641 1 97.12 366 TYR B O 1
ATOM 5778 N N . GLU B 1 367 ? 20.078 26 19.594 1 95.44 367 GLU B N 1
ATOM 5779 C CA . GLU B 1 367 ? 21.062 27.094 19.625 1 95.44 367 GLU B CA 1
ATOM 5780 C C . GLU B 1 367 ? 21.484 27.5 18.219 1 95.44 367 GLU B C 1
ATOM 5782 O O . GLU B 1 367 ? 21.531 28.688 17.906 1 95.44 367 GLU B O 1
ATOM 5787 N N . TYR B 1 368 ? 21.781 26.5 17.469 1 94.19 368 TYR B N 1
ATOM 5788 C CA . TYR B 1 368 ? 22.125 26.75 16.062 1 94.19 368 TYR B CA 1
ATOM 5789 C C . TYR B 1 368 ? 21 27.484 15.352 1 94.19 368 TYR B C 1
ATOM 5791 O O . TYR B 1 368 ? 21.234 28.469 14.641 1 94.19 368 TYR B O 1
ATOM 5799 N N . LEU B 1 369 ? 19.797 27.047 15.469 1 96 369 LEU B N 1
ATOM 5800 C CA . LEU B 1 369 ? 18.625 27.656 14.836 1 96 369 LEU B CA 1
ATOM 5801 C C . LEU B 1 369 ? 18.406 29.078 15.336 1 96 369 LEU B C 1
ATOM 5803 O O . LEU B 1 369 ? 18.031 29.969 14.562 1 96 369 LEU B O 1
ATOM 5807 N N . SER B 1 370 ? 18.641 29.281 16.656 1 96 370 SER B N 1
ATOM 5808 C CA . SER B 1 370 ? 18.438 30.594 17.266 1 96 370 SER B CA 1
ATOM 5809 C C . SER B 1 370 ? 19.422 31.625 16.734 1 96 370 SER B C 1
ATOM 5811 O O . SER B 1 370 ? 19.125 32.812 16.672 1 96 370 SER B O 1
ATOM 5813 N N . LYS B 1 371 ? 20.625 31.203 16.281 1 93.25 371 LYS B N 1
ATOM 5814 C CA . LYS B 1 371 ? 21.688 32.094 15.82 1 93.25 371 LYS B CA 1
ATOM 5815 C C . LYS B 1 371 ? 21.703 32.188 14.297 1 93.25 371 LYS B C 1
ATOM 5817 O O . LYS B 1 371 ? 22.422 33.031 13.727 1 93.25 371 LYS B O 1
ATOM 5822 N N . GLY B 1 372 ? 20.938 31.375 13.68 1 88.75 372 GLY B N 1
ATOM 5823 C CA . GLY B 1 372 ? 20.891 31.359 12.227 1 88.75 372 GLY B CA 1
ATOM 5824 C C . GLY B 1 372 ? 22.141 30.781 11.602 1 88.75 372 GLY B C 1
ATOM 5825 O O . GLY B 1 372 ? 22.578 31.234 10.547 1 88.75 372 GLY B O 1
ATOM 5826 N N . GLU B 1 373 ? 22.656 29.906 12.289 1 80.88 373 GLU B N 1
ATOM 5827 C CA . GLU B 1 373 ? 23.859 29.234 11.797 1 80.88 373 GLU B CA 1
ATOM 5828 C C . GLU B 1 373 ? 23.516 27.953 11.055 1 80.88 373 GLU B C 1
ATOM 5830 O O . GLU B 1 373 ? 22.438 27.391 11.227 1 80.88 373 GLU B O 1
ATOM 5835 N N . ILE B 1 374 ? 24.375 27.688 10.117 1 71.75 374 ILE B N 1
ATOM 5836 C CA . ILE B 1 374 ? 24.188 26.438 9.406 1 71.75 374 ILE B CA 1
ATOM 5837 C C . ILE B 1 374 ? 24.922 25.312 10.148 1 71.75 374 ILE B C 1
ATOM 5839 O O . ILE B 1 374 ? 26.078 25.469 10.531 1 71.75 374 ILE B O 1
ATOM 5843 N N . TYR B 1 375 ? 24.094 24.281 10.414 1 69.56 375 TYR B N 1
ATOM 5844 C CA . TYR B 1 375 ? 24.703 23.172 11.133 1 69.56 375 TYR B CA 1
ATOM 5845 C C . TYR B 1 375 ? 25.672 22.406 10.242 1 69.56 375 TYR B C 1
ATOM 5847 O O . TYR B 1 375 ? 25.312 21.969 9.148 1 69.56 375 TYR B O 1
ATOM 5855 N N . GLU B 1 376 ? 26.906 22.469 10.508 1 64.38 376 GLU B N 1
ATOM 5856 C CA . GLU B 1 376 ? 27.938 21.688 9.828 1 64.38 376 GLU B CA 1
ATOM 5857 C C . GLU B 1 376 ? 28.297 20.438 10.625 1 64.38 376 GLU B C 1
ATOM 5859 O O . GLU B 1 376 ? 28.5 20.5 11.836 1 64.38 376 GLU B O 1
ATOM 5864 N N . VAL B 1 377 ? 27.859 19.312 10.086 1 55.88 377 VAL B N 1
ATOM 5865 C CA . VAL B 1 377 ? 28.266 18.078 10.75 1 55.88 377 VAL B CA 1
ATOM 5866 C C . VAL B 1 377 ? 29.688 17.688 10.336 1 55.88 377 VAL B C 1
ATOM 5868 O O . VAL B 1 377 ? 30.031 17.766 9.156 1 55.88 377 VAL B O 1
#

Foldseek 3Di:
DADDDFQAAEAADAPLVVCLLVVCVVVVAAAEEEFEAVVCVVVCNVVVCCVPCSNRYDYYHHHFDPAAALVLLVVLLVVCQVRVHQAYEQEEAQRSLLSQLLSQQCSVDPDGSVCQFPPPDATDLAGRAYEYEYLAQADLQQGAQWHWYAYPVVLATDIGGYPSSHHHYYYYHLVSNLPPALLRLLLRLLNLLQLLLQLQQFLNHDDQLVVLSLQLNLLSLVQSLVCSVHSPPSVSSSSSNVSRNSSSSNARGSHGAQLQLLQRCCCSPVVAPSSLSSLQCSLVLLVVLQVPPVSSQVSCVSSPHPGSNRVSVSSLVSCVSSVGQNADQVVLDDLVNQLVSLVSSPDPRHVRGNDNQDSVNSSVSNVCRNVVHDDDD/DADDDFQAAEAADAPLVVCLLVVCVVVVAAAEEEFEAVVCVVVCNVVVCCVPCSNRYDYYHHHFDPAAALVLLVVLLVVCQVRVHQAYEQEEAQRSLLSQLLSQQCSVDPDGSVCQFPPPDATDLAGRAYEYEYLAQADLQQGAQWHWYAYPVVLATDIGGYPSSHHHYYYYHLVSNLPPALLRLLLRLLNLLQLLLQLQQFLNHDDQLVVLSLQLNLLSLVQSLVCSVHSPPSVSSSSSNVSRNSSSSNARGSHGAQLQLLQRCCCSPVVAPSSLSSLQCSLVLLVVLQVPPVSSQVSCVSSPHPGSNRVSVSSLVSCVSSVGQNADQVVLDDLVNQLVSLVSSPDPRHVRGNDNQDSVNSSVSNVCRNVVHDDDD

Organism: NCBI:txid632245

Secondary structure (DSSP, 8-state):
-EEEEEEEEEEESTTGGGGHHHHHHHTT--SEEEEE-HHHHHTSHHHHHHH-GGG-EEEEE--PPSS-BHHHHHHHHHHHHHTT--EEEEEESHHHHHHHHHHHHHTTSSS-GGGGSSS-PPPPS----EEEEESSSS--GGG-SEEEEEETTTTEEEEEE-GGGS-SEEEE-GGGGTTS-HHHHHHHHHHHHHHHHHHHHSTT--HHHHHHHHHHHHHHHHHHHHHHH-TT-HHHHHHHHHHHHHHHHHHTTT---HHHHHHHHHHHHH---HHHHHHHTHHHHHHHHHHH-HHHHHHHHHTT-SSHHHHHHHHHHHHHHTT--S--GGG---HHHHHHHHHHT-SHHHHTSSS---HHHHHHHHHHHHHT-----/-EEEEEEEEEEESTTGGGGHHHHHHHTT--SEEEEE-HHHHHTSHHHHHHH-GGG-EEEEE--PPSS-BHHHHHHHHHHHHHHT--EEEEEESHHHHHHHHHHHHHTTSSS-GGGGSSS-PPPPS----EEEEESSSS--GGG-SEEEEEETTTTEEEEEE-GGGS-SEEEE-GGGGTTS-HHHHHHHHHHHHHHHHHHHHSTT--HHHHHHHHHHHHHHHHHHHHHHH-TT-HHHHHHHHHHHHHHHHHHTTT---HHHHHHHHHHHHH---HHHHHHHTHHHHHHHHHHH-HHHHHHHHHTT-SSHHHHHHHHHHHHHHTT--S--GGG---HHHHHHHHHHT-SHHHHTSSS---HHHHHHHHHHHHHT-----

InterPro domains:
  IPR001670 Alcohol dehydrogenase, iron-type/glycerol dehydrogenase GldA [PF00465] (7-174)
  IPR018211 Alcohol dehydrogenase, iron-type, conserved site [PS00913] (170-198)
  IPR039697 Iron-type alcohol dehydrogenase-like [PTHR11496] (4-367)
  IPR056798 Fe-containing alcohol dehydrogenase-like, C-terminal [PF25137] (185-367)

pLDDT: mean 95.56, std 4.68, range [55.88, 98.94]

Radius of gyration: 26.99 Å; Cα contacts (8 Å, |Δi|>4): 1678; chains: 2; bounding box: 58×72×67 Å

Nearest PDB structures (foldseek):
  3ox4-assembly2_C  TM=9.361E-01  e=1.675E-31  Zymomonas mobilis
  3bfj-assembly1_A  TM=9.310E-01  e=5.017E-30  Klebsiella pneumoniae
  5yvm-assembly1_A  TM=9.123E-01  e=9.587E-30  candidate division MSBL1 archaeon SCGC-AAA259E19
  4fr2-assembly1_A-2  TM=9.304E-01  e=6.453E-28  Oenococcus oeni ATCC BAA-1163
  1vlj-assembly1_A  TM=8.830E-01  e=2.487E-27  Thermotoga maritima MSB8

Solvent-accessible surface area (backbone atoms only — not comparable to full-atom values): 36412 Å² total; per-residue (Å²): 115,50,72,49,76,51,80,38,35,36,40,38,24,78,65,32,67,70,47,48,38,55,55,28,58,77,65,68,58,54,46,18,33,36,34,21,34,54,65,39,55,74,72,39,55,51,55,52,50,39,68,38,66,67,49,30,38,75,48,74,48,44,80,49,50,86,70,19,31,47,67,53,24,46,54,52,13,49,53,35,51,76,65,60,48,52,29,35,38,20,44,25,43,52,31,29,39,20,31,46,34,51,17,30,34,28,39,77,47,98,50,60,61,62,67,40,60,83,60,80,49,80,71,68,71,61,47,46,51,28,38,25,29,48,34,54,42,21,71,20,47,49,56,18,34,56,29,57,37,26,36,80,88,81,63,46,68,46,73,35,75,37,81,38,32,42,23,49,28,22,35,37,21,39,63,56,38,47,78,51,51,50,68,55,47,36,23,25,38,39,24,21,37,46,35,6,53,28,10,48,45,14,67,51,42,47,71,71,28,36,32,30,7,54,51,16,34,47,40,38,75,68,23,43,66,55,27,42,75,32,55,77,36,61,67,29,40,39,46,39,34,52,19,9,52,38,8,16,60,10,14,56,77,23,28,53,12,48,37,53,24,50,12,47,52,41,22,68,74,66,66,35,55,58,26,40,30,22,40,44,39,41,31,58,50,38,36,60,38,24,75,75,30,70,64,38,29,48,49,18,42,74,66,70,29,90,29,22,58,53,39,18,52,51,47,48,52,50,34,54,75,56,71,44,59,77,49,42,46,92,67,67,67,49,74,67,52,45,54,50,52,47,60,61,22,70,45,74,34,28,73,25,27,71,50,89,76,47,68,67,59,45,47,52,50,50,52,33,25,41,70,57,51,81,89,77,130,117,48,71,48,75,51,81,35,35,37,40,39,24,77,65,32,66,71,46,47,38,56,54,29,58,78,66,68,60,54,46,20,32,37,33,20,33,55,64,38,53,73,74,40,56,51,54,53,51,40,68,39,68,68,49,31,37,74,48,73,47,45,78,48,48,87,69,20,32,48,66,52,24,46,52,52,14,48,52,37,53,76,65,60,48,52,29,35,38,19,43,24,41,52,30,28,40,22,32,47,32,51,16,29,35,28,39,78,47,97,49,60,61,64,67,40,61,84,62,79,49,78,70,69,73,61,46,46,51,27,40,26,29,48,34,54,41,21,71,21,47,49,56,18,35,56,28,59,36,26,37,78,88,80,62,46,69,46,71,36,75,38,81,38,33,41,22,51,28,22,37,40,19,38,64,54,39,46,80,51,51,49,69,56,49,36,23,24,37,39,25,20,37,46,35,6,54,28,9,48,45,14,66,52,40,47,71,70,30,35,32,31,7,54,51,16,34,46,39,37,76,68,24,42,65,54,26,43,75,33,54,77,37,61,67,31,40,39,45,39,36,51,18,9,53,36,8,16,59,10,15,55,77,24,28,53,11,48,36,52,24,51,11,50,52,41,22,70,75,67,67,36,55,59,26,38,31,23,41,46,40,40,31,60,51,36,37,60,39,24,77,74,29,69,64,38,29,49,49,18,41,76,66,70,29,89,28,22,59,52,39,18,51,50,47,48,51,49,34,54,76,57,72,44,61,77,48,40,45,92,67,67,69,49,75,67,51,46,53,50,52,47,60,60,22,70,45,74,33,26,71,26,28,71,50,88,76,47,68,68,57,44,48,51,50,51,51,34,25,41,71,58,51,78,87,78,129

Sequence (754 aa):
MWNYEQPVKIIFGNKSIENIREVVTNNSYVNGLLVTSPFFIKSGLAEKLKEDKSNNIINIFSEVEPNTTVSNVDRCSEIIRRNNIKFIIALGGGSVIDCAKASSVAALTNNSIKKYHGTGINLPNESIPIIAVPTTSGTGSEVTCVSVVTDEKSKKKLPIVSDSFYPKIAIIDPELTYSVPKHITASTGIDVLCHAVEAYWSNGHQPICDALAVHSAKLVFQYLEGAYMNPYDKTAKEKLAEASIIAGLAFTLPKTTASHACSFILTSKYNIPHGEACGLTLDYFTRINGKNDFRVRELAVLLGFKNENDMADNIYKLKKKLNLLVNLKHLNLSHEDIIELVEKSKNPNLKNNPINVTDELLINMYEYLSKGEIYEVMWNYEQPVKIIFGNKSIENIREVVTNNSYVNGLLVTSPFFIKSGLAEKLKEDKSNNIINIFSEVEPNTTVSNVDRCSEIIRRNNIKFIIALGGGSVIDCAKASSVAALTNNSIKKYHGTGINLPNESIPIIAVPTTSGTGSEVTCVSVVTDEKSKKKLPIVSDSFYPKIAIIDPELTYSVPKHITASTGIDVLCHAVEAYWSNGHQPICDALAVHSAKLVFQYLEGAYMNPYDKTAKEKLAEASIIAGLAFTLPKTTASHACSFILTSKYNIPHGEACGLTLDYFTRINGKNDFRVRELAVLLGFKNENDMADNIYKLKKKLNLLVNLKHLNLSHEDIIELVEKSKNPNLKNNPINVTDELLINMYEYLSKGEIYEV